Protein 5TZJ (pdb70)

Solvent-accessible surface area: 30432 Å² total; per-residue (Å²): 88,37,0,0,0,0,0,14,2,110,55,0,41,170,36,0,48,99,0,0,51,14,0,13,139,8,62,29,70,67,97,68,1,2,0,0,0,0,0,4,16,15,86,38,91,0,40,91,30,0,74,158,20,100,155,120,7,59,14,59,40,37,88,26,116,26,43,10,18,6,21,1,86,1,6,3,38,0,0,123,68,6,124,3,89,2,0,0,0,0,38,12,15,6,63,5,23,113,42,0,0,79,26,0,10,59,15,5,85,110,46,122,0,14,0,1,0,0,56,20,109,18,38,108,80,76,65,20,48,116,51,15,9,157,133,46,22,59,90,17,59,14,70,106,35,102,0,2,39,4,4,32,5,8,4,0,0,54,13,49,15,0,72,118,65,105,1,46,5,32,80,139,15,77,8,9,9,26,21,7,0,0,0,43,0,6,22,59,19,141,69,9,0,4,4,8,101,68,28,0,0,44,1,17,81,63,164,62,113,19,58,85,91,8,170,9,24,4,88,77,7,3,72,6,0,74,60,0,0,56,53,0,32,110,18,148,72,133,98,72,95,21,14,60,8,0,0,49,0,0,12,35,1,3,34,140,24,82,0,70,3,1,4,56,147,24,127,115,56,67,2,15,48,33,4,60,8,0,0,73,0,0,95,30,2,40,129,127,0,16,72,71,2,69,12,80,8,74,0,10,0,70,4,0,42,65,76,40,25,93,21,0,39,41,0,14,72,9,61,157,126,44,119,47,82,130,94,74,123,82,124,73,78,42,18,0,22,3,50,139,71,46,61,99,24,116,22,10,114,81,40,0,0,0,0,0,14,2,99,56,0,44,180,44,0,55,100,0,0,50,10,0,22,131,7,85,33,65,67,102,69,0,2,0,0,0,0,0,4,13,15,90,38,107,0,36,111,29,0,56,149,14,118,158,120,7,43,8,80,32,38,92,25,120,27,46,16,16,9,22,1,78,1,6,6,36,0,0,136,81,6,134,3,79,3,0,0,0,0,39,10,17,8,46,0,15,91,47,0,0,81,24,0,10,66,24,5,83,128,43,119,1,19,0,1,0,1,75,17,114,23,40,102,67,78,68,22,45,118,51,16,6,152,132,46,22,60,95,19,60,12,69,107,33,102,0,2,40,3,3,31,5,7,3,1,0,55,13,46,15,0,70,119,66,103,1,47,6,31,78,150,15,75,10,8,9,25,23,7,0,0,0,42,0,5,22,57,20,138,76,9,0,3,3,14,98,78,21,0,0,33,6,14,99,56,148,62,104,27,60,82,86,9,172,11,32,8,122,69,6,4,70,6,0,73,60,0,0,55,52,0,34,114,16,150,72,129,99,62,89,18,16,71,6,0,2,60,0,0,12,35,1,3,32,142,24,79,0,74,5,2,4,57,147,26,132,115,58,66,2,16,65,36,4,57,12,0,0,72,0,0,97,28,0,33,115,127,0,18,70,84,3,69,12,79,8,73,0,10,0,71,2,0,34,65,73,42,25,96,22,0,40,36,0,15,75,10,59,162,127,49,119,45,80,131,97,75,123,83,124,72,79,43,16,0,23,4,51,139,73,45,60,99,24,116,23,10,114

InterPro domains:
  IPR001173 Glycosyltransferase 2-like [PF00535] (5-132)
  IPR029044 Nucleotide-diphospho-sugar transferases [G3DSA:3.90.550.10] (1-197)
  IPR029044 Nucleotide-diphospho-sugar transferases [SSF53448] (3-214)
  IPR041038 TarS, C-terminal domain 1 [PF18674] (355-488)
  IPR054028 TarS/TarP, linker domain [PF22181] (219-316)
  IPR054531 TarS, C-terminal domain 2 [PF22377] (493-570)

Structure (mmCIF, N/CA/C/O backbone):
data_5TZJ
#
_entry.id   5TZJ
#
_cell.length_a   57.002
_cell.length_b   57.370
_cell.length_c   86.786
_cell.angle_alpha   83.030
_cell.angle_beta   84.550
_cell.angle_gamma   62.260
#
_symmetry.space_group_name_H-M   'P 1'
#
loop_
_entity.id
_entity.type
_entity.pdbx_description
1 polymer 'Glycosyl transferase'
2 non-polymer URIDINE-DIPHOSPHATE-N-ACETYLGLUCOSAMINE
3 water water
#
loop_
_atom_site.group_PDB
_atom_site.id
_atom_site.type_symbol
_atom_site.label_atom_id
_atom_site.label_alt_id
_atom_site.label_comp_id
_atom_site.label_asym_id
_atom_site.label_entity_id
_atom_site.label_seq_id
_atom_site.pdbx_PDB_ins_code
_atom_site.Cartn_x
_atom_site.Cartn_y
_atom_site.Cartn_z
_atom_site.occupancy
_atom_site.B_iso_or_equiv
_atom_site.auth_seq_id
_atom_site.auth_comp_id
_atom_site.auth_asym_id
_atom_site.auth_atom_id
_atom_site.pdbx_PDB_model_num
ATOM 1 N N . MET A 1 1 ? 72.619 -101.155 -74.628 1.00 58.29 1 MET C N 1
ATOM 2 C CA . MET A 1 1 ? 71.624 -100.178 -75.060 1.00 57.10 1 MET C CA 1
ATOM 3 C C . MET A 1 1 ? 70.422 -100.869 -75.700 1.00 49.97 1 MET C C 1
ATOM 4 O O . MET A 1 1 ? 70.589 -101.741 -76.551 1.00 46.60 1 MET C O 1
ATOM 9 N N . LYS A 1 2 ? 69.219 -100.465 -75.284 1.00 45.58 2 LYS C N 1
ATOM 10 C CA . LYS A 1 2 ? 68.016 -101.170 -75.713 1.00 45.13 2 LYS C CA 1
ATOM 11 C C . LYS A 1 2 ? 67.687 -100.865 -77.167 1.00 42.51 2 LYS C C 1
ATOM 12 O O . LYS A 1 2 ? 67.501 -101.782 -77.976 1.00 42.60 2 LYS C O 1
ATOM 18 N N . PHE A 1 3 ? 67.626 -99.585 -77.529 1.00 41.01 3 PHE C N 1
ATOM 19 C CA . PHE A 1 3 ? 67.118 -99.207 -78.846 1.00 38.88 3 PHE C CA 1
ATOM 20 C C . PHE A 1 3 ? 68.118 -98.353 -79.608 1.00 37.82 3 PHE C C 1
ATOM 21 O O . PHE A 1 3 ? 68.897 -97.578 -79.029 1.00 42.50 3 PHE C O 1
ATOM 29 N N . SER A 1 4 ? 68.073 -98.457 -80.929 1.00 36.11 4 SER C N 1
ATOM 30 C CA . SER A 1 4 ? 68.680 -97.449 -81.766 1.00 39.28 4 SER C CA 1
ATOM 31 C C . SER A 1 4 ? 67.558 -96.907 -82.627 1.00 38.02 4 SER C C 1
ATOM 32 O O . SER A 1 4 ? 66.931 -97.670 -83.376 1.00 35.85 4 SER C O 1
ATOM 35 N N . VAL A 1 5 ? 67.264 -95.618 -82.479 1.00 37.14 5 VAL C N 1
ATOM 36 C CA . VAL A 1 5 ? 66.256 -94.967 -83.313 1.00 38.36 5 VAL C CA 1
ATOM 37 C C . VAL A 1 5 ? 66.945 -94.436 -84.566 1.00 38.20 5 VAL C C 1
ATOM 38 O O . VAL A 1 5 ? 67.815 -93.555 -84.477 1.00 31.63 5 VAL C O 1
ATOM 42 N N . ILE A 1 6 ? 66.572 -94.953 -85.732 1.00 30.08 6 ILE C N 1
ATOM 43 C CA . ILE A 1 6 ? 67.296 -94.623 -86.963 1.00 29.00 6 ILE C CA 1
ATOM 44 C C . ILE A 1 6 ? 66.455 -93.651 -87.789 1.00 33.98 6 ILE C C 1
ATOM 45 O O . ILE A 1 6 ? 65.313 -93.959 -88.154 1.00 32.81 6 ILE C O 1
ATOM 50 N N . VAL A 1 7 ? 67.042 -92.505 -88.128 1.00 32.69 7 VAL C N 1
ATOM 51 C CA . VAL A 1 7 ? 66.370 -91.383 -88.780 1.00 32.51 7 VAL C CA 1
ATOM 52 C C . VAL A 1 7 ? 67.166 -90.984 -90.008 1.00 30.74 7 VAL C C 1
ATOM 53 O O . VAL A 1 7 ? 68.231 -90.368 -89.874 1.00 27.82 7 VAL C O 1
ATOM 57 N N . PRO A 1 8 ? 66.717 -91.314 -91.213 1.00 28.32 8 PRO C N 1
ATOM 58 C CA . PRO A 1 8 ? 67.351 -90.723 -92.404 1.00 26.63 8 PRO C CA 1
ATOM 59 C C . PRO A 1 8 ? 66.793 -89.322 -92.602 1.00 27.02 8 PRO C C 1
ATOM 60 O O . PRO A 1 8 ? 65.585 -89.117 -92.497 1.00 29.68 8 PRO C O 1
ATOM 64 N N . THR A 1 9 ? 67.654 -88.339 -92.892 1.00 26.90 9 THR C N 1
ATOM 65 C CA . THR A 1 9 ? 67.149 -86.984 -93.130 1.00 28.92 9 THR C CA 1
ATOM 66 C C . THR A 1 9 ? 67.543 -86.472 -94.518 1.00 29.34 9 THR C C 1
ATOM 67 O O . THR A 1 9 ? 68.598 -86.842 -95.058 1.00 27.81 9 THR C O 1
ATOM 71 N N . TYR A 1 10 ? 66.703 -85.582 -95.076 1.00 27.97 10 TYR C N 1
ATOM 72 C CA . TYR A 1 10 ? 66.988 -84.955 -96.380 1.00 28.02 10 TYR C CA 1
ATOM 73 C C . TYR A 1 10 ? 66.212 -83.644 -96.465 1.00 32.45 10 TYR C C 1
ATOM 74 O O . TYR A 1 10 ? 65.006 -83.667 -96.710 1.00 31.59 10 TYR C O 1
ATOM 83 N N . ASN A 1 11 ? 66.912 -82.510 -96.268 1.00 37.55 11 ASN C N 1
ATOM 84 C CA . ASN A 1 11 ? 66.274 -81.190 -96.307 1.00 32.35 11 ASN C CA 1
ATOM 85 C C . ASN A 1 11 ? 65.028 -81.169 -95.415 1.00 36.18 11 ASN C C 1
ATOM 86 O O . ASN A 1 11 ? 63.945 -80.708 -95.792 1.00 34.62 11 ASN C O 1
ATOM 91 N N . SER A 1 12 ? 65.221 -81.652 -94.191 1.00 32.82 12 SER C N 1
ATOM 92 C CA . SER A 1 12 ? 64.165 -81.874 -93.215 1.00 37.84 12 SER C CA 1
ATOM 93 C C . SER A 1 12 ? 64.070 -80.747 -92.201 1.00 37.38 12 SER C C 1
ATOM 94 O O . SER A 1 12 ? 63.583 -80.970 -91.089 1.00 37.55 12 SER C O 1
ATOM 97 N N . GLU A 1 13 ? 64.563 -79.548 -92.538 1.00 38.93 13 GLU C N 1
ATOM 98 C CA . GLU A 1 13 ? 64.711 -78.532 -91.498 1.00 44.31 13 GLU C CA 1
ATOM 99 C C . GLU A 1 13 ? 63.367 -78.024 -90.976 1.00 45.37 13 GLU C C 1
ATOM 100 O O . GLU A 1 13 ? 63.281 -77.633 -89.805 1.00 44.38 13 GLU C O 1
ATOM 106 N N . LYS A 1 14 ? 62.312 -78.023 -91.806 1.00 46.19 14 LYS C N 1
ATOM 107 C CA . LYS A 1 14 ? 61.034 -77.468 -91.374 1.00 50.51 14 LYS C CA 1
ATOM 108 C C . LYS A 1 14 ? 60.279 -78.373 -90.404 1.00 53.40 14 LYS C C 1
ATOM 109 O O . LYS A 1 14 ? 59.355 -77.902 -89.735 1.00 60.69 14 LYS C O 1
ATOM 115 N N . TYR A 1 15 ? 60.627 -79.652 -90.299 1.00 48.62 15 TYR C N 1
ATOM 116 C CA . TYR A 1 15 ? 59.871 -80.532 -89.408 1.00 49.39 15 TYR C CA 1
ATOM 117 C C . TYR A 1 15 ? 60.719 -81.362 -88.456 1.00 46.22 15 TYR C C 1
ATOM 118 O O . TYR A 1 15 ? 60.153 -81.955 -87.533 1.00 44.55 15 TYR C O 1
ATOM 127 N N . ILE A 1 16 ? 62.044 -81.435 -88.641 1.00 41.42 16 ILE C N 1
ATOM 128 C CA . ILE A 1 16 ? 62.822 -82.417 -87.891 1.00 41.50 16 ILE C CA 1
ATOM 129 C C . ILE A 1 16 ? 62.724 -82.186 -86.390 1.00 43.66 16 ILE C C 1
ATOM 130 O O . ILE A 1 16 ? 62.880 -83.132 -85.609 1.00 43.27 16 ILE C O 1
ATOM 135 N N . THR A 1 17 ? 62.417 -80.953 -85.972 1.00 43.92 17 THR C N 1
ATOM 136 C CA . THR A 1 17 ? 62.281 -80.657 -84.549 1.00 48.87 17 THR C CA 1
ATOM 137 C C . THR A 1 17 ? 61.161 -81.471 -83.899 1.00 49.21 17 THR C C 1
ATOM 138 O O . THR A 1 17 ? 61.306 -81.930 -82.757 1.00 46.71 17 THR C O 1
ATOM 142 N N . GLU A 1 18 ? 60.026 -81.644 -84.583 1.00 48.42 18 GLU C N 1
ATOM 143 C CA . GLU A 1 18 ? 58.944 -82.400 -83.949 1.00 53.50 18 GLU C CA 1
ATOM 144 C C . GLU A 1 18 ? 59.406 -83.813 -83.589 1.00 50.31 18 GLU C C 1
ATOM 145 O O . GLU A 1 18 ? 59.184 -84.275 -82.461 1.00 51.81 18 GLU C O 1
ATOM 151 N N . LEU A 1 19 ? 60.128 -84.476 -84.494 1.00 43.53 19 LEU C N 1
ATOM 152 C CA . LEU A 1 19 ? 60.661 -85.805 -84.183 1.00 40.84 19 LEU C CA 1
ATOM 153 C C . LEU A 1 19 ? 61.611 -85.767 -82.989 1.00 39.53 19 LEU C C 1
ATOM 154 O O . LEU A 1 19 ? 61.469 -86.550 -82.039 1.00 38.77 19 LEU C O 1
ATOM 159 N N . LEU A 1 20 ? 62.620 -84.888 -83.041 1.00 40.18 20 LEU C N 1
ATOM 160 C CA . LEU A 1 20 ? 63.626 -84.864 -81.985 1.00 42.67 20 LEU C CA 1
ATOM 161 C C . LEU A 1 20 ? 63.015 -84.516 -80.629 1.00 41.57 20 LEU C C 1
ATOM 162 O O . LEU A 1 20 ? 63.462 -85.045 -79.610 1.00 42.23 20 LEU C O 1
ATOM 167 N N . ASN A 1 21 ? 61.985 -83.657 -80.599 1.00 44.84 21 ASN C N 1
ATOM 168 C CA . ASN A 1 21 ? 61.297 -83.374 -79.335 1.00 48.15 21 ASN C CA 1
ATOM 169 C C . ASN A 1 21 ? 60.615 -84.629 -78.805 1.00 47.64 21 ASN C C 1
ATOM 170 O O . ASN A 1 21 ? 60.618 -84.881 -77.592 1.00 46.10 21 ASN C O 1
ATOM 175 N N . SER A 1 22 ? 60.040 -85.437 -79.710 1.00 46.75 22 SER C N 1
ATOM 176 C CA . SER A 1 22 ? 59.335 -86.639 -79.264 1.00 45.91 22 SER C CA 1
ATOM 177 C C . SER A 1 22 ? 60.318 -87.679 -78.741 1.00 45.58 22 SER C C 1
ATOM 178 O O . SER A 1 22 ? 59.993 -88.425 -77.807 1.00 45.04 22 SER C O 1
ATOM 181 N N . LEU A 1 23 ? 61.531 -87.724 -79.320 1.00 42.48 23 LEU C N 1
ATOM 182 C CA . LEU A 1 23 ? 62.607 -88.557 -78.779 1.00 42.33 23 LEU C CA 1
ATOM 183 C C . LEU A 1 23 ? 63.108 -88.033 -77.426 1.00 45.31 23 LEU C C 1
ATOM 184 O O . LEU A 1 23 ? 63.361 -88.818 -76.498 1.00 45.19 23 LEU C O 1
ATOM 189 N N . ALA A 1 24 ? 63.252 -86.713 -77.279 1.00 43.98 24 ALA C N 1
ATOM 190 C CA . ALA A 1 24 ? 63.730 -86.200 -75.995 1.00 50.19 24 ALA C CA 1
ATOM 191 C C . ALA A 1 24 ? 62.665 -86.284 -74.901 1.00 51.94 24 ALA C C 1
ATOM 192 O O . ALA A 1 24 ? 63.016 -86.309 -73.714 1.00 53.53 24 ALA C O 1
ATOM 194 N N . LYS A 1 25 ? 61.381 -86.318 -75.264 1.00 50.93 25 LYS C N 1
ATOM 195 C CA . LYS A 1 25 ? 60.285 -86.480 -74.311 1.00 52.58 25 LYS C CA 1
ATOM 196 C C . LYS A 1 25 ? 59.957 -87.940 -73.995 1.00 53.48 25 LYS C C 1
ATOM 197 O O . LYS A 1 25 ? 58.986 -88.184 -73.275 1.00 50.68 25 LYS C O 1
ATOM 203 N N . GLN A 1 26 ? 60.706 -88.915 -74.529 1.00 51.91 26 GLN C N 1
ATOM 204 C CA . GLN A 1 26 ? 60.486 -90.307 -74.143 1.00 51.25 26 GLN C CA 1
ATOM 205 C C . GLN A 1 26 ? 60.580 -90.456 -72.629 1.00 54.31 26 GLN C C 1
ATOM 206 O O . GLN A 1 26 ? 61.552 -90.001 -72.000 1.00 50.57 26 GLN C O 1
ATOM 212 N N . ASP A 1 27 ? 59.553 -91.079 -72.043 1.00 54.42 27 ASP C N 1
ATOM 213 C CA . ASP A 1 27 ? 59.606 -91.444 -70.626 1.00 60.32 27 ASP C CA 1
ATOM 214 C C . ASP A 1 27 ? 60.228 -92.836 -70.527 1.00 56.08 27 ASP C C 1
ATOM 215 O O . ASP A 1 27 ? 59.619 -93.838 -70.153 1.00 59.46 27 ASP C O 1
ATOM 220 N N . PHE A 1 28 ? 61.503 -92.852 -70.883 1.00 52.49 28 PHE C N 1
ATOM 221 C CA . PHE A 1 28 ? 62.389 -93.983 -71.040 1.00 53.10 28 PHE C CA 1
ATOM 222 C C . PHE A 1 28 ? 63.777 -93.400 -70.851 1.00 56.97 28 PHE C C 1
ATOM 223 O O . PHE A 1 28 ? 64.007 -92.260 -71.288 1.00 58.75 28 PHE C O 1
ATOM 231 N N . PRO A 1 29 ? 64.714 -94.115 -70.220 1.00 58.59 29 PRO C N 1
ATOM 232 C CA . PRO A 1 29 ? 66.041 -93.525 -69.963 1.00 58.23 29 PRO C CA 1
ATOM 233 C C . PRO A 1 29 ? 66.806 -93.226 -71.249 1.00 55.38 29 PRO C C 1
ATOM 234 O O . PRO A 1 29 ? 66.884 -94.064 -72.157 1.00 52.65 29 PRO C O 1
ATOM 238 N N . LYS A 1 30 ? 67.366 -92.006 -71.322 1.00 53.37 30 LYS C N 1
ATOM 239 C CA . LYS A 1 30 ? 68.151 -91.565 -72.474 1.00 54.60 30 LYS C CA 1
ATOM 240 C C . LYS A 1 30 ? 69.463 -92.328 -72.594 1.00 58.28 30 LYS C C 1
ATOM 241 O O . LYS A 1 30 ? 70.015 -92.436 -73.697 1.00 57.00 30 LYS C O 1
ATOM 247 N N . THR A 1 31 ? 69.965 -92.841 -71.476 1.00 51.37 31 THR C N 1
ATOM 248 C CA . THR A 1 31 ? 71.090 -93.759 -71.440 1.00 51.94 31 THR C CA 1
ATOM 249 C C . THR A 1 31 ? 70.804 -95.093 -72.111 1.00 50.94 31 THR C C 1
ATOM 250 O O . THR A 1 31 ? 71.744 -95.839 -72.396 1.00 51.75 31 THR C O 1
ATOM 254 N N . GLU A 1 32 ? 69.536 -95.444 -72.313 1.00 50.79 32 GLU C N 1
ATOM 255 C CA . GLU A 1 32 ? 69.191 -96.759 -72.834 1.00 51.34 32 GLU C CA 1
ATOM 256 C C . GLU A 1 32 ? 68.816 -96.737 -74.309 1.00 51.55 32 GLU C C 1
ATOM 257 O O . GLU A 1 32 ? 68.435 -97.783 -74.857 1.00 44.85 32 GLU C O 1
ATOM 263 N N . PHE A 1 33 ? 68.879 -95.584 -74.961 1.00 44.57 33 PHE C N 1
ATOM 264 C CA . PHE A 1 33 ? 68.683 -95.585 -76.404 1.00 47.15 33 PHE C CA 1
ATOM 265 C C . PHE A 1 33 ? 69.611 -94.548 -77.013 1.00 41.67 33 PHE C C 1
ATOM 266 O O . PHE A 1 33 ? 70.238 -93.738 -76.312 1.00 43.12 33 PHE C O 1
ATOM 274 N N . GLU A 1 34 ? 69.760 -94.651 -78.325 1.00 39.79 34 GLU C N 1
ATOM 275 C CA . GLU A 1 34 ? 70.570 -93.742 -79.101 1.00 39.15 34 GLU C CA 1
ATOM 276 C C . GLU A 1 34 ? 69.752 -93.353 -80.319 1.00 45.71 34 GLU C C 1
ATOM 277 O O . GLU A 1 34 ? 68.841 -94.091 -80.716 1.00 40.00 34 GLU C O 1
ATOM 283 N N . VAL A 1 35 ? 70.050 -92.179 -80.877 1.00 36.83 35 VAL C N 1
ATOM 284 C CA . VAL A 1 35 ? 69.366 -91.685 -82.058 1.00 35.23 35 VAL C CA 1
ATOM 285 C C . VAL A 1 35 ? 70.422 -91.574 -83.132 1.00 37.67 35 VAL C C 1
ATOM 286 O O . VAL A 1 35 ? 71.389 -90.822 -82.965 1.00 40.46 35 VAL C O 1
ATOM 290 N N . VAL A 1 36 ? 70.264 -92.334 -84.210 1.00 35.09 36 VAL C N 1
ATOM 291 C CA . VAL A 1 36 ? 71.261 -92.408 -85.267 1.00 33.24 36 VAL C CA 1
ATOM 292 C C . VAL A 1 36 ? 70.690 -91.679 -86.463 1.00 31.83 36 VAL C C 1
ATOM 293 O O . VAL A 1 36 ? 69.773 -92.173 -87.138 1.00 29.79 36 VAL C O 1
ATOM 297 N N . VAL A 1 37 ? 71.228 -90.499 -86.707 1.00 31.68 37 VAL C N 1
ATOM 298 C CA . VAL A 1 37 ? 70.775 -89.615 -87.761 1.00 32.45 37 VAL C CA 1
ATOM 299 C C . VAL A 1 37 ? 71.802 -89.694 -88.871 1.00 31.02 37 VAL C C 1
ATOM 300 O O . VAL A 1 37 ? 72.986 -89.363 -88.649 1.00 31.35 37 VAL C O 1
ATOM 304 N N . VAL A 1 38 ? 71.359 -90.114 -90.060 1.00 31.41 38 VAL C N 1
ATOM 305 C CA . VAL A 1 38 ? 72.190 -90.051 -91.247 1.00 29.61 38 VAL C CA 1
ATOM 306 C C . VAL A 1 38 ? 71.542 -89.098 -92.244 1.00 28.43 38 VAL C C 1
ATOM 307 O O . VAL A 1 38 ? 70.424 -89.330 -92.722 1.00 26.91 38 VAL C O 1
ATOM 311 N N . ASP A 1 39 ? 72.259 -88.029 -92.577 1.00 29.79 39 ASP C N 1
ATOM 312 C CA . ASP A 1 39 ? 71.711 -86.979 -93.415 1.00 28.47 39 ASP C CA 1
ATOM 313 C C . ASP A 1 39 ? 72.122 -87.235 -94.861 1.00 30.32 39 ASP C C 1
ATOM 314 O O . ASP A 1 39 ? 73.321 -87.358 -95.169 1.00 30.40 39 ASP C O 1
ATOM 319 N N . ASP A 1 40 ? 71.138 -87.305 -95.739 1.00 26.85 40 ASP C N 1
ATOM 320 C CA . ASP A 1 40 ? 71.384 -87.625 -97.148 1.00 28.03 40 ASP C CA 1
ATOM 321 C C . ASP A 1 40 ? 71.762 -86.374 -97.938 1.00 30.53 40 ASP C C 1
ATOM 322 O O . ASP A 1 40 ? 71.129 -86.023 -98.947 1.00 31.92 40 ASP C O 1
ATOM 327 N N . CYS A 1 41 ? 72.809 -85.702 -97.455 1.00 29.77 41 CYS C N 1
ATOM 328 C CA . CYS A 1 41 ? 73.401 -84.529 -98.110 1.00 30.32 41 CYS C CA 1
ATOM 329 C C . CYS A 1 41 ? 72.390 -83.385 -98.237 1.00 33.07 41 CYS C C 1
ATOM 330 O O . CYS A 1 41 ? 72.144 -82.858 -99.325 1.00 32.39 41 CYS C O 1
ATOM 333 N N . SER A 1 42 ? 71.805 -82.997 -97.103 1.00 31.34 42 SER C N 1
ATOM 334 C CA . SER A 1 42 ? 70.919 -81.840 -97.067 1.00 33.10 42 SER C CA 1
ATOM 335 C C . SER A 1 42 ? 71.678 -80.566 -97.403 1.00 36.51 42 SER C C 1
ATOM 336 O O . SER A 1 42 ? 72.876 -80.430 -97.106 1.00 36.09 42 SER C O 1
ATOM 339 N N . THR A 1 43 ? 70.965 -79.622 -98.029 1.00 35.71 43 THR C N 1
ATOM 340 C CA . THR A 1 43 ? 71.513 -78.287 -98.227 1.00 38.81 43 THR C CA 1
ATOM 341 C C . THR A 1 43 ? 70.924 -77.257 -97.278 1.00 40.33 43 THR C C 1
ATOM 342 O O . THR A 1 43 ? 71.342 -76.098 -97.320 1.00 44.13 43 THR C O 1
ATOM 346 N N . ASP A 1 44 ? 69.972 -77.633 -96.429 1.00 37.45 44 ASP C N 1
ATOM 347 C CA . ASP A 1 44 ? 69.376 -76.670 -95.527 1.00 39.30 44 ASP C CA 1
ATOM 348 C C . ASP A 1 44 ? 70.040 -76.801 -94.155 1.00 39.82 44 ASP C C 1
ATOM 349 O O . ASP A 1 44 ? 71.107 -77.414 -94.026 1.00 39.15 44 ASP C O 1
ATOM 354 N N . GLN A 1 45 ? 69.407 -76.253 -93.125 1.00 41.19 45 GLN C N 1
ATOM 355 C CA . GLN A 1 45 ? 69.960 -76.257 -91.775 1.00 50.34 45 GLN C CA 1
ATOM 356 C C . GLN A 1 45 ? 69.558 -77.493 -90.976 1.00 40.50 45 GLN C C 1
ATOM 357 O O . GLN A 1 45 ? 69.583 -77.448 -89.732 1.00 41.48 45 GLN C O 1
ATOM 363 N N . THR A 1 46 ? 69.195 -78.592 -91.663 1.00 38.26 46 THR C N 1
ATOM 364 C CA . THR A 1 46 ? 68.791 -79.809 -90.961 1.00 38.15 46 THR C CA 1
ATOM 365 C C . THR A 1 46 ? 69.818 -80.178 -89.887 1.00 37.47 46 THR C C 1
ATOM 366 O O . THR A 1 46 ? 69.451 -80.423 -88.731 1.00 39.55 46 THR C O 1
ATOM 370 N N . LEU A 1 47 ? 71.118 -80.161 -90.239 1.00 38.39 47 LEU C N 1
ATOM 371 C CA . LEU A 1 47 ? 72.129 -80.688 -89.323 1.00 41.78 47 LEU C CA 1
ATOM 372 C C . LEU A 1 47 ? 72.363 -79.764 -88.137 1.00 41.90 47 LEU C C 1
ATOM 373 O O . LEU A 1 47 ? 72.649 -80.241 -87.026 1.00 41.05 47 LEU C O 1
ATOM 378 N N . GLN A 1 48 ? 72.262 -78.450 -88.350 1.00 41.97 48 GLN C N 1
ATOM 379 C CA . GLN A 1 48 ? 72.413 -77.532 -87.231 1.00 46.53 48 GLN C CA 1
ATOM 380 C C . GLN A 1 48 ? 71.249 -77.665 -86.261 1.00 44.68 48 GLN C C 1
ATOM 381 O O . GLN A 1 48 ? 71.446 -77.531 -85.050 1.00 46.21 48 GLN C O 1
ATOM 387 N N . ILE A 1 49 ? 70.042 -77.969 -86.758 1.00 43.30 49 ILE C N 1
ATOM 388 C CA . ILE A 1 49 ? 68.942 -78.251 -85.827 1.00 47.90 49 ILE C CA 1
ATOM 389 C C . ILE A 1 49 ? 69.193 -79.554 -85.074 1.00 47.56 49 ILE C C 1
ATOM 390 O O . ILE A 1 49 ? 69.022 -79.617 -83.850 1.00 48.00 49 ILE C O 1
ATOM 395 N N . VAL A 1 50 ? 69.655 -80.593 -85.770 1.00 40.36 50 VAL C N 1
ATOM 396 C CA . VAL A 1 50 ? 69.959 -81.852 -85.094 1.00 41.92 50 VAL C CA 1
ATOM 397 C C . VAL A 1 50 ? 70.995 -81.648 -83.984 1.00 41.59 50 VAL C C 1
ATOM 398 O O . VAL A 1 50 ? 70.882 -82.231 -82.900 1.00 44.87 50 VAL C O 1
ATOM 402 N N . GLU A 1 51 ? 72.005 -80.798 -84.215 1.00 42.67 51 GLU C N 1
ATOM 403 C CA . GLU A 1 51 ? 73.068 -80.649 -83.223 1.00 45.71 51 GLU C CA 1
ATOM 404 C C . GLU A 1 51 ? 72.617 -79.946 -81.947 1.00 49.24 51 GLU C C 1
ATOM 405 O O . GLU A 1 51 ? 73.314 -80.039 -80.925 1.00 50.83 51 GLU C O 1
ATOM 411 N N . LYS A 1 52 ? 71.480 -79.248 -81.966 1.00 48.51 52 LYS C N 1
ATOM 412 C CA . LYS A 1 52 ? 70.980 -78.688 -80.717 1.00 52.22 52 LYS C CA 1
ATOM 413 C C . LYS A 1 52 ? 70.544 -79.765 -79.715 1.00 52.41 52 LYS C C 1
ATOM 414 O O . LYS A 1 52 ? 70.335 -79.433 -78.546 1.00 52.50 52 LYS C O 1
ATOM 420 N N . TYR A 1 53 ? 70.421 -81.035 -80.133 1.00 52.63 53 TYR C N 1
ATOM 421 C CA . TYR A 1 53 ? 70.005 -82.129 -79.254 1.00 52.68 53 TYR C CA 1
ATOM 422 C C . TYR A 1 53 ? 71.162 -83.015 -78.787 1.00 50.72 53 TYR C C 1
ATOM 423 O O . TYR A 1 53 ? 70.913 -84.008 -78.087 1.00 48.98 53 TYR C O 1
ATOM 432 N N . ARG A 1 54 ? 72.403 -82.657 -79.150 1.00 50.35 54 ARG C N 1
ATOM 433 C CA . ARG A 1 54 ? 73.626 -83.398 -78.805 1.00 52.98 54 ARG C CA 1
ATOM 434 C C . ARG A 1 54 ? 73.729 -83.764 -77.312 1.00 53.73 54 ARG C C 1
ATOM 435 O O . ARG A 1 54 ? 74.122 -84.887 -76.962 1.00 50.81 54 ARG C O 1
ATOM 443 N N . ASN A 1 55 ? 73.417 -82.832 -76.423 1.00 51.66 55 ASN C N 1
ATOM 444 C CA . ASN A 1 55 ? 73.521 -83.123 -75.000 1.00 59.77 55 ASN C CA 1
ATOM 445 C C . ASN A 1 55 ? 72.186 -83.525 -74.409 1.00 59.09 55 ASN C C 1
ATOM 446 O O . ASN A 1 55 ? 72.115 -83.836 -73.221 1.00 60.83 55 ASN C O 1
ATOM 451 N N . LYS A 1 56 ? 71.129 -83.522 -75.211 1.00 54.05 56 LYS C N 1
ATOM 452 C CA . LYS A 1 56 ? 69.815 -83.939 -74.753 1.00 55.73 56 LYS C CA 1
ATOM 453 C C . LYS A 1 56 ? 69.551 -85.405 -75.068 1.00 52.99 56 LYS C C 1
ATOM 454 O O . LYS A 1 56 ? 68.926 -86.118 -74.270 1.00 49.51 56 LYS C O 1
ATOM 460 N N . LEU A 1 57 ? 70.034 -85.868 -76.222 1.00 48.68 57 LEU C N 1
ATOM 461 C CA . LEU A 1 57 ? 69.892 -87.244 -76.662 1.00 48.09 57 LEU C CA 1
ATOM 462 C C . LEU A 1 57 ? 71.265 -87.894 -76.752 1.00 45.28 57 LEU C C 1
ATOM 463 O O . LEU A 1 57 ? 72.279 -87.223 -76.904 1.00 46.12 57 LEU C O 1
ATOM 468 N N . ASN A 1 58 ? 71.288 -89.210 -76.653 1.00 46.47 58 ASN C N 1
ATOM 469 C CA . ASN A 1 58 ? 72.448 -89.991 -77.068 1.00 47.90 58 ASN C CA 1
ATOM 470 C C . ASN A 1 58 ? 72.488 -89.964 -78.593 1.00 46.74 58 ASN C C 1
ATOM 471 O O . ASN A 1 58 ? 71.760 -90.696 -79.256 1.00 43.88 58 ASN C O 1
ATOM 476 N N . LEU A 1 59 ? 73.328 -89.129 -79.170 1.00 47.83 59 LEU C N 1
ATOM 477 C CA . LEU A 1 59 ? 73.143 -88.747 -80.561 1.00 45.24 59 LEU C CA 1
ATOM 478 C C . LEU A 1 59 ? 74.326 -89.218 -81.401 1.00 43.83 59 LEU C C 1
ATOM 479 O O . LEU A 1 59 ? 75.480 -89.067 -80.998 1.00 46.11 59 LEU C O 1
ATOM 484 N N . LYS A 1 60 ? 74.040 -89.806 -82.562 1.00 42.38 60 LYS C N 1
ATOM 485 C CA . LYS A 1 60 ? 75.055 -90.082 -83.570 1.00 42.68 60 LYS C CA 1
ATOM 486 C C . LYS A 1 60 ? 74.618 -89.413 -84.869 1.00 39.20 60 LYS C C 1
ATOM 487 O O . LYS A 1 60 ? 73.533 -89.711 -85.381 1.00 35.72 60 LYS C O 1
ATOM 493 N N . VAL A 1 61 ? 75.454 -88.524 -85.403 1.00 42.07 61 VAL C N 1
ATOM 494 C CA . VAL A 1 61 ? 75.166 -87.795 -86.642 1.00 40.95 61 VAL C CA 1
ATOM 495 C C . VAL A 1 61 ? 76.268 -88.077 -87.654 1.00 41.50 61 VAL C C 1
ATOM 496 O O . VAL A 1 61 ? 77.463 -87.964 -87.343 1.00 36.77 61 VAL C O 1
ATOM 500 N N . SER A 1 62 ? 75.869 -88.364 -88.887 1.00 35.93 62 SER C N 1
ATOM 501 C CA . SER A 1 62 ? 76.826 -88.292 -89.969 1.00 39.12 62 SER C CA 1
ATOM 502 C C . SER A 1 62 ? 76.063 -87.854 -91.207 1.00 36.05 62 SER C C 1
ATOM 503 O O . SER A 1 62 ? 74.826 -87.770 -91.202 1.00 32.44 62 SER C O 1
ATOM 506 N N . GLN A 1 63 ? 76.812 -87.543 -92.265 1.00 32.23 63 GLN C N 1
ATOM 507 C CA . GLN A 1 63 ? 76.199 -87.019 -93.472 1.00 32.80 63 GLN C CA 1
ATOM 508 C C . GLN A 1 63 ? 76.892 -87.605 -94.686 1.00 34.96 63 GLN C C 1
ATOM 509 O O . GLN A 1 63 ? 78.127 -87.611 -94.751 1.00 36.02 63 GLN C O 1
ATOM 515 N N . LEU A 1 64 ? 76.095 -88.085 -95.643 1.00 32.37 64 LEU C N 1
ATOM 516 C CA . LEU A 1 64 ? 76.643 -88.593 -96.889 1.00 30.75 64 LEU C CA 1
ATOM 517 C C . LEU A 1 64 ? 77.084 -87.434 -97.773 1.00 35.59 64 LEU C C 1
ATOM 518 O O . LEU A 1 64 ? 76.457 -86.370 -97.806 1.00 32.94 64 LEU C O 1
ATOM 523 N N . GLU A 1 65 ? 78.153 -87.664 -98.519 1.00 36.98 65 GLU C N 1
ATOM 524 C CA . GLU A 1 65 ? 78.734 -86.615 -99.341 1.00 39.95 65 GLU C CA 1
ATOM 525 C C . GLU A 1 65 ? 77.906 -86.280 -100.574 1.00 39.25 65 GLU C C 1
ATOM 526 O O . GLU A 1 65 ? 78.184 -85.269 -101.221 1.00 40.33 65 GLU C O 1
ATOM 532 N N . THR A 1 66 ? 76.913 -87.097 -100.930 1.00 37.40 66 THR C N 1
ATOM 533 C CA . THR A 1 66 ? 76.042 -86.727 -102.033 1.00 35.52 66 THR C CA 1
ATOM 534 C C . THR A 1 66 ? 74.695 -87.413 -101.812 1.00 33.39 66 THR C C 1
ATOM 535 O O . THR A 1 66 ? 74.624 -88.448 -101.143 1.00 34.63 66 THR C O 1
ATOM 539 N N . ASN A 1 67 ? 73.618 -86.830 -102.354 1.00 28.60 67 ASN C N 1
ATOM 540 C CA . ASN A 1 67 ? 72.295 -87.374 -102.061 1.00 29.03 67 ASN C CA 1
ATOM 541 C C . ASN A 1 67 ? 72.132 -88.766 -102.681 1.00 30.29 67 ASN C C 1
ATOM 542 O O . ASN A 1 67 ? 72.351 -88.960 -103.875 1.00 29.89 67 ASN C O 1
ATOM 547 N N . SER A 1 68 ? 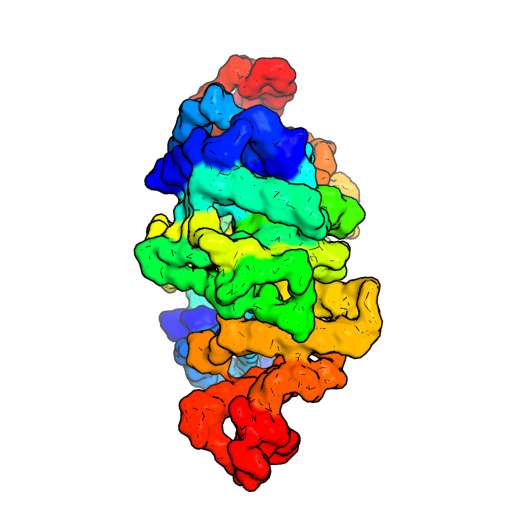71.734 -89.743 -101.874 1.00 30.84 68 SER C N 1
ATOM 548 C CA . SER A 1 68 ? 71.767 -91.114 -102.364 1.00 31.58 68 SER C CA 1
ATOM 549 C C . SER A 1 68 ? 70.581 -91.514 -103.239 1.00 34.16 68 SER C C 1
ATOM 550 O O . SER A 1 68 ? 70.570 -92.651 -103.714 1.00 37.44 68 SER C O 1
ATOM 553 N N . GLY A 1 69 ? 69.571 -90.674 -103.421 1.00 32.99 69 GLY C N 1
ATOM 554 C CA . GLY A 1 69 ? 68.455 -91.096 -104.231 1.00 37.66 69 GLY C CA 1
ATOM 555 C C . GLY A 1 69 ? 67.332 -91.807 -103.495 1.00 40.70 69 GLY C C 1
ATOM 556 O O . GLY A 1 69 ? 66.454 -92.384 -104.157 1.00 38.85 69 GLY C O 1
ATOM 557 N N . GLY A 1 70 ? 67.339 -91.801 -102.157 1.00 35.12 70 GLY C N 1
ATOM 558 C CA . GLY A 1 70 ? 66.293 -92.411 -101.367 1.00 29.72 70 GLY C CA 1
ATOM 559 C C . GLY A 1 70 ? 66.711 -92.690 -99.937 1.00 27.76 70 GLY C C 1
ATOM 560 O O . GLY A 1 70 ? 67.882 -92.526 -99.580 1.00 27.21 70 GLY C O 1
ATOM 561 N N . PRO A 1 71 ? 65.755 -93.180 -99.122 1.00 29.38 71 PRO C N 1
ATOM 562 C CA . PRO A 1 71 ? 66.017 -93.486 -97.698 1.00 33.12 71 PRO C CA 1
ATOM 563 C C . PRO A 1 71 ? 66.916 -94.690 -97.457 1.00 30.09 71 PRO C C 1
ATOM 564 O O . PRO A 1 71 ? 67.412 -94.869 -96.323 1.00 24.59 71 PRO C O 1
ATOM 568 N N . GLY A 1 72 ? 67.075 -95.552 -98.456 1.00 22.45 72 GLY C N 1
ATOM 569 C CA . GLY A 1 72 ? 67.713 -96.840 -98.216 1.00 31.63 72 GLY C CA 1
ATOM 570 C C . GLY A 1 72 ? 69.149 -96.706 -97.736 1.00 30.18 72 GLY C C 1
ATOM 571 O O . GLY A 1 72 ? 69.525 -97.247 -96.696 1.00 26.80 72 GLY C O 1
ATOM 572 N N . LYS A 1 73 ? 69.971 -95.968 -98.491 1.00 29.56 73 LYS C N 1
ATOM 573 C CA . LYS A 1 73 ? 71.383 -95.873 -98.123 1.00 27.01 73 LYS C CA 1
ATOM 574 C C . LYS A 1 73 ? 71.595 -95.206 -96.761 1.00 27.98 73 LYS C C 1
ATOM 575 O O . LYS A 1 73 ? 72.318 -95.781 -95.927 1.00 27.90 73 LYS C O 1
ATOM 581 N N . PRO A 1 74 ? 70.964 -94.064 -96.433 1.00 27.08 74 PRO C N 1
ATOM 582 C CA . PRO A 1 74 ? 71.157 -93.532 -95.075 1.00 26.20 74 PRO C CA 1
ATOM 583 C C . PRO A 1 74 ? 70.688 -94.480 -93.995 1.00 24.73 74 PRO C C 1
ATOM 584 O O . PRO A 1 74 ? 71.295 -94.489 -92.910 1.00 25.57 74 PRO C O 1
ATOM 588 N N . ARG A 1 75 ? 69.629 -95.293 -94.229 1.00 24.26 75 ARG C N 1
ATOM 589 C CA . ARG A 1 75 ? 69.237 -96.196 -93.149 1.00 24.78 75 ARG C CA 1
ATOM 590 C C . ARG A 1 75 ? 70.247 -97.332 -93.005 1.00 27.67 75 ARG C C 1
ATOM 591 O O . ARG A 1 75 ? 70.562 -97.750 -91.873 1.00 26.20 75 ARG C O 1
ATOM 599 N N . ASN A 1 76 ? 70.789 -97.808 -94.131 1.00 24.97 76 ASN C N 1
ATOM 600 C CA . ASN A 1 76 ? 71.854 -98.827 -94.111 1.00 25.73 76 ASN C CA 1
ATOM 601 C C . ASN A 1 76 ? 73.098 -98.336 -93.376 1.00 30.24 76 ASN C C 1
ATOM 602 O O . ASN A 1 76 ? 73.686 -99.072 -92.573 1.00 31.32 76 ASN C O 1
ATOM 607 N N . VAL A 1 77 ? 73.533 -97.103 -93.653 1.00 30.03 77 VAL C N 1
ATOM 608 C CA . VAL A 1 77 ? 74.680 -96.541 -92.933 1.00 27.83 77 VAL C CA 1
ATOM 609 C C . VAL A 1 77 ? 74.386 -96.486 -91.449 1.00 31.05 77 VAL C C 1
ATOM 610 O O . VAL A 1 77 ? 75.225 -96.869 -90.612 1.00 29.76 77 VAL C O 1
ATOM 614 N N . ALA A 1 78 ? 73.161 -96.061 -91.097 1.00 29.67 78 ALA C N 1
ATOM 615 C CA . ALA A 1 78 ? 72.780 -95.983 -89.691 1.00 31.95 78 ALA C CA 1
ATOM 616 C C . ALA A 1 78 ? 72.713 -97.366 -89.064 1.00 36.00 78 ALA C C 1
ATOM 617 O O . ALA A 1 78 ? 73.088 -97.542 -87.894 1.00 35.02 78 ALA C O 1
ATOM 619 N N . LEU A 1 79 ? 72.164 -98.345 -89.797 1.00 32.58 79 LEU C N 1
ATOM 620 C CA . LEU A 1 79 ? 72.015 -99.680 -89.220 1.00 33.68 79 LEU C CA 1
ATOM 621 C C . LEU A 1 79 ? 73.376 -100.267 -88.842 1.00 36.39 79 LEU C C 1
ATOM 622 O O . LEU A 1 79 ? 73.530 -100.866 -87.761 1.00 34.26 79 LEU C O 1
ATOM 627 N N . LYS A 1 80 ? 74.394 -100.029 -89.679 1.00 37.72 80 LYS C N 1
ATOM 628 C CA . LYS A 1 80 ? 75.743 -100.492 -89.356 1.00 41.06 80 LYS C CA 1
ATOM 629 C C . LYS A 1 80 ? 76.291 -99.824 -88.093 1.00 40.07 80 LYS C C 1
ATOM 630 O O . LYS A 1 80 ? 76.939 -100.488 -87.279 1.00 45.05 80 LYS C O 1
ATOM 636 N N . GLN A 1 81 ? 76.039 -98.516 -87.907 1.00 38.89 81 GLN C N 1
ATOM 637 C CA . GLN A 1 81 ? 76.513 -97.796 -86.718 1.00 41.33 81 GLN C CA 1
ATOM 638 C C . GLN A 1 81 ? 75.748 -98.177 -85.467 1.00 42.70 81 GLN C C 1
ATOM 639 O O . GLN A 1 81 ? 76.254 -97.995 -84.358 1.00 43.44 81 GLN C O 1
ATOM 645 N N . ALA A 1 82 ? 74.539 -98.700 -85.628 1.00 43.47 82 ALA C N 1
ATOM 646 C CA . ALA A 1 82 ? 73.625 -98.919 -84.517 1.00 39.56 82 ALA C CA 1
ATOM 647 C C . ALA A 1 82 ? 74.154 -99.958 -83.537 1.00 43.86 82 ALA C C 1
ATOM 648 O O . ALA A 1 82 ? 74.572 -101.053 -83.931 1.00 44.09 82 ALA C O 1
ATOM 650 N N . GLU A 1 83 ? 74.073 -99.624 -82.248 1.00 43.88 83 GLU C N 1
ATOM 651 C CA . GLU A 1 83 ? 74.486 -100.504 -81.172 1.00 44.13 83 GLU C CA 1
ATOM 652 C C . GLU A 1 83 ? 73.333 -100.998 -80.303 1.00 44.91 83 GLU C C 1
ATOM 653 O O . GLU A 1 83 ? 73.572 -101.810 -79.406 1.00 43.54 83 GLU C O 1
ATOM 659 N N . GLY A 1 84 ? 72.096 -100.538 -80.529 1.00 42.91 84 GLY C N 1
ATOM 660 C CA . GLY A 1 84 ? 70.992 -100.981 -79.693 1.00 41.57 84 GLY C CA 1
ATOM 661 C C . GLY A 1 84 ? 70.623 -102.434 -79.940 1.00 43.62 84 GLY C C 1
ATOM 662 O O . GLY A 1 84 ? 70.883 -102.989 -81.007 1.00 39.40 84 GLY C O 1
ATOM 663 N N . GLU A 1 85 ? 70.025 -103.079 -78.918 1.00 41.84 85 GLU C N 1
ATOM 664 C CA . GLU A 1 85 ? 69.596 -104.471 -79.097 1.00 44.72 85 GLU C CA 1
ATOM 665 C C . GLU A 1 85 ? 68.494 -104.582 -80.161 1.00 42.80 85 GLU C C 1
ATOM 666 O O . GLU A 1 85 ? 68.398 -105.603 -80.855 1.00 40.63 85 GLU C O 1
ATOM 672 N N . PHE A 1 86 ? 67.693 -103.526 -80.308 1.00 41.92 86 PHE C N 1
ATOM 673 C CA . PHE A 1 86 ? 66.610 -103.403 -81.268 1.00 42.22 86 PHE C CA 1
ATOM 674 C C . PHE A 1 86 ? 66.764 -102.101 -82.036 1.00 40.48 86 PHE C C 1
ATOM 675 O O . PHE A 1 86 ? 67.294 -101.128 -81.492 1.00 41.33 86 PHE C O 1
ATOM 683 N N . VAL A 1 87 ? 66.266 -102.059 -83.283 1.00 34.58 87 VAL C N 1
ATOM 684 C CA . VAL A 1 87 ? 66.186 -100.791 -83.989 1.00 33.12 87 VAL C CA 1
ATOM 685 C C . VAL A 1 87 ? 64.736 -100.390 -84.221 1.00 40.57 87 VAL C C 1
ATOM 686 O O . VAL A 1 87 ? 63.830 -101.224 -84.396 1.00 33.04 87 VAL C O 1
ATOM 690 N N . LEU A 1 88 ? 64.528 -99.072 -84.241 1.00 37.24 88 LEU C N 1
ATOM 691 C CA . LEU A 1 88 ? 63.266 -98.468 -84.654 1.00 35.98 88 LEU C CA 1
ATOM 692 C C . LEU A 1 88 ? 63.579 -97.436 -85.719 1.00 34.28 88 LEU C C 1
ATOM 693 O O . LEU A 1 88 ? 64.378 -96.528 -85.476 1.00 32.47 88 LEU C O 1
ATOM 698 N N . PHE A 1 89 ? 62.956 -97.574 -86.883 1.00 33.37 89 PHE C N 1
ATOM 699 C CA . PHE A 1 89 ? 63.103 -96.606 -87.959 1.00 33.51 89 PHE C CA 1
ATOM 700 C C . PHE A 1 89 ? 61.988 -95.567 -87.876 1.00 36.41 89 PHE C C 1
ATOM 701 O O . PHE A 1 89 ? 60.804 -95.909 -87.881 1.00 33.51 89 PHE C O 1
ATOM 709 N N . VAL A 1 90 ? 62.363 -94.298 -87.808 1.00 34.65 90 VAL C N 1
ATOM 710 C CA . VAL A 1 90 ? 61.393 -93.211 -87.835 1.00 34.40 90 VAL C CA 1
ATOM 711 C C . VAL A 1 90 ? 61.805 -92.232 -88.912 1.00 34.97 90 VAL C C 1
ATOM 712 O O . VAL A 1 90 ? 62.951 -91.761 -88.916 1.00 38.41 90 VAL C O 1
ATOM 716 N N . ASP A 1 91 ? 60.860 -91.863 -89.755 1.00 30.32 91 ASP C N 1
ATOM 717 C CA . ASP A 1 91 ? 61.142 -90.890 -90.796 1.00 30.49 91 ASP C CA 1
ATOM 718 C C . ASP A 1 91 ? 61.108 -89.470 -90.260 1.00 31.77 91 ASP C C 1
ATOM 719 O O . ASP A 1 91 ? 60.454 -89.165 -89.248 1.00 34.12 91 ASP C O 1
ATOM 724 N N . SER A 1 92 ? 61.869 -88.602 -90.943 1.00 30.31 92 SER C N 1
ATOM 725 C CA . SER A 1 92 ? 62.216 -87.301 -90.389 1.00 30.68 92 SER C CA 1
ATOM 726 C C . SER A 1 92 ? 61.000 -86.405 -90.176 1.00 32.46 92 SER C C 1
ATOM 727 O O . SER A 1 92 ? 61.058 -85.483 -89.353 1.00 33.11 92 SER C O 1
ATOM 730 N N . ASP A 1 93 ? 59.910 -86.639 -90.902 1.00 31.83 93 ASP C N 1
ATOM 731 C CA . ASP A 1 93 ? 58.693 -85.851 -90.787 1.00 36.60 93 ASP C CA 1
ATOM 732 C C . ASP A 1 93 ? 57.645 -86.516 -89.899 1.00 38.39 93 ASP C C 1
ATOM 733 O O . ASP A 1 93 ? 56.498 -86.051 -89.860 1.00 40.09 93 ASP C O 1
ATOM 738 N N . ASP A 1 94 ? 57.999 -87.586 -89.186 1.00 39.95 94 ASP C N 1
ATOM 739 C CA . ASP A 1 94 ? 57.061 -88.258 -88.274 1.00 41.07 94 ASP C CA 1
ATOM 740 C C . ASP A 1 94 ? 57.495 -88.026 -86.822 1.00 40.93 94 ASP C C 1
ATOM 741 O O . ASP A 1 94 ? 58.498 -87.369 -86.550 1.00 36.61 94 ASP C O 1
ATOM 746 N N . TYR A 1 95 ? 56.719 -88.550 -85.878 1.00 39.37 95 TYR C N 1
ATOM 747 C CA . TYR A 1 95 ? 57.128 -88.547 -84.479 1.00 43.05 95 TYR C CA 1
ATOM 748 C C . TYR A 1 95 ? 56.461 -89.728 -83.792 1.00 42.70 95 TYR C C 1
ATOM 749 O O . TYR A 1 95 ? 55.672 -90.455 -84.401 1.00 41.41 95 TYR C O 1
ATOM 758 N N . ILE A 1 96 ? 56.800 -89.934 -82.513 1.00 42.54 96 ILE C N 1
ATOM 759 C CA . ILE A 1 96 ? 56.369 -91.131 -81.799 1.00 40.91 96 ILE C CA 1
ATOM 760 C C . ILE A 1 96 ? 55.830 -90.749 -80.417 1.00 43.37 96 ILE C C 1
ATOM 761 O O . ILE A 1 96 ? 56.168 -89.702 -79.852 1.00 44.35 96 ILE C O 1
ATOM 766 N N . ASN A 1 97 ? 54.960 -91.614 -79.891 1.00 42.78 97 ASN C N 1
ATOM 767 C CA . ASN A 1 97 ? 54.365 -91.409 -78.572 1.00 45.09 97 ASN C CA 1
ATOM 768 C C . ASN A 1 97 ? 55.437 -91.421 -77.488 1.00 45.40 97 ASN C C 1
ATOM 769 O O . ASN A 1 97 ? 56.445 -92.119 -77.593 1.00 50.11 97 ASN C O 1
ATOM 774 N N . LYS A 1 98 ? 55.200 -90.669 -76.405 1.00 49.43 98 LYS C N 1
ATOM 775 C CA . LYS A 1 98 ? 56.242 -90.545 -75.390 1.00 51.52 98 LYS C CA 1
ATOM 776 C C . LYS A 1 98 ? 56.468 -91.849 -74.626 1.00 50.67 98 LYS C C 1
ATOM 777 O O . LYS A 1 98 ? 57.562 -92.059 -74.091 1.00 49.99 98 LYS C O 1
ATOM 783 N N . GLU A 1 99 ? 55.484 -92.745 -74.593 1.00 50.66 99 GLU C N 1
ATOM 784 C CA . GLU A 1 99 ? 55.633 -94.038 -73.943 1.00 52.80 99 GLU C CA 1
ATOM 785 C C . GLU A 1 99 ? 56.057 -95.148 -74.904 1.00 53.43 99 GLU C C 1
ATOM 786 O O . GLU A 1 99 ? 56.121 -96.316 -74.498 1.00 55.78 99 GLU C O 1
ATOM 792 N N . THR A 1 100 ? 56.382 -94.810 -76.152 1.00 45.43 100 THR C N 1
ATOM 793 C CA . THR A 1 100 ? 56.675 -95.842 -77.144 1.00 43.63 100 THR C CA 1
ATOM 794 C C . THR A 1 100 ? 57.801 -96.759 -76.691 1.00 42.72 100 THR C C 1
ATOM 795 O O . THR A 1 100 ? 57.635 -97.981 -76.649 1.00 42.53 100 THR C O 1
ATOM 799 N N . LEU A 1 101 ? 58.957 -96.195 -76.342 1.00 43.28 101 LEU C N 1
ATOM 800 C CA . LEU A 1 101 ? 60.095 -97.054 -76.015 1.00 44.72 101 LEU C CA 1
ATOM 801 C C . LEU A 1 101 ? 59.866 -97.807 -74.703 1.00 48.00 101 LEU C C 1
ATOM 802 O O . LEU A 1 101 ? 60.292 -98.958 -74.557 1.00 46.56 101 LEU C O 1
ATOM 807 N N . LYS A 1 102 ? 59.217 -97.168 -73.734 1.00 48.93 102 LYS C N 1
ATOM 808 C CA . LYS A 1 102 ? 58.879 -97.868 -72.498 1.00 58.05 102 LYS C CA 1
ATOM 809 C C . LYS A 1 102 ? 57.922 -99.029 -72.775 1.00 51.54 102 LYS C C 1
ATOM 810 O O . LYS A 1 102 ? 58.199 -100.179 -72.414 1.00 52.50 102 LYS C O 1
ATOM 816 N N . ASP A 1 103 ? 56.808 -98.750 -73.450 1.00 50.24 103 ASP C N 1
ATOM 817 C CA . ASP A 1 103 ? 55.856 -99.823 -73.748 1.00 55.53 103 ASP C CA 1
ATOM 818 C C . ASP A 1 103 ? 56.508 -100.935 -74.561 1.00 53.49 103 ASP C C 1
ATOM 819 O O . ASP A 1 103 ? 56.307 -102.120 -74.273 1.00 48.80 103 ASP C O 1
ATOM 824 N N . ALA A 1 104 ? 57.322 -100.580 -75.560 1.00 44.95 104 ALA C N 1
ATOM 825 C CA . ALA A 1 104 ? 57.909 -101.628 -76.393 1.00 42.99 104 ALA C CA 1
ATOM 826 C C . ALA A 1 104 ? 58.946 -102.427 -75.624 1.00 44.84 104 ALA C C 1
ATOM 827 O O . ALA A 1 104 ? 59.073 -103.637 -75.820 1.00 44.73 104 ALA C O 1
ATOM 829 N N . ALA A 1 105 ? 59.722 -101.766 -74.761 1.00 46.52 105 ALA C N 1
ATOM 830 C CA . ALA A 1 105 ? 60.722 -102.494 -73.991 1.00 54.50 105 ALA C CA 1
ATOM 831 C C . ALA A 1 105 ? 60.049 -103.458 -73.026 1.00 57.72 105 ALA C C 1
ATOM 832 O O . ALA A 1 105 ? 60.513 -104.589 -72.835 1.00 52.88 105 ALA C O 1
ATOM 834 N N . ALA A 1 106 ? 58.958 -103.019 -72.402 1.00 53.28 106 ALA C N 1
ATOM 835 C CA . ALA A 1 106 ? 58.246 -103.893 -71.479 1.00 60.59 106 ALA C CA 1
ATOM 836 C C . ALA A 1 106 ? 57.656 -105.088 -72.221 1.00 59.85 106 ALA C C 1
ATOM 837 O O . ALA A 1 106 ? 57.761 -106.223 -71.752 1.00 57.46 106 ALA C O 1
ATOM 839 N N . PHE A 1 107 ? 57.118 -104.855 -73.425 1.00 56.23 107 PHE C N 1
ATOM 840 C CA . PHE A 1 107 ? 56.474 -105.923 -74.191 1.00 56.02 107 PHE C CA 1
ATOM 841 C C . PHE A 1 107 ? 57.500 -106.927 -74.711 1.00 57.17 107 PHE C C 1
ATOM 842 O O . PHE A 1 107 ? 57.284 -108.149 -74.643 1.00 53.74 107 PHE C O 1
ATOM 850 N N . ILE A 1 108 ? 58.622 -106.428 -75.236 1.00 52.51 108 ILE C N 1
ATOM 851 C CA . ILE A 1 108 ? 59.692 -107.300 -75.712 1.00 49.34 108 ILE C CA 1
ATOM 852 C C . ILE A 1 108 ? 60.264 -108.131 -74.567 1.00 55.21 108 ILE C C 1
ATOM 853 O O . ILE A 1 108 ? 60.602 -109.309 -74.741 1.00 60.03 108 ILE C O 1
ATOM 858 N N . ASP A 1 109 ? 60.390 -107.538 -73.382 1.00 53.80 109 ASP C N 1
ATOM 859 C CA . ASP A 1 109 ? 60.996 -108.274 -72.279 1.00 58.65 109 ASP C CA 1
ATOM 860 C C . ASP A 1 109 ? 60.186 -109.511 -71.924 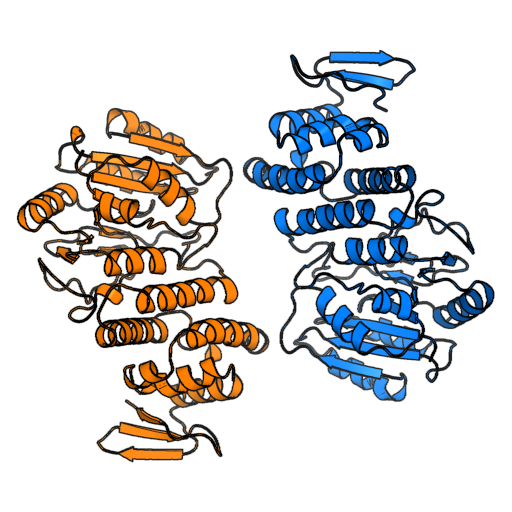1.00 62.57 109 ASP C C 1
ATOM 861 O O . ASP A 1 109 ? 60.760 -110.540 -71.546 1.00 65.42 109 ASP C O 1
ATOM 866 N N . GLU A 1 110 ? 58.862 -109.447 -72.071 1.00 59.67 110 GLU C N 1
ATOM 867 C CA . GLU A 1 110 ? 58.017 -110.584 -71.727 1.00 68.86 110 GLU C CA 1
ATOM 868 C C . GLU A 1 110 ? 57.901 -111.584 -72.872 1.00 65.10 110 GLU C C 1
ATOM 869 O O . GLU A 1 110 ? 57.882 -112.794 -72.628 1.00 62.73 110 GLU C O 1
ATOM 875 N N . HIS A 1 111 ? 57.876 -111.105 -74.120 1.00 56.01 111 HIS C N 1
ATOM 876 C CA . HIS A 1 111 ? 57.539 -111.950 -75.259 1.00 56.90 111 HIS C CA 1
ATOM 877 C C . HIS A 1 111 ? 58.699 -112.267 -76.189 1.00 53.96 111 HIS C C 1
ATOM 878 O O . HIS A 1 111 ? 58.566 -113.187 -77.005 1.00 55.07 111 HIS C O 1
ATOM 885 N N . HIS A 1 112 ? 59.817 -111.537 -76.092 1.00 51.20 112 HIS C N 1
ATOM 886 C CA . HIS A 1 112 ? 61.022 -111.794 -76.893 1.00 50.69 112 HIS C CA 1
ATOM 887 C C . HIS A 1 112 ? 60.728 -111.721 -78.393 1.00 49.15 112 HIS C C 1
ATOM 888 O O . HIS A 1 112 ? 61.237 -112.515 -79.188 1.00 52.38 112 HIS C O 1
ATOM 895 N N . SER A 1 113 ? 59.904 -110.753 -78.781 1.00 46.53 113 SER C N 1
ATOM 896 C CA . SER A 1 113 ? 59.644 -110.497 -80.195 1.00 44.11 113 SER C CA 1
ATOM 897 C C . SER A 1 113 ? 60.946 -110.307 -80.970 1.00 44.05 113 SER C C 1
ATOM 898 O O . SER A 1 113 ? 61.922 -109.753 -80.464 1.00 40.50 113 SER C O 1
ATOM 901 N N . ASP A 1 114 ? 60.951 -110.756 -82.227 1.00 45.70 114 ASP C N 1
ATOM 902 C CA . ASP A 1 114 ? 62.013 -110.395 -83.162 1.00 44.16 114 ASP C CA 1
ATOM 903 C C . ASP A 1 114 ? 61.653 -109.212 -84.019 1.00 37.96 114 ASP C C 1
ATOM 904 O O . ASP A 1 114 ? 62.553 -108.474 -84.448 1.00 32.13 114 ASP C O 1
ATOM 909 N N . VAL A 1 115 ? 60.360 -109.041 -84.275 1.00 35.45 115 VAL C N 1
ATOM 910 C CA . VAL A 1 115 ? 59.809 -107.911 -85.006 1.00 32.93 115 VAL C CA 1
ATOM 911 C C . VAL A 1 115 ? 58.586 -107.464 -84.229 1.00 35.86 115 VAL C C 1
ATOM 912 O O . VAL A 1 115 ? 57.708 -108.283 -83.930 1.00 36.74 115 VAL C O 1
ATOM 916 N N . LEU A 1 116 ? 58.523 -106.184 -83.873 1.00 35.40 116 LEU C N 1
ATOM 917 C CA . LEU A 1 116 ? 57.376 -105.669 -83.125 1.00 37.27 116 LEU C CA 1
ATOM 918 C C . LEU A 1 116 ? 56.712 -104.589 -83.967 1.00 33.48 116 LEU C C 1
ATOM 919 O O . LEU A 1 116 ? 57.298 -103.529 -84.201 1.00 32.10 116 LEU C O 1
ATOM 924 N N . LEU A 1 117 ? 55.497 -104.861 -84.412 1.00 34.19 117 LEU C N 1
ATOM 925 C CA . LEU A 1 117 ? 54.687 -103.850 -85.071 1.00 32.94 117 LEU C CA 1
ATOM 926 C C . LEU A 1 117 ? 54.109 -102.955 -83.995 1.00 33.95 117 LEU C C 1
ATOM 927 O O . LEU A 1 117 ? 53.677 -103.448 -82.952 1.00 36.91 117 LEU C O 1
ATOM 932 N N . ILE A 1 118 ? 54.080 -101.644 -84.249 1.00 33.18 118 ILE C N 1
ATOM 933 C CA . ILE A 1 118 ? 53.512 -100.700 -83.295 1.00 36.17 118 ILE C CA 1
ATOM 934 C C . ILE A 1 118 ? 52.455 -99.864 -83.997 1.00 36.85 118 ILE C C 1
ATOM 935 O O . ILE A 1 118 ? 52.632 -99.459 -85.152 1.00 36.80 118 ILE C O 1
ATOM 940 N N . LYS A 1 119 ? 51.330 -99.664 -83.321 1.00 36.11 119 LYS C N 1
ATOM 941 C CA . LYS A 1 119 ? 50.162 -99.090 -83.973 1.00 37.45 119 LYS C CA 1
ATOM 942 C C . LYS A 1 119 ? 50.472 -97.685 -84.474 1.00 39.45 119 LYS C C 1
ATOM 943 O O . LYS A 1 119 ? 51.076 -96.875 -83.766 1.00 37.67 119 LYS C O 1
ATOM 949 N N . MET A 1 120 ? 50.041 -97.389 -85.697 1.00 41.62 120 MET C N 1
ATOM 950 C CA . MET A 1 120 ? 50.291 -96.081 -86.276 1.00 43.27 120 MET C CA 1
ATOM 951 C C . MET A 1 120 ? 49.023 -95.231 -86.285 1.00 44.12 120 MET C C 1
ATOM 952 O O . MET A 1 120 ? 47.900 -95.736 -86.205 1.00 42.84 120 MET C O 1
ATOM 957 N N . LYS A 1 121 ? 49.222 -93.915 -86.354 1.00 42.07 121 LYS C N 1
ATOM 958 C CA . LYS A 1 121 ? 48.132 -92.961 -86.481 1.00 44.37 121 LYS C CA 1
ATOM 959 C C . LYS A 1 121 ? 48.463 -91.969 -87.585 1.00 44.85 121 LYS C C 1
ATOM 960 O O . LYS A 1 121 ? 49.582 -91.435 -87.626 1.00 43.16 121 LYS C O 1
ATOM 966 N N . GLY A 1 122 ? 47.502 -91.740 -88.484 1.00 45.10 122 GLY C N 1
ATOM 967 C CA . GLY A 1 122 ? 47.662 -90.696 -89.485 1.00 46.95 122 GLY C CA 1
ATOM 968 C C . GLY A 1 122 ? 47.494 -89.313 -88.873 1.00 53.05 122 GLY C C 1
ATOM 969 O O . GLY A 1 122 ? 46.695 -89.104 -87.956 1.00 55.18 122 GLY C O 1
ATOM 970 N N . VAL A 1 123 ? 48.270 -88.356 -89.376 1.00 55.01 123 VAL C N 1
ATOM 971 C CA . VAL A 1 123 ? 48.162 -86.964 -88.941 1.00 59.86 123 VAL C CA 1
ATOM 972 C C . VAL A 1 123 ? 47.922 -86.096 -90.167 1.00 64.55 123 VAL C C 1
ATOM 973 O O . VAL A 1 123 ? 48.499 -86.344 -91.234 1.00 64.15 123 VAL C O 1
ATOM 977 N N . ASN A 1 124 ? 47.094 -85.059 -89.985 1.00 68.59 124 ASN C N 1
ATOM 978 C CA . ASN A 1 124 ? 46.450 -84.248 -91.019 1.00 72.07 124 ASN C CA 1
ATOM 979 C C . ASN A 1 124 ? 46.341 -84.941 -92.382 1.00 66.55 124 ASN C C 1
ATOM 980 O O . ASN A 1 124 ? 46.976 -84.537 -93.361 1.00 63.36 124 ASN C O 1
ATOM 985 N N . GLY A 1 125 ? 45.505 -85.972 -92.462 1.00 65.98 125 GLY C N 1
ATOM 986 C CA . GLY A 1 125 ? 45.094 -86.539 -93.724 1.00 66.96 125 GLY C CA 1
ATOM 987 C C . GLY A 1 125 ? 45.857 -87.772 -94.159 1.00 64.07 125 GLY C C 1
ATOM 988 O O . GLY A 1 125 ? 45.345 -88.533 -94.986 1.00 63.45 125 GLY C O 1
ATOM 989 N N . ARG A 1 126 ? 47.064 -87.986 -93.639 1.00 62.69 126 ARG C N 1
ATOM 990 C CA . ARG A 1 126 ? 47.847 -89.149 -94.033 1.00 59.83 126 ARG C CA 1
ATOM 991 C C . ARG A 1 126 ? 47.083 -90.443 -93.758 1.00 58.18 126 ARG C C 1
ATOM 992 O O . ARG A 1 126 ? 46.524 -90.638 -92.673 1.00 60.10 126 ARG C O 1
ATOM 1000 N N . GLY A 1 127 ? 47.044 -91.324 -94.752 1.00 54.74 127 GLY C N 1
ATOM 1001 C CA . GLY A 1 127 ? 46.452 -92.636 -94.570 1.00 51.76 127 GLY C CA 1
ATOM 1002 C C . GLY A 1 127 ? 47.475 -93.604 -94.000 1.00 45.54 127 GLY C C 1
ATOM 1003 O O . GLY A 1 127 ? 48.641 -93.582 -94.371 1.00 43.55 127 GLY C O 1
ATOM 1004 N N . VAL A 1 128 ? 47.025 -94.448 -93.084 1.00 44.63 128 VAL C N 1
ATOM 1005 C CA . VAL A 1 128 ? 47.921 -95.403 -92.447 1.00 45.27 128 VAL C CA 1
ATOM 1006 C C . VAL A 1 128 ? 47.232 -96.763 -92.350 1.00 44.09 128 VAL C C 1
ATOM 1007 O O . VAL A 1 128 ? 46.018 -96.818 -92.107 1.00 44.19 128 VAL C O 1
ATOM 1011 N N . PRO A 1 129 ? 47.954 -97.878 -92.542 1.00 44.97 129 PRO C N 1
ATOM 1012 C CA . PRO A 1 129 ? 47.332 -99.197 -92.381 1.00 46.05 129 PRO C CA 1
ATOM 1013 C C . PRO A 1 129 ? 46.743 -99.371 -90.988 1.00 48.49 129 PRO C C 1
ATOM 1014 O O . PRO A 1 129 ? 47.332 -98.959 -89.989 1.00 45.95 129 PRO C O 1
ATOM 1018 N N . GLN A 1 130 ? 45.573 -100.004 -90.921 1.00 49.93 130 GLN C N 1
ATOM 1019 C CA . GLN A 1 130 ? 44.934 -100.248 -89.632 1.00 51.75 130 GLN C CA 1
ATOM 1020 C C . GLN A 1 130 ? 44.445 -101.668 -89.431 1.00 50.24 130 GLN C C 1
ATOM 1021 O O . GLN A 1 130 ? 44.191 -102.040 -88.278 1.00 52.56 130 GLN C O 1
ATOM 1027 N N . SER A 1 131 ? 44.306 -102.477 -90.494 1.00 49.28 131 SER C N 1
ATOM 1028 C CA . SER A 1 131 ? 43.654 -103.777 -90.371 1.00 50.52 131 SER C CA 1
ATOM 1029 C C . SER A 1 131 ? 44.434 -104.755 -89.499 1.00 51.05 131 SER C C 1
ATOM 1030 O O . SER A 1 131 ? 43.826 -105.672 -88.934 1.00 54.67 131 SER C O 1
ATOM 1033 N N . MET A 1 132 ? 45.750 -104.584 -89.360 1.00 46.61 132 MET C N 1
ATOM 1034 C CA . MET A 1 132 ? 46.538 -105.451 -88.492 1.00 46.21 132 MET C CA 1
ATOM 1035 C C . MET A 1 132 ? 46.716 -104.892 -87.076 1.00 44.17 132 MET C C 1
ATOM 1036 O O . MET A 1 132 ? 47.412 -105.501 -86.263 1.00 41.46 132 MET C O 1
ATOM 1041 N N . PHE A 1 133 ? 46.108 -103.759 -86.751 1.00 45.98 133 PHE C N 1
ATOM 1042 C CA . PHE A 1 133 ? 46.346 -103.115 -85.468 1.00 46.51 133 PHE C CA 1
ATOM 1043 C C . PHE A 1 133 ? 45.102 -103.076 -84.589 1.00 51.64 133 PHE C C 1
ATOM 1044 O O . PHE A 1 133 ? 45.044 -102.283 -83.646 1.00 51.98 133 PHE C O 1
ATOM 1052 N N . LYS A 1 134 ? 44.102 -103.914 -84.874 1.00 53.75 134 LYS C N 1
ATOM 1053 C CA . LYS A 1 134 ? 42.880 -103.881 -84.068 1.00 60.48 134 LYS C CA 1
ATOM 1054 C C . LYS A 1 134 ? 43.069 -104.496 -82.691 1.00 62.74 134 LYS C C 1
ATOM 1055 O O . LYS A 1 134 ? 42.200 -104.328 -81.834 1.00 67.06 134 LYS C O 1
ATOM 1061 N N . GLU A 1 135 ? 44.178 -105.186 -82.456 1.00 61.75 135 GLU C N 1
ATOM 1062 C CA . GLU A 1 135 ? 44.391 -105.921 -81.222 1.00 63.11 135 GLU C 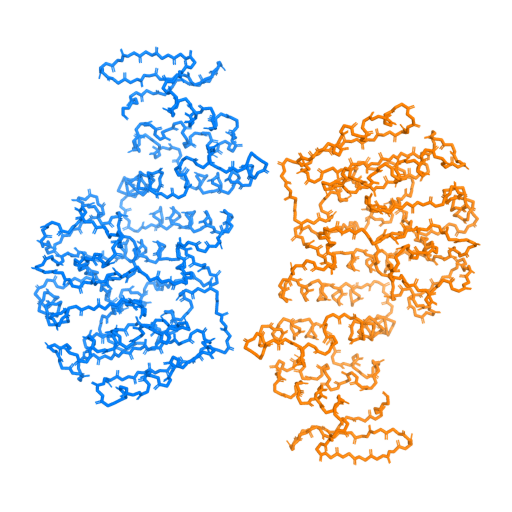CA 1
ATOM 1063 C C . GLU A 1 135 ? 45.888 -106.013 -80.964 1.00 57.61 135 GLU C C 1
ATOM 1064 O O . GLU A 1 135 ? 46.692 -106.059 -81.902 1.00 53.28 135 GLU C O 1
ATOM 1070 N N . THR A 1 136 ? 46.264 -106.017 -79.695 1.00 56.37 136 THR C N 1
ATOM 1071 C CA . THR A 1 136 ? 47.632 -106.353 -79.346 1.00 52.45 136 THR C CA 1
ATOM 1072 C C . THR A 1 136 ? 47.788 -107.865 -79.384 1.00 51.35 136 THR C C 1
ATOM 1073 O O . THR A 1 136 ? 46.910 -108.602 -78.926 1.00 53.47 136 THR C O 1
ATOM 1077 N N . ALA A 1 137 ? 48.885 -108.334 -79.961 1.00 47.48 137 ALA C N 1
ATOM 1078 C CA . ALA A 1 137 ? 49.070 -109.769 -80.100 1.00 48.69 137 ALA C CA 1
ATOM 1079 C C . ALA A 1 137 ? 50.525 -110.158 -79.889 1.00 49.22 137 ALA C C 1
ATOM 1080 O O . ALA A 1 137 ? 51.413 -109.663 -80.593 1.00 50.86 137 ALA C O 1
ATOM 1082 N N . PRO A 1 138 ? 50.812 -111.048 -78.941 1.00 52.34 138 PRO C N 1
ATOM 1083 C CA . PRO A 1 138 ? 52.215 -111.436 -78.704 1.00 52.80 138 PRO C CA 1
ATOM 1084 C C . PRO A 1 138 ? 52.824 -112.227 -79.847 1.00 50.26 138 PRO C C 1
ATOM 1085 O O . PRO A 1 138 ? 54.043 -112.191 -80.037 1.00 49.80 138 PRO C O 1
ATOM 1089 N N . GLU A 1 139 ? 52.022 -112.943 -80.617 1.00 52.32 139 GLU C N 1
ATOM 1090 C CA . GLU A 1 139 ? 52.557 -113.802 -81.663 1.00 52.82 139 GLU C CA 1
ATOM 1091 C C . GLU A 1 139 ? 51.588 -113.765 -82.826 1.00 49.67 139 GLU C C 1
ATOM 1092 O O . GLU A 1 139 ? 50.410 -114.062 -82.638 1.00 44.35 139 GLU C O 1
ATOM 1098 N N . VAL A 1 140 ? 52.083 -113.380 -84.004 1.00 44.05 140 VAL C N 1
ATOM 1099 C CA . VAL A 1 140 ? 51.310 -113.414 -85.243 1.00 42.95 140 VAL C CA 1
ATOM 1100 C C . VAL A 1 140 ? 52.191 -113.990 -86.343 1.00 40.36 140 VAL C C 1
ATOM 1101 O O . VAL A 1 140 ? 53.426 -113.989 -86.256 1.00 38.46 140 VAL C O 1
ATOM 1105 N N . THR A 1 141 ? 51.539 -114.443 -87.415 1.00 41.45 141 THR C N 1
ATOM 1106 C CA . THR A 1 141 ? 52.234 -115.027 -88.553 1.00 38.69 141 THR C CA 1
ATOM 1107 C C . THR A 1 141 ? 51.811 -114.343 -89.848 1.00 38.13 141 THR C C 1
ATOM 1108 O O . THR A 1 141 ? 50.806 -113.623 -89.915 1.00 38.23 141 THR C O 1
ATOM 1112 N N . LEU A 1 142 ? 52.623 -114.579 -90.879 1.00 35.42 142 LEU C N 1
ATOM 1113 C CA . LEU A 1 142 ? 52.325 -114.081 -92.209 1.00 36.82 142 LEU C CA 1
ATOM 1114 C C . LEU A 1 142 ? 51.009 -114.611 -92.726 1.00 38.54 142 LEU C C 1
ATOM 1115 O O . LEU A 1 142 ? 50.368 -113.946 -93.540 1.00 40.02 142 LEU C O 1
ATOM 1120 N N . LEU A 1 143 ? 50.572 -115.781 -92.251 1.00 40.67 143 LEU C N 1
ATOM 1121 C CA . LEU A 1 143 ? 49.366 -116.405 -92.771 1.00 39.41 143 LEU C CA 1
ATOM 1122 C C . LEU A 1 143 ? 48.174 -116.300 -91.834 1.00 42.90 143 LEU C C 1
ATOM 1123 O O . LEU A 1 143 ? 47.072 -116.685 -92.230 1.00 45.49 143 LEU C O 1
ATOM 1128 N N . ASN A 1 144 ? 48.329 -115.827 -90.599 1.00 39.10 144 ASN C N 1
ATOM 1129 C CA . ASN A 1 144 ? 47.129 -115.762 -89.767 1.00 44.48 144 ASN C CA 1
ATOM 1130 C C . ASN A 1 144 ? 46.807 -114.334 -89.364 1.00 42.96 144 ASN C C 1
ATOM 1131 O O . ASN A 1 144 ? 46.004 -114.107 -88.459 1.00 43.60 144 ASN C O 1
ATOM 1136 N N . SER A 1 145 ? 47.426 -113.364 -90.029 1.00 36.42 145 SER C N 1
ATOM 1137 C CA . SER A 1 145 ? 47.228 -111.969 -89.691 1.00 38.95 145 SER C CA 1
ATOM 1138 C C . SER A 1 145 ? 47.395 -111.174 -90.974 1.00 38.91 145 SER C C 1
ATOM 1139 O O . SER A 1 145 ? 47.772 -111.720 -92.013 1.00 39.56 145 SER C O 1
ATOM 1142 N N . ARG A 1 146 ? 47.147 -109.870 -90.893 1.00 38.47 146 ARG C N 1
ATOM 1143 C CA . ARG A 1 146 ? 47.316 -108.996 -92.045 1.00 34.50 146 ARG C CA 1
ATOM 1144 C C . ARG A 1 146 ? 48.659 -108.256 -92.016 1.00 31.91 146 ARG C C 1
ATOM 1145 O O . ARG A 1 146 ? 48.756 -107.168 -92.581 1.00 33.02 146 ARG C O 1
ATOM 1153 N N . ILE A 1 147 ? 49.692 -108.801 -91.370 1.00 30.59 147 ILE C N 1
ATOM 1154 C CA . ILE A 1 147 ? 50.949 -108.035 -91.314 1.00 28.24 147 ILE C CA 1
ATOM 1155 C C . ILE A 1 147 ? 51.515 -107.798 -92.707 1.00 29.46 147 ILE C C 1
ATOM 1156 O O . ILE A 1 147 ? 52.238 -106.825 -92.929 1.00 26.43 147 ILE C O 1
ATOM 1161 N N . ILE A 1 148 ? 51.193 -108.663 -93.670 1.00 34.72 148 ILE C N 1
ATOM 1162 C CA . ILE A 1 148 ? 51.744 -108.462 -94.995 1.00 30.18 148 ILE C CA 1
ATOM 1163 C C . ILE A 1 148 ? 51.202 -107.193 -95.654 1.00 27.88 148 ILE C C 1
ATOM 1164 O O . ILE A 1 148 ? 51.803 -106.694 -96.616 1.00 27.49 148 ILE C O 1
ATOM 1169 N N . TYR A 1 149 ? 50.078 -106.659 -95.184 1.00 26.02 149 TYR C N 1
ATOM 1170 C CA . TYR A 1 149 ? 49.551 -105.395 -95.672 1.00 28.72 149 TYR C CA 1
ATOM 1171 C C . TYR A 1 149 ? 50.280 -104.174 -95.114 1.00 32.88 149 TYR C C 1
ATOM 1172 O O . TYR A 1 149 ? 49.919 -103.056 -95.504 1.00 34.08 149 TYR C O 1
ATOM 1181 N N . THR A 1 150 ? 51.323 -104.355 -94.276 1.00 30.64 150 THR C N 1
ATOM 1182 C CA . THR A 1 150 ? 52.158 -103.236 -93.832 1.00 28.68 150 THR C CA 1
ATOM 1183 C C . THR A 1 150 ? 53.639 -103.628 -93.908 1.00 27.24 150 THR C C 1
ATOM 1184 O O . THR A 1 150 ? 54.127 -104.426 -93.106 1.00 25.88 150 THR C O 1
ATOM 1188 N N . LEU A 1 151 ? 54.343 -103.071 -94.907 1.00 25.18 151 LEU C N 1
ATOM 1189 C CA . LEU A 1 151 ? 55.745 -103.375 -95.168 1.00 23.68 151 LEU C CA 1
ATOM 1190 C C . LEU A 1 151 ? 56.658 -102.174 -94.932 1.00 26.21 151 LEU C C 1
ATOM 1191 O O . LEU A 1 151 ? 57.858 -102.258 -95.205 1.00 26.18 151 LEU C O 1
ATOM 1196 N N . SER A 1 152 ? 56.125 -101.072 -94.411 1.00 26.16 152 SER C N 1
ATOM 1197 C CA . SER A 1 152 ? 56.947 -99.923 -94.124 1.00 25.70 152 SER C CA 1
ATOM 1198 C C . SER A 1 152 ? 57.957 -100.290 -93.036 1.00 27.85 152 SER C C 1
ATOM 1199 O O . SER A 1 152 ? 57.770 -101.268 -92.297 1.00 30.14 152 SER C O 1
ATOM 1202 N N . PRO A 1 153 ? 59.050 -99.547 -92.918 1.00 22.02 153 PRO C N 1
ATOM 1203 C CA . PRO A 1 153 ? 60.063 -99.923 -91.927 1.00 23.39 153 PRO C CA 1
ATOM 1204 C C . PRO A 1 153 ? 59.819 -99.329 -90.541 1.00 25.81 153 PRO C C 1
ATOM 1205 O O . PRO A 1 153 ? 60.689 -99.454 -89.658 1.00 28.95 153 PRO C O 1
ATOM 1209 N N . THR A 1 154 ? 58.659 -98.698 -90.329 1.00 26.66 154 THR C N 1
ATOM 1210 C CA . THR A 1 154 ? 58.353 -97.939 -89.098 1.00 29.11 154 THR C CA 1
ATOM 1211 C C . THR A 1 154 ? 57.867 -98.883 -87.994 1.00 27.85 154 THR C C 1
ATOM 1212 O O . THR A 1 154 ? 56.754 -98.771 -87.473 1.00 27.13 154 THR C O 1
ATOM 1216 N N . LYS A 1 155 ? 58.734 -99.851 -87.698 1.00 30.16 155 LYS C N 1
ATOM 1217 C CA . LYS A 1 155 ? 58.519 -100.948 -86.770 1.00 28.93 155 LYS C CA 1
ATOM 1218 C C . LYS A 1 155 ? 59.809 -101.131 -85.979 1.00 32.43 155 LYS C C 1
ATOM 1219 O O . LYS A 1 155 ? 60.846 -100.522 -86.277 1.00 30.54 155 LYS C O 1
ATOM 1225 N N . ILE A 1 156 ? 59.743 -101.999 -84.978 1.00 31.15 156 ILE C N 1
ATOM 1226 C CA . ILE A 1 156 ? 60.894 -102.346 -84.169 1.00 30.91 156 ILE C CA 1
ATOM 1227 C C . ILE A 1 156 ? 61.403 -103.710 -84.607 1.00 32.32 156 ILE C C 1
ATOM 1228 O O . ILE A 1 156 ? 60.626 -104.694 -84.683 1.00 29.19 156 ILE C O 1
ATOM 1233 N N . TYR A 1 157 ? 62.720 -103.783 -84.870 1.00 29.30 157 TYR C N 1
ATOM 1234 C CA . TYR A 1 157 ? 63.357 -105.009 -85.342 1.00 27.82 157 TYR C CA 1
ATOM 1235 C C . TYR A 1 157 ? 64.530 -105.359 -84.444 1.00 33.35 157 TYR C C 1
ATOM 1236 O O . TYR A 1 157 ? 65.308 -104.478 -84.069 1.00 31.48 157 TYR C O 1
ATOM 1245 N N . ARG A 1 158 ? 64.685 -106.653 -84.130 1.00 35.31 158 ARG C N 1
ATOM 1246 C CA . ARG A 1 158 ? 65.856 -107.060 -83.365 1.00 36.45 158 ARG C CA 1
ATOM 1247 C C . ARG A 1 158 ? 67.089 -106.850 -84.230 1.00 38.10 158 ARG C C 1
ATOM 1248 O O . ARG A 1 158 ? 67.119 -107.296 -85.382 1.00 36.02 158 ARG C O 1
ATOM 1256 N N . THR A 1 159 ? 68.102 -106.165 -83.679 1.00 36.82 159 THR C N 1
ATOM 1257 C CA . THR A 1 159 ? 69.250 -105.786 -84.501 1.00 37.11 159 THR C CA 1
ATOM 1258 C C . THR A 1 159 ? 69.978 -107.019 -85.048 1.00 36.15 159 THR C C 1
ATOM 1259 O O . THR A 1 159 ? 70.353 -107.057 -86.229 1.00 33.87 159 THR C O 1
ATOM 1263 N N . ALA A 1 160 ? 70.150 -108.055 -84.221 1.00 39.48 160 ALA C N 1
ATOM 1264 C CA . ALA A 1 160 ? 70.786 -109.285 -84.699 1.00 39.11 160 ALA C CA 1
ATOM 1265 C C . ALA A 1 160 ? 69.957 -109.996 -85.767 1.00 38.21 160 ALA C C 1
ATOM 1266 O O . ALA A 1 160 ? 70.520 -110.726 -86.600 1.00 35.65 160 ALA C O 1
ATOM 1268 N N . LEU A 1 161 ? 68.627 -109.838 -85.757 1.00 34.54 161 LEU C N 1
ATOM 1269 C CA . LEU A 1 161 ? 67.852 -110.467 -86.828 1.00 35.41 161 LEU C CA 1
ATOM 1270 C C . LEU A 1 161 ? 68.244 -109.886 -88.166 1.00 35.44 161 LEU C C 1
ATOM 1271 O O . LEU A 1 161 ? 68.427 -110.617 -89.147 1.00 38.96 161 LEU C O 1
ATOM 1276 N N . LEU A 1 162 ? 68.397 -108.569 -88.215 1.00 34.63 162 LEU C N 1
ATOM 1277 C CA . LEU A 1 162 ? 68.788 -107.896 -89.445 1.00 33.38 162 LEU C CA 1
ATOM 1278 C C . LEU A 1 162 ? 70.222 -108.237 -89.819 1.00 30.56 162 LEU C C 1
ATOM 1279 O O . LEU A 1 162 ? 70.510 -108.612 -90.963 1.00 30.20 162 LEU C O 1
ATOM 1284 N N . LYS A 1 163 ? 71.129 -108.148 -88.863 1.00 34.37 163 LYS C N 1
ATOM 1285 C CA . LYS A 1 163 ? 72.537 -108.247 -89.229 1.00 39.83 163 LYS C CA 1
ATOM 1286 C C . LYS A 1 163 ? 72.958 -109.694 -89.465 1.00 44.43 163 LYS C C 1
ATOM 1287 O O . LYS A 1 163 ? 73.703 -109.963 -90.413 1.00 42.59 163 LYS C O 1
ATOM 1293 N N . ASP A 1 164 ? 72.451 -110.647 -88.657 1.00 48.01 164 ASP C N 1
ATOM 1294 C CA . ASP A 1 164 ? 72.846 -112.047 -88.829 1.00 45.29 164 ASP C CA 1
ATOM 1295 C C . ASP A 1 164 ? 72.384 -112.592 -90.164 1.00 42.16 164 ASP C C 1
ATOM 1296 O O . ASP A 1 164 ? 73.021 -113.494 -90.706 1.00 41.67 164 ASP C O 1
ATOM 1301 N N . ASN A 1 165 ? 71.285 -112.064 -90.703 1.00 39.92 165 ASN C N 1
ATOM 1302 C CA . ASN A 1 165 ? 70.733 -112.521 -91.978 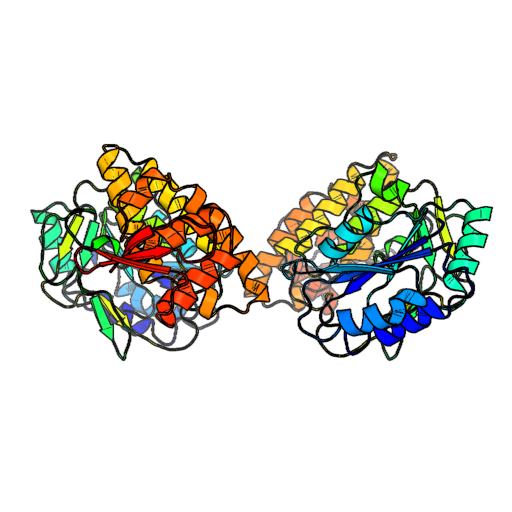1.00 36.74 165 ASN C CA 1
ATOM 1303 C C . ASN A 1 165 ? 71.007 -111.566 -93.117 1.00 36.22 165 ASN C C 1
ATOM 1304 O O . ASN A 1 165 ? 70.411 -111.717 -94.190 1.00 32.91 165 ASN C O 1
ATOM 1309 N N . ASP A 1 166 ? 71.869 -110.570 -92.902 1.00 40.59 166 ASP C N 1
ATOM 1310 C CA . ASP A 1 166 ? 72.279 -109.642 -93.959 1.00 44.19 166 ASP C CA 1
ATOM 1311 C C . ASP A 1 166 ? 71.073 -108.945 -94.600 1.00 35.15 166 ASP C C 1
ATOM 1312 O O . ASP A 1 166 ? 70.901 -108.955 -95.821 1.00 31.91 166 ASP C O 1
ATOM 1317 N N . ILE A 1 167 ? 70.227 -108.337 -93.768 1.00 32.25 167 ILE C N 1
ATOM 1318 C CA . ILE A 1 167 ? 68.996 -107.698 -94.241 1.00 31.31 167 ILE C CA 1
ATOM 1319 C C . ILE A 1 167 ? 69.259 -106.201 -94.295 1.00 30.54 167 ILE C C 1
ATOM 1320 O O . ILE A 1 167 ? 69.495 -105.566 -93.264 1.00 26.52 167 ILE C O 1
ATOM 1325 N N . TYR A 1 168 ? 69.254 -105.647 -95.505 1.00 30.86 168 TYR C N 1
ATOM 1326 C CA . TYR A 1 168 ? 69.498 -104.228 -95.728 1.00 31.62 168 TYR C CA 1
ATOM 1327 C C . TYR A 1 168 ? 68.433 -103.705 -96.669 1.00 29.31 168 TYR C C 1
ATOM 1328 O O . TYR A 1 168 ? 67.676 -104.468 -97.260 1.00 31.22 168 TYR C O 1
ATOM 1337 N N . PHE A 1 169 ? 68.367 -102.397 -96.785 1.00 28.48 169 PHE C N 1
ATOM 1338 C CA . PHE A 1 169 ? 67.526 -101.713 -97.760 1.00 27.90 169 PHE C CA 1
ATOM 1339 C C . PHE A 1 169 ? 68.219 -101.673 -99.118 1.00 28.53 169 PHE C C 1
ATOM 1340 O O . PHE A 1 169 ? 69.424 -101.398 -99.192 1.00 36.29 169 PHE C O 1
ATOM 1348 N N . PRO A 1 170 ? 67.491 -101.895 -100.208 1.00 29.73 170 PRO C N 1
ATOM 1349 C CA . PRO A 1 170 ? 68.043 -101.537 -101.527 1.00 32.92 170 PRO C CA 1
ATOM 1350 C C . PRO A 1 170 ? 68.378 -100.051 -101.551 1.00 30.98 170 PRO C C 1
ATOM 1351 O O . PRO A 1 170 ? 67.638 -99.231 -101.007 1.00 34.83 170 PRO C O 1
ATOM 1355 N N . GLU A 1 171 ? 69.482 -99.704 -102.192 1.00 30.18 171 GLU C N 1
ATOM 1356 C CA . GLU A 1 171 ? 69.923 -98.321 -102.255 1.00 32.90 171 GLU C CA 1
ATOM 1357 C C . GLU A 1 171 ? 69.673 -97.723 -103.646 1.00 38.66 171 GLU C C 1
ATOM 1358 O O . GLU A 1 171 ? 69.484 -98.448 -104.618 1.00 40.08 171 GLU C O 1
ATOM 1364 N N . GLU A 1 172 ? 69.688 -96.376 -103.726 1.00 44.14 172 GLU C N 1
ATOM 1365 C CA . GLU A 1 172 ? 69.389 -95.617 -104.967 1.00 47.99 172 GLU C CA 1
ATOM 1366 C C . GLU A 1 172 ? 67.994 -95.927 -105.533 1.00 47.69 172 GLU C C 1
ATOM 1367 O O . GLU A 1 172 ? 67.813 -96.111 -106.735 1.00 48.90 172 GLU C O 1
ATOM 1373 N N . LEU A 1 173 ? 66.990 -95.970 -104.667 1.00 45.51 173 LEU C N 1
ATOM 1374 C CA . LEU A 1 173 ? 65.641 -96.344 -105.075 1.00 42.64 173 LEU C CA 1
ATOM 1375 C C . LEU A 1 173 ? 64.677 -95.472 -104.286 1.00 44.06 173 LEU C C 1
ATOM 1376 O O . LEU A 1 173 ? 64.694 -95.472 -103.037 1.00 37.67 173 LEU C O 1
ATOM 1381 N N . LYS A 1 174 ? 63.865 -94.698 -105.014 1.00 48.39 174 LYS C N 1
ATOM 1382 C CA . LYS A 1 174 ? 63.050 -93.680 -104.356 1.00 52.61 174 LYS C CA 1
ATOM 1383 C C . LYS A 1 174 ? 62.023 -94.299 -103.406 1.00 49.29 174 LYS C C 1
ATOM 1384 O O . LYS A 1 174 ? 61.743 -93.728 -102.341 1.00 46.70 174 LYS C O 1
ATOM 1390 N N . SER A 1 175 ? 61.463 -95.463 -103.757 1.00 45.31 175 SER C N 1
ATOM 1391 C CA . SER A 1 175 ? 60.387 -96.074 -102.967 1.00 45.54 175 SER C CA 1
ATOM 1392 C C . SER A 1 175 ? 60.248 -97.564 -103.315 1.00 45.00 175 SER C C 1
ATOM 1393 O O . SER A 1 175 ? 60.835 -98.064 -104.283 1.00 46.77 175 SER C O 1
ATOM 1396 N N . ALA A 1 176 ? 59.414 -98.256 -102.529 1.00 37.91 176 ALA C N 1
ATOM 1397 C CA . ALA A 1 176 ? 59.258 -99.709 -102.486 1.00 40.27 176 ALA C CA 1
ATOM 1398 C C . ALA A 1 176 ? 60.486 -100.428 -101.922 1.00 37.27 176 ALA C C 1
ATOM 1399 O O . ALA A 1 176 ? 60.440 -101.654 -101.746 1.00 36.26 176 ALA C O 1
ATOM 1401 N N . GLU A 1 177 ? 61.550 -99.699 -101.573 1.00 35.09 177 GLU C N 1
ATOM 1402 C CA . GLU A 1 177 ? 62.738 -100.283 -100.944 1.00 36.37 177 GLU C CA 1
ATOM 1403 C C . GLU A 1 177 ? 62.392 -100.947 -99.606 1.00 33.20 177 GLU C C 1
ATOM 1404 O O . GLU A 1 177 ? 63.016 -101.942 -99.212 1.00 36.39 177 GLU C O 1
ATOM 1410 N N . ASP A 1 178 ? 61.354 -100.480 -98.937 1.00 25.05 178 ASP C N 1
ATOM 1411 C CA . ASP A 1 178 ? 61.044 -101.062 -97.633 1.00 22.97 178 ASP C CA 1
ATOM 1412 C C . ASP A 1 178 ? 60.388 -102.423 -97.788 1.00 25.10 178 ASP C C 1
ATOM 1413 O O . ASP A 1 178 ? 60.498 -103.272 -96.904 1.00 25.99 178 ASP C O 1
ATOM 1418 N N . GLN A 1 179 ? 59.719 -102.665 -98.913 1.00 22.51 179 GLN C N 1
ATOM 1419 C CA . GLN A 1 179 ? 58.905 -103.874 -98.985 1.00 22.87 179 GLN C CA 1
ATOM 1420 C C . GLN A 1 179 ? 59.780 -105.112 -98.878 1.00 24.97 179 GLN C C 1
ATOM 1421 O O . GLN A 1 179 ? 59.433 -106.061 -98.163 1.00 26.21 179 GLN C O 1
ATOM 1427 N N . LEU A 1 180 ? 60.937 -105.098 -99.555 1.00 22.18 180 LEU C N 1
ATOM 1428 C CA . LEU A 1 180 ? 61.831 -106.258 -99.524 1.00 21.62 180 LEU C CA 1
ATOM 1429 C C . LEU A 1 180 ? 62.457 -106.394 -98.135 1.00 21.18 180 LEU C C 1
ATOM 1430 O O . LEU A 1 180 ? 62.517 -107.492 -97.573 1.00 26.47 180 LEU C O 1
ATOM 1435 N N . PHE A 1 181 ? 62.895 -105.269 -97.563 1.00 19.99 181 PHE C N 1
ATOM 1436 C CA . PHE A 1 181 ? 63.506 -105.257 -96.238 1.00 20.00 181 PHE C CA 1
ATOM 1437 C C . PHE A 1 181 ? 62.586 -105.886 -95.201 1.00 22.13 181 PHE C C 1
ATOM 1438 O O . PHE A 1 181 ? 62.986 -106.782 -94.451 1.00 26.66 181 PHE C O 1
ATOM 1446 N N . THR A 1 182 ? 61.343 -105.433 -95.147 1.00 21.39 182 THR C N 1
ATOM 1447 C CA . THR A 1 182 ? 60.452 -105.930 -94.111 1.00 21.52 182 THR C CA 1
ATOM 1448 C C . THR A 1 182 ? 59.980 -107.350 -94.421 1.00 21.36 182 THR C C 1
ATOM 1449 O O . THR A 1 182 ? 59.805 -108.143 -93.501 1.00 21.15 182 THR C O 1
ATOM 1453 N N . MET A 1 183 ? 59.831 -107.709 -95.703 1.00 21.20 183 MET C N 1
ATOM 1454 C CA . MET A 1 183 ? 59.460 -109.092 -96.014 1.00 22.54 183 MET C CA 1
ATOM 1455 C C . MET A 1 183 ? 60.563 -110.049 -95.592 1.00 26.05 183 MET C C 1
ATOM 1456 O O . MET A 1 183 ? 60.284 -111.121 -95.026 1.00 26.87 183 MET C O 1
ATOM 1461 N N . LYS A 1 184 ? 61.822 -109.676 -95.856 1.00 23.88 184 LYS C N 1
ATOM 1462 C CA . LYS A 1 184 ? 62.963 -110.440 -95.351 1.00 24.09 184 LYS C CA 1
ATOM 1463 C C . LYS A 1 184 ? 62.920 -110.550 -93.828 1.00 24.98 184 LYS C C 1
ATOM 1464 O O . LYS A 1 184 ? 63.161 -111.627 -93.264 1.00 27.59 184 LYS C O 1
ATOM 1470 N N . ALA A 1 185 ? 62.651 -109.440 -93.143 1.00 23.63 185 ALA C N 1
ATOM 1471 C CA . ALA A 1 185 ? 62.630 -109.501 -91.678 1.00 25.49 185 ALA C CA 1
ATOM 1472 C C . ALA A 1 185 ? 61.485 -110.393 -91.209 1.00 27.41 185 ALA C C 1
ATOM 1473 O O . ALA A 1 185 ? 61.644 -111.177 -90.268 1.00 31.29 185 ALA C O 1
ATOM 1475 N N . TYR A 1 186 ? 60.326 -110.302 -91.872 1.00 23.38 186 TYR C N 1
ATOM 1476 C CA . TYR A 1 186 ? 59.221 -111.199 -91.515 1.00 25.81 186 TYR C CA 1
ATOM 1477 C C . TYR A 1 186 ? 59.612 -112.655 -91.731 1.00 31.60 186 TYR C C 1
ATOM 1478 O O . TYR A 1 186 ? 59.368 -113.521 -90.870 1.00 35.14 186 TYR C O 1
ATOM 1487 N N . LEU A 1 187 ? 60.191 -112.956 -92.897 1.00 27.45 187 LEU C N 1
ATOM 1488 C CA . LEU A 1 187 ? 60.504 -114.341 -93.246 1.00 30.49 187 LEU C CA 1
ATOM 1489 C C . LEU A 1 187 ? 61.537 -114.979 -92.293 1.00 33.79 187 LEU C C 1
ATOM 1490 O O . LEU A 1 187 ? 61.534 -116.199 -92.101 1.00 34.68 187 LEU C O 1
ATOM 1495 N N . ASN A 1 188 ? 62.433 -114.191 -91.704 1.00 29.96 188 ASN C N 1
ATOM 1496 C CA . ASN A 1 188 ? 63.493 -114.725 -90.860 1.00 30.60 188 ASN C CA 1
ATOM 1497 C C . ASN A 1 188 ? 63.181 -114.705 -89.369 1.00 36.66 188 ASN C C 1
ATOM 1498 O O . ASN A 1 188 ? 63.922 -115.319 -88.594 1.00 38.93 188 ASN C O 1
ATOM 1503 N N . ALA A 1 189 ? 62.128 -114.024 -88.940 1.00 37.19 189 ALA C N 1
ATOM 1504 C CA . ALA A 1 189 ? 61.944 -113.811 -87.517 1.00 39.65 189 ALA C CA 1
ATOM 1505 C C . ALA A 1 189 ? 61.344 -115.061 -86.897 1.00 42.61 189 ALA C C 1
ATOM 1506 O O . ALA A 1 189 ? 60.554 -115.762 -87.522 1.00 42.13 189 ALA C O 1
ATOM 1508 N N . ASN A 1 190 ? 61.741 -115.350 -85.670 1.00 41.85 190 ASN C N 1
ATOM 1509 C CA . ASN A 1 190 ? 61.096 -116.442 -84.962 1.00 45.91 190 ASN C CA 1
ATOM 1510 C C . ASN A 1 190 ? 59.759 -116.018 -84.387 1.00 44.13 190 ASN C C 1
ATOM 1511 O O . ASN A 1 190 ? 58.858 -116.848 -84.255 1.00 42.00 190 ASN C O 1
ATOM 1516 N N . ARG A 1 191 ? 59.598 -114.741 -84.067 1.00 38.48 191 ARG C N 1
ATOM 1517 C CA . ARG A 1 191 ? 58.347 -114.271 -83.492 1.00 38.88 191 ARG C CA 1
ATOM 1518 C C . ARG A 1 191 ? 58.104 -112.837 -83.933 1.00 42.99 191 ARG C C 1
ATOM 1519 O O . ARG A 1 191 ? 59.007 -111.986 -83.849 1.00 41.40 191 ARG C O 1
ATOM 1527 N N . ILE A 1 192 ? 56.882 -112.585 -84.385 1.00 39.81 192 ILE C N 1
ATOM 1528 C CA . ILE A 1 192 ? 56.414 -111.283 -84.837 1.00 37.47 192 ILE C CA 1
ATOM 1529 C C . ILE A 1 192 ? 55.242 -110.921 -83.947 1.00 39.76 192 ILE C C 1
ATOM 1530 O O . ILE A 1 192 ? 54.340 -111.743 -83.744 1.00 43.63 192 ILE C O 1
ATOM 1535 N N . SER A 1 193 ? 55.228 -109.711 -83.429 1.00 36.95 193 SER C N 1
ATOM 1536 C CA . SER A 1 193 ? 54.206 -109.334 -82.463 1.00 36.56 193 SER C CA 1
ATOM 1537 C C . SER A 1 193 ? 53.602 -108.012 -82.891 1.00 35.19 193 SER C C 1
ATOM 1538 O O . SER A 1 193 ? 54.135 -107.313 -83.748 1.00 34.96 193 SER C O 1
ATOM 1541 N N . VAL A 1 194 ? 52.485 -107.664 -82.272 1.00 36.85 194 VAL C N 1
ATOM 1542 C CA . VAL A 1 194 ? 51.758 -106.445 -82.588 1.00 37.93 194 VAL C CA 1
ATOM 1543 C C . VAL A 1 194 ? 51.390 -105.793 -81.276 1.00 39.38 194 VAL C C 1
ATOM 1544 O O . VAL A 1 194 ? 50.716 -106.415 -80.434 1.00 41.45 194 VAL C O 1
ATOM 1548 N N . LEU A 1 195 ? 51.823 -104.551 -81.097 1.00 38.71 195 LEU C N 1
ATOM 1549 C CA . LEU A 1 195 ? 51.496 -103.783 -79.904 1.00 42.96 195 LEU C CA 1
ATOM 1550 C C . LEU A 1 195 ? 50.555 -102.655 -80.321 1.00 43.60 195 LEU C C 1
ATOM 1551 O O . LEU A 1 195 ? 50.938 -101.781 -81.107 1.00 44.24 195 LEU C O 1
ATOM 1556 N N . SER A 1 196 ? 49.304 -102.717 -79.848 1.00 43.85 196 SER C N 1
ATOM 1557 C CA . SER A 1 196 ? 48.275 -101.764 -80.247 1.00 45.86 196 SER C CA 1
ATOM 1558 C C . SER A 1 196 ? 47.667 -100.992 -79.076 1.00 51.35 196 SER C C 1
ATOM 1559 O O . SER A 1 196 ? 46.565 -100.458 -79.212 1.00 56.36 196 SER C O 1
ATOM 1562 N N . ASP A 1 197 ? 48.368 -100.884 -77.941 1.00 51.34 197 ASP C N 1
ATOM 1563 C CA . ASP A 1 197 ? 47.747 -100.307 -76.748 1.00 57.99 197 ASP C CA 1
ATOM 1564 C C . ASP A 1 197 ? 47.450 -98.812 -76.894 1.00 57.64 197 ASP C C 1
ATOM 1565 O O . ASP A 1 197 ? 46.472 -98.319 -76.306 1.00 55.39 197 ASP C O 1
ATOM 1570 N N . LYS A 1 198 ? 48.273 -98.071 -77.648 1.00 53.49 198 LYS C N 1
ATOM 1571 C CA . LYS A 1 198 ? 47.922 -96.701 -78.013 1.00 55.16 198 LYS C CA 1
ATOM 1572 C C . LYS A 1 198 ? 48.468 -96.382 -79.404 1.00 52.05 198 LYS C C 1
ATOM 1573 O O . LYS A 1 198 ? 49.005 -97.250 -80.106 1.00 46.58 198 LYS C O 1
ATOM 1579 N N . ALA A 1 199 ? 48.247 -95.141 -79.834 1.00 51.58 199 ALA C N 1
ATOM 1580 C CA . ALA A 1 199 ? 48.863 -94.655 -81.063 1.00 51.34 199 ALA C CA 1
ATOM 1581 C C . ALA A 1 199 ? 50.343 -94.413 -80.787 1.00 47.81 199 ALA C C 1
ATOM 1582 O O . ALA A 1 199 ? 50.693 -93.491 -80.047 1.00 51.98 199 ALA C O 1
ATOM 1584 N N . TYR A 1 200 ? 51.218 -95.249 -81.344 1.00 43.55 200 TYR C N 1
ATOM 1585 C CA . TYR A 1 200 ? 52.660 -95.097 -81.111 1.00 44.26 200 TYR C CA 1
ATOM 1586 C C . TYR A 1 200 ? 53.376 -94.330 -82.214 1.00 43.72 200 TYR C C 1
ATOM 1587 O O . TYR A 1 200 ? 54.136 -93.398 -81.926 1.00 45.31 200 TYR C O 1
ATOM 1596 N N . TYR A 1 201 ? 53.162 -94.706 -83.471 1.00 39.57 201 TYR C N 1
ATOM 1597 C CA . TYR A 1 201 ? 53.862 -94.096 -84.591 1.00 40.67 201 TYR C CA 1
ATOM 1598 C C . TYR A 1 201 ? 52.918 -93.104 -85.288 1.00 41.01 201 TYR C C 1
ATOM 1599 O O . TYR A 1 201 ? 51.936 -93.503 -85.935 1.00 39.59 201 TYR C O 1
ATOM 1608 N N . TYR A 1 202 ? 53.232 -91.816 -85.192 1.00 38.59 202 TYR C N 1
ATOM 1609 C CA . TYR A 1 202 ? 52.473 -90.784 -85.896 1.00 39.82 202 TYR C CA 1
ATOM 1610 C C . TYR A 1 202 ? 53.112 -90.475 -87.246 1.00 41.42 202 TYR C C 1
ATOM 1611 O O . TYR A 1 202 ? 54.265 -90.013 -87.320 1.00 42.42 202 TYR C O 1
ATOM 1620 N N . ALA A 1 203 ? 52.358 -90.702 -88.310 1.00 41.74 203 ALA C N 1
ATOM 1621 C CA . ALA A 1 203 ? 52.816 -90.465 -89.670 1.00 39.34 203 ALA C CA 1
ATOM 1622 C C . ALA A 1 203 ? 52.091 -89.231 -90.208 1.00 44.42 203 ALA C C 1
ATOM 1623 O O . ALA A 1 203 ? 50.855 -89.184 -90.227 1.00 45.48 203 ALA C O 1
ATOM 1625 N N . THR A 1 204 ? 52.863 -88.218 -90.595 1.00 45.87 204 THR C N 1
ATOM 1626 C CA . THR A 1 204 ? 52.331 -86.947 -91.051 1.00 47.77 204 THR C CA 1
ATOM 1627 C C . THR A 1 204 ? 52.196 -86.913 -92.573 1.00 50.35 204 THR C C 1
ATOM 1628 O O . THR A 1 204 ? 52.697 -87.777 -93.294 1.00 47.52 204 THR C O 1
ATOM 1632 N N . LYS A 1 205 ? 51.510 -85.879 -93.058 1.00 56.59 205 LYS C N 1
ATOM 1633 C CA . LYS A 1 205 ? 51.577 -85.483 -94.464 1.00 63.70 205 LYS C CA 1
ATOM 1634 C C . LYS A 1 205 ? 51.914 -83.994 -94.522 1.00 69.24 205 LYS C C 1
ATOM 1635 O O . LYS A 1 205 ? 51.022 -83.138 -94.505 1.00 71.62 205 LYS C O 1
ATOM 1641 N N . ARG A 1 206 ? 53.214 -83.700 -94.572 1.00 69.96 206 ARG C N 1
ATOM 1642 C CA . ARG A 1 206 ? 53.708 -82.371 -94.908 1.00 73.03 206 ARG C CA 1
ATOM 1643 C C . ARG A 1 206 ? 53.766 -82.266 -96.436 1.00 77.38 206 ARG C C 1
ATOM 1644 O O . ARG A 1 206 ? 53.287 -83.149 -97.154 1.00 75.15 206 ARG C O 1
ATOM 1652 N N . GLU A 1 207 ? 54.331 -81.182 -96.972 1.00 81.62 207 GLU C N 1
ATOM 1653 C CA . GLU A 1 207 ? 54.434 -81.067 -98.424 1.00 86.73 207 GLU C CA 1
ATOM 1654 C C . GLU A 1 207 ? 55.871 -80.767 -98.842 1.00 88.49 207 GLU C C 1
ATOM 1655 O O . GLU A 1 207 ? 56.778 -80.629 -98.013 1.00 88.78 207 GLU C O 1
ATOM 1661 N N . GLY A 1 208 ? 56.062 -80.663 -100.157 1.00 89.18 208 GLY C N 1
ATOM 1662 C CA . GLY A 1 208 ? 57.290 -81.110 -100.777 1.00 84.62 208 GLY C CA 1
ATOM 1663 C C . GLY A 1 208 ? 57.133 -82.572 -101.138 1.00 80.14 208 GLY C C 1
ATOM 1664 O O . GLY A 1 208 ? 56.129 -83.219 -100.822 1.00 78.89 208 GLY C O 1
ATOM 1665 N N . GLU A 1 209 ? 58.138 -83.119 -101.814 1.00 77.80 209 GLU C N 1
ATOM 1666 C CA . GLU A 1 209 ? 58.005 -84.487 -102.298 1.00 74.15 209 GLU C CA 1
ATOM 1667 C C . GLU A 1 209 ? 58.060 -85.476 -101.137 1.00 66.62 209 GLU C C 1
ATOM 1668 O O . GLU A 1 209 ? 58.959 -85.418 -100.294 1.00 63.95 209 GLU C O 1
ATOM 1674 N N . HIS A 1 210 ? 57.074 -86.364 -101.075 1.00 63.39 210 HIS C N 1
ATOM 1675 C CA . HIS A 1 210 ? 57.200 -87.587 -100.293 1.00 58.80 210 HIS C CA 1
ATOM 1676 C C . HIS A 1 210 ? 57.730 -88.679 -101.217 1.00 56.42 210 HIS C C 1
ATOM 1677 O O . HIS A 1 210 ? 57.247 -88.824 -102.345 1.00 60.05 210 HIS C O 1
ATOM 1684 N N . MET A 1 211 ? 58.732 -89.428 -100.744 1.00 51.08 211 MET C N 1
ATOM 1685 C CA . MET A 1 211 ? 59.355 -90.473 -101.559 1.00 50.58 211 MET C CA 1
ATOM 1686 C C . MET A 1 211 ? 58.322 -91.392 -102.197 1.00 50.63 211 MET C C 1
ATOM 1687 O O . MET A 1 211 ? 58.379 -91.665 -103.403 1.00 53.76 211 MET C O 1
ATOM 1692 N N . SER A 1 212 ? 57.353 -91.861 -101.413 1.00 49.22 212 SER C N 1
ATOM 1693 C CA . SER A 1 212 ? 56.456 -92.854 -101.992 1.00 52.97 212 SER C CA 1
ATOM 1694 C C . SER A 1 212 ? 55.568 -92.292 -103.112 1.00 55.57 212 SER C C 1
ATOM 1695 O O . SER A 1 212 ? 54.792 -93.061 -103.684 1.00 58.47 212 SER C O 1
ATOM 1698 N N . SER A 1 213 ? 55.703 -91.015 -103.487 1.00 55.69 213 SER C N 1
ATOM 1699 C CA . SER A 1 213 ? 55.071 -90.479 -104.688 1.00 58.86 213 SER C CA 1
ATOM 1700 C C . SER A 1 213 ? 56.077 -90.022 -105.754 1.00 60.95 213 SER C C 1
ATOM 1701 O O . SER A 1 213 ? 55.667 -89.458 -106.778 1.00 63.00 213 SER C O 1
ATOM 1704 N N . ALA A 1 214 ? 57.378 -90.255 -105.554 1.00 58.31 214 ALA C N 1
ATOM 1705 C CA . ALA A 1 214 ? 58.403 -89.877 -106.526 1.00 58.50 214 ALA C CA 1
ATOM 1706 C C . ALA A 1 214 ? 58.469 -90.902 -107.668 1.00 55.82 214 ALA C C 1
ATOM 1707 O O . ALA A 1 214 ? 58.013 -92.037 -107.535 1.00 53.85 214 ALA C O 1
ATOM 1709 N N . TYR A 1 215 ? 59.044 -90.501 -108.805 1.00 56.16 215 TYR C N 1
ATOM 1710 C CA . TYR A 1 215 ? 59.061 -91.415 -109.945 1.00 57.62 215 TYR C CA 1
ATOM 1711 C C . TYR A 1 215 ? 60.079 -92.531 -109.729 1.00 58.27 215 TYR C C 1
ATOM 1712 O O . TYR A 1 215 ? 61.219 -92.281 -109.326 1.00 61.25 215 TYR C O 1
ATOM 1721 N N . VAL A 1 216 ? 59.651 -93.768 -109.966 1.00 54.82 216 VAL C N 1
ATOM 1722 C CA . VAL A 1 216 ? 60.532 -94.922 -110.117 1.00 50.39 216 VAL C CA 1
ATOM 1723 C C . VAL A 1 216 ? 60.061 -95.675 -111.356 1.00 47.38 216 VAL C C 1
ATOM 1724 O O . VAL A 1 216 ? 58.861 -95.929 -111.511 1.00 47.90 216 VAL C O 1
ATOM 1728 N N . SER A 1 217 ? 60.993 -96.003 -112.246 1.00 39.84 217 SER C N 1
ATOM 1729 C CA . SER A 1 217 ? 60.612 -96.656 -113.483 1.00 42.59 217 SER C CA 1
ATOM 1730 C C . SER A 1 217 ? 59.920 -97.987 -113.194 1.00 39.48 217 SER C C 1
ATOM 1731 O O . SER A 1 217 ? 60.124 -98.598 -112.135 1.00 34.80 217 SER C O 1
ATOM 1734 N N . PRO A 1 218 ? 59.071 -98.450 -114.106 1.00 25.27 218 PRO C N 1
ATOM 1735 C CA . PRO A 1 218 ? 58.463 -99.779 -113.894 1.00 26.20 218 PRO C CA 1
ATOM 1736 C C . PRO A 1 218 ? 59.534 -100.831 -113.733 1.00 25.27 218 PRO C C 1
ATOM 1737 O O . PRO A 1 218 ? 59.393 -101.766 -112.940 1.00 28.87 218 PRO C O 1
ATOM 1741 N N . GLU A 1 219 ? 60.645 -100.664 -114.453 1.00 25.10 219 GLU C N 1
ATOM 1742 C CA . GLU A 1 219 ? 61.741 -101.613 -114.353 1.00 29.52 219 GLU C CA 1
ATOM 1743 C C . GLU A 1 219 ? 62.264 -101.702 -112.912 1.00 26.82 219 GLU C C 1
ATOM 1744 O O . GLU A 1 219 ? 62.431 -102.798 -112.367 1.00 21.29 219 GLU C O 1
ATOM 1750 N N . ASP A 1 220 ? 62.556 -100.559 -112.291 1.00 22.14 220 ASP C N 1
ATOM 1751 C CA . ASP A 1 220 ? 63.091 -100.608 -110.923 1.00 24.54 220 ASP C CA 1
ATOM 1752 C C . ASP A 1 220 ? 62.032 -101.094 -109.938 1.00 25.64 220 ASP C C 1
ATOM 1753 O O . ASP A 1 220 ? 62.326 -101.891 -109.042 1.00 22.56 220 ASP C O 1
ATOM 1758 N N . PHE A 1 221 ? 60.789 -100.614 -110.079 1.00 26.24 221 PHE C N 1
ATOM 1759 C CA . PHE A 1 221 ? 59.741 -101.012 -109.151 1.00 24.83 221 PHE C CA 1
ATOM 1760 C C . PHE A 1 221 ? 59.537 -102.515 -109.166 1.00 24.31 221 PHE C C 1
ATOM 1761 O O . PHE A 1 221 ? 59.486 -103.158 -108.108 1.00 17.18 221 PHE C O 1
ATOM 1769 N N . TYR A 1 222 ? 59.386 -103.098 -110.369 1.00 14.78 222 TYR C N 1
ATOM 1770 C CA . TYR A 1 222 ? 59.017 -104.505 -110.457 1.00 14.19 222 TYR C CA 1
ATOM 1771 C C . TYR A 1 222 ? 60.206 -105.426 -110.258 1.00 18.49 222 TYR C C 1
ATOM 1772 O O . TYR A 1 222 ? 60.008 -106.603 -109.969 1.00 18.97 222 TYR C O 1
ATOM 1781 N N . GLU A 1 223 ? 61.445 -104.907 -110.339 1.00 19.99 223 GLU C N 1
ATOM 1782 C CA . GLU A 1 223 ? 62.580 -105.701 -109.884 1.00 19.57 223 GLU C CA 1
ATOM 1783 C C . GLU A 1 223 ? 62.501 -105.940 -108.377 1.00 20.33 223 GLU C C 1
ATOM 1784 O O . GLU A 1 223 ? 62.865 -107.013 -107.890 1.00 18.80 223 GLU C O 1
ATOM 1790 N N . VAL A 1 224 ? 62.081 -104.939 -107.602 1.00 19.21 224 VAL C N 1
ATOM 1791 C CA . VAL A 1 224 ? 61.917 -105.209 -106.156 1.00 18.95 224 VAL C CA 1
ATOM 1792 C C . VAL A 1 224 ? 60.807 -106.245 -105.934 1.00 19.75 224 VAL C C 1
ATOM 1793 O O . VAL A 1 224 ? 60.883 -107.079 -105.016 1.00 21.80 224 VAL C O 1
ATOM 1797 N N . MET A 1 225 ? 59.769 -106.216 -106.770 1.00 17.31 225 MET C N 1
ATOM 1798 C CA . MET A 1 225 ? 58.696 -107.220 -106.598 1.00 16.91 225 MET C CA 1
ATOM 1799 C C . MET A 1 225 ? 59.215 -108.636 -106.897 1.00 17.29 225 MET C C 1
ATOM 1800 O O . MET A 1 225 ? 58.953 -109.581 -106.131 1.00 20.49 225 MET C O 1
ATOM 1805 N N . ARG A 1 226 ? 59.963 -108.791 -108.001 1.00 18.49 226 ARG C N 1
ATOM 1806 C CA . ARG A 1 226 ? 60.616 -110.061 -108.320 1.00 17.32 226 ARG C CA 1
ATOM 1807 C C . ARG A 1 226 ? 61.515 -110.541 -107.177 1.00 18.41 226 ARG C C 1
ATOM 1808 O O . ARG A 1 226 ? 61.502 -111.725 -106.817 1.00 20.20 226 ARG C O 1
ATOM 1816 N N . LEU A 1 227 ? 62.375 -109.658 -106.643 1.00 18.99 227 LEU C N 1
ATOM 1817 C CA . LEU A 1 227 ? 63.224 -110.074 -105.526 1.00 17.49 227 LEU C CA 1
ATOM 1818 C C . LEU A 1 227 ? 62.393 -110.594 -104.361 1.00 18.44 227 LEU C C 1
ATOM 1819 O O . LEU A 1 227 ? 62.807 -111.525 -103.664 1.00 22.46 227 LEU C O 1
ATOM 1824 N N . ILE A 1 228 ? 61.234 -109.982 -104.105 1.00 18.41 228 ILE C N 1
ATOM 1825 C CA . ILE A 1 228 ? 60.362 -110.457 -103.030 1.00 17.79 228 ILE C CA 1
ATOM 1826 C C . ILE A 1 228 ? 59.850 -111.851 -103.327 1.00 16.23 228 ILE C C 1
ATOM 1827 O O . ILE A 1 228 ? 59.833 -112.712 -102.450 1.00 19.58 228 ILE C O 1
ATOM 1832 N N . ALA A 1 229 ? 59.434 -112.098 -104.571 1.00 22.03 229 ALA C N 1
ATOM 1833 C CA . ALA A 1 229 ? 58.960 -113.426 -104.925 1.00 23.18 229 ALA C CA 1
ATOM 1834 C C . ALA A 1 229 ? 60.094 -114.439 -104.794 1.00 24.62 229 ALA C C 1
ATOM 1835 O O . ALA A 1 229 ? 59.886 -115.539 -104.287 1.00 23.56 229 ALA C O 1
ATOM 1837 N N . VAL A 1 230 ? 61.313 -114.073 -105.227 1.00 20.59 230 VAL C N 1
ATOM 1838 C CA . VAL A 1 230 ? 62.452 -114.977 -105.051 1.00 22.51 230 VAL C CA 1
ATOM 1839 C C . VAL A 1 230 ? 62.713 -115.228 -103.567 1.00 22.18 230 VAL C C 1
ATOM 1840 O O . VAL A 1 230 ? 62.898 -116.373 -103.131 1.00 21.40 230 VAL C O 1
ATOM 1844 N N . GLU A 1 231 ? 62.689 -114.162 -102.769 1.00 20.67 231 GLU C N 1
ATOM 1845 C CA . GLU A 1 231 ? 62.947 -114.288 -101.339 1.00 25.08 231 GLU C CA 1
ATOM 1846 C C . GLU A 1 231 ? 61.979 -115.270 -100.686 1.00 25.83 231 GLU C C 1
ATOM 1847 O O . GLU A 1 231 ? 62.405 -116.167 -99.943 1.00 24.30 231 GLU C O 1
ATOM 1853 N N . ILE A 1 232 ? 60.677 -115.112 -100.946 1.00 24.93 232 ILE C N 1
ATOM 1854 C CA . ILE A 1 232 ? 59.682 -115.996 -100.321 1.00 25.21 232 ILE C CA 1
ATOM 1855 C C . ILE A 1 232 ? 59.932 -117.444 -100.721 1.00 21.57 232 ILE C C 1
ATOM 1856 O O . ILE A 1 232 ? 59.974 -118.345 -99.880 1.00 23.51 232 ILE C O 1
ATOM 1861 N N . LEU A 1 233 ? 60.098 -117.682 -102.013 1.00 20.51 233 LEU C N 1
ATOM 1862 C CA . LEU A 1 233 ? 60.220 -119.049 -102.505 1.00 27.31 233 LEU C CA 1
ATOM 1863 C C . LEU A 1 233 ? 61.523 -119.692 -102.057 1.00 28.53 233 LEU C C 1
ATOM 1864 O O . LEU A 1 233 ? 61.629 -120.928 -102.031 1.00 28.50 233 LEU C O 1
ATOM 1869 N N . ASN A 1 234 ? 62.489 -118.895 -101.617 1.00 22.37 234 ASN C N 1
ATOM 1870 C CA . ASN A 1 234 ? 63.710 -119.453 -101.074 1.00 27.75 234 ASN C CA 1
ATOM 1871 C C . ASN A 1 234 ? 63.731 -119.476 -99.564 1.00 33.50 234 ASN C C 1
ATOM 1872 O O . ASN A 1 234 ? 64.720 -119.921 -98.998 1.00 35.01 234 ASN C O 1
ATOM 1877 N N . ALA A 1 235 ? 62.680 -119.020 -98.890 1.00 32.96 235 ALA C N 1
ATOM 1878 C CA . ALA A 1 235 ? 62.732 -119.100 -97.433 1.00 34.57 235 ALA C CA 1
ATOM 1879 C C . ALA A 1 235 ? 62.817 -120.555 -96.948 1.00 37.07 235 ALA C C 1
ATOM 1880 O O . ALA A 1 235 ? 62.408 -121.509 -97.630 1.00 37.91 235 ALA C O 1
ATOM 1882 N N . ASP A 1 236 ? 63.275 -120.708 -95.708 1.00 34.83 236 ASP C N 1
ATOM 1883 C CA . ASP A 1 236 ? 63.397 -122.020 -95.073 1.00 41.45 236 ASP C CA 1
ATOM 1884 C C . ASP A 1 236 ? 62.079 -122.387 -94.392 1.00 40.24 236 ASP C C 1
ATOM 1885 O O . ASP A 1 236 ? 61.936 -122.383 -93.173 1.00 43.19 236 ASP C O 1
ATOM 1890 N N . LEU A 1 237 ? 61.104 -122.726 -95.224 1.00 39.56 237 LEU C N 1
ATOM 1891 C CA . LEU A 1 237 ? 59.745 -122.982 -94.774 1.00 37.19 237 LEU C CA 1
ATOM 1892 C C . LEU A 1 237 ? 59.158 -124.080 -95.642 1.00 35.07 237 LEU C C 1
ATOM 1893 O O . LEU A 1 237 ? 59.641 -124.335 -96.747 1.00 32.84 237 LEU C O 1
ATOM 1898 N N . GLU A 1 238 ? 58.083 -124.713 -95.164 1.00 34.23 238 GLU C N 1
ATOM 1899 C CA . GLU A 1 238 ? 57.495 -125.787 -95.952 1.00 35.12 238 GLU C CA 1
ATOM 1900 C C . GLU A 1 238 ? 56.968 -125.229 -97.275 1.00 29.42 238 GLU C C 1
ATOM 1901 O O . GLU A 1 238 ? 56.566 -124.065 -97.377 1.00 30.94 238 GLU C O 1
ATOM 1907 N N . GLU A 1 239 ? 57.029 -126.055 -98.308 1.00 27.54 239 GLU C N 1
ATOM 1908 C CA . GLU A 1 239 ? 56.697 -125.579 -99.648 1.00 26.89 239 GLU C CA 1
ATOM 1909 C C . GLU A 1 239 ? 55.296 -124.967 -99.704 1.00 27.35 239 GLU C C 1
ATOM 1910 O O . GLU A 1 239 ? 55.106 -123.893 -100.281 1.00 26.24 239 GLU C O 1
ATOM 1916 N N . ALA A 1 240 ? 54.290 -125.628 -99.109 1.00 25.89 240 ALA C N 1
ATOM 1917 C CA . ALA A 1 240 ? 52.928 -125.101 -99.223 1.00 26.45 240 ALA C CA 1
ATOM 1918 C C . ALA A 1 240 ? 52.789 -123.746 -98.538 1.00 24.61 240 ALA C C 1
ATOM 1919 O O . ALA A 1 240 ? 52.032 -122.877 -98.997 1.00 26.37 240 ALA C O 1
ATOM 1921 N N . HIS A 1 241 ? 53.459 -123.563 -97.405 1.00 26.21 241 HIS C N 1
ATOM 1922 C CA . HIS A 1 241 ? 53.400 -122.271 -96.724 1.00 28.03 241 HIS C CA 1
ATOM 1923 C C . HIS A 1 241 ? 54.044 -121.168 -97.568 1.00 21.84 241 HIS C C 1
ATOM 1924 O O . HIS A 1 241 ? 53.513 -120.049 -97.656 1.00 25.30 241 HIS C O 1
ATOM 1931 N N . LYS A 1 242 ? 55.164 -121.467 -98.215 1.00 21.50 242 LYS C N 1
ATOM 1932 C CA . LYS A 1 242 ? 55.804 -120.470 -99.080 1.00 25.14 242 LYS C CA 1
ATOM 1933 C C . LYS A 1 242 ? 54.869 -120.031 -100.191 1.00 26.56 242 LYS C C 1
ATOM 1934 O O . LYS A 1 242 ? 54.743 -118.828 -100.478 1.00 23.13 242 LYS C O 1
ATOM 1940 N N . ASP A 1 243 ? 54.211 -121.010 -100.852 1.00 25.32 243 ASP C N 1
ATOM 1941 C CA . ASP A 1 243 ? 53.255 -120.673 -101.910 1.00 23.46 243 ASP C CA 1
ATOM 1942 C C . ASP A 1 243 ? 52.152 -119.802 -101.355 1.00 22.60 243 ASP C C 1
ATOM 1943 O O . ASP A 1 243 ? 51.734 -118.823 -101.991 1.00 22.57 243 ASP C O 1
ATOM 1948 N N . GLN A 1 244 ? 51.680 -120.143 -100.155 1.00 22.62 244 GLN C N 1
ATOM 1949 C CA . GLN A 1 244 ? 50.578 -119.404 -99.549 1.00 23.83 244 GLN C CA 1
ATOM 1950 C C . GLN A 1 244 ? 50.999 -117.992 -99.192 1.00 19.60 244 GLN C C 1
ATOM 1951 O O . GLN A 1 244 ? 50.219 -117.053 -99.379 1.00 20.79 244 GLN C O 1
ATOM 1957 N N . ILE A 1 245 ? 52.232 -117.812 -98.689 1.00 20.93 245 ILE C N 1
ATOM 1958 C CA . ILE A 1 245 ? 52.728 -116.446 -98.436 1.00 20.64 245 ILE C CA 1
ATOM 1959 C C . ILE A 1 245 ? 52.866 -115.649 -99.743 1.00 21.03 245 ILE C C 1
ATOM 1960 O O . ILE A 1 245 ? 52.465 -114.477 -99.834 1.00 21.05 245 ILE C O 1
ATOM 1965 N N . LEU A 1 246 ? 53.460 -116.244 -100.763 1.00 22.53 246 LEU C N 1
ATOM 1966 C CA . LEU A 1 246 ? 53.525 -115.554 -102.059 1.00 19.82 246 LEU C CA 1
ATOM 1967 C C . LEU A 1 246 ? 52.138 -115.157 -102.561 1.00 22.48 246 LEU C C 1
ATOM 1968 O O . LEU A 1 246 ? 51.937 -114.015 -102.997 1.00 21.50 246 LEU C O 1
ATOM 1973 N N . ALA A 1 247 ? 51.145 -116.073 -102.470 1.00 19.05 247 ALA C N 1
ATOM 1974 C CA . ALA A 1 247 ? 49.795 -115.713 -102.882 1.00 22.01 247 ALA C CA 1
ATOM 1975 C C . ALA A 1 247 ? 49.272 -114.518 -102.101 1.00 17.87 247 ALA C C 1
ATOM 1976 O O . ALA A 1 247 ? 48.692 -113.602 -102.687 1.00 18.40 247 ALA C O 1
ATOM 1978 N N . GLU A 1 248 ? 49.473 -114.497 -100.774 1.00 19.22 248 GLU C N 1
ATOM 1979 C CA . GLU A 1 248 ? 49.001 -113.355 -99.987 1.00 19.63 248 GLU C CA 1
ATOM 1980 C C . GLU A 1 248 ? 49.706 -112.073 -100.411 1.00 23.08 248 GLU C C 1
ATOM 1981 O O . GLU A 1 248 ? 49.089 -110.988 -100.415 1.00 23.02 248 GLU C O 1
ATOM 1987 N N . PHE A 1 249 ? 51.014 -112.167 -100.663 1.00 18.50 249 PHE C N 1
ATOM 1988 C CA . PHE A 1 249 ? 51.734 -110.996 -101.147 1.00 20.92 249 PHE C CA 1
ATOM 1989 C C . PHE A 1 249 ? 51.150 -110.531 -102.476 1.00 20.78 249 PHE C C 1
ATOM 1990 O O . PHE A 1 249 ? 51.025 -109.325 -102.722 1.00 18.38 249 PHE C O 1
ATOM 1998 N N . LEU A 1 250 ? 50.780 -111.475 -103.338 1.00 17.38 250 LEU C N 1
ATOM 1999 C CA . LEU A 1 250 ? 50.201 -111.087 -104.630 1.00 18.26 250 LEU C CA 1
ATOM 2000 C C . LEU A 1 250 ? 48.814 -110.449 -104.450 1.00 20.60 250 LEU C C 1
ATOM 2001 O O . LEU A 1 250 ? 48.490 -109.481 -105.137 1.00 19.23 250 LEU C O 1
ATOM 2006 N N . ASN A 1 251 ? 47.993 -110.950 -103.498 1.00 21.43 251 ASN C N 1
ATOM 2007 C CA . ASN A 1 251 ? 46.704 -110.309 -103.226 1.00 18.14 251 ASN C CA 1
ATOM 2008 C C . ASN A 1 251 ? 46.886 -108.845 -102.833 1.00 23.43 251 ASN C C 1
ATOM 2009 O O . ASN A 1 251 ? 46.177 -107.953 -103.328 1.00 18.37 251 ASN C O 1
ATOM 2014 N N . ARG A 1 252 ? 47.778 -108.608 -101.856 1.00 23.18 252 ARG C N 1
ATOM 2015 C CA . ARG A 1 252 ? 48.114 -107.260 -101.432 1.00 26.78 252 ARG C CA 1
ATOM 2016 C C . ARG A 1 252 ? 48.565 -106.408 -102.619 1.00 23.16 252 ARG C C 1
ATOM 2017 O O . ARG A 1 252 ? 48.089 -105.278 -102.813 1.00 25.06 252 ARG C O 1
ATOM 2025 N N . HIS A 1 253 ? 49.516 -106.926 -103.380 1.00 21.21 253 HIS C N 1
ATOM 2026 C CA . HIS A 1 253 ? 50.197 -106.116 -104.408 1.00 19.39 253 HIS C CA 1
ATOM 2027 C C . HIS A 1 253 ? 49.215 -105.670 -105.477 1.00 21.55 253 HIS C C 1
ATOM 2028 O O . HIS A 1 253 ? 49.129 -104.481 -105.807 1.00 19.34 253 HIS C O 1
ATOM 2035 N N . PHE A 1 254 ? 48.408 -106.624 -105.989 1.00 19.63 254 PHE C N 1
ATOM 2036 C CA . PHE A 1 254 ? 47.473 -106.322 -107.069 1.00 23.69 254 PHE C CA 1
ATOM 2037 C C . PHE A 1 254 ? 46.304 -105.490 -106.588 1.00 22.92 254 PHE C C 1
ATOM 2038 O O . PHE A 1 254 ? 45.670 -104.815 -107.416 1.00 24.69 254 PHE C O 1
ATOM 2046 N N . SER A 1 255 ? 46.033 -105.484 -105.264 1.00 21.84 255 SER C N 1
ATOM 2047 C CA . SER A 1 255 ? 44.968 -104.660 -104.720 1.00 25.03 255 SER C CA 1
ATOM 2048 C C . SER A 1 255 ? 45.420 -103.250 -104.406 1.00 29.74 255 SER C C 1
ATOM 2049 O O . SER A 1 255 ? 44.617 -102.321 -104.532 1.00 29.14 255 SER C O 1
ATOM 2052 N N . PHE A 1 256 ? 46.676 -103.060 -103.941 1.00 29.61 256 PHE C N 1
ATOM 2053 C CA . PHE A 1 256 ? 47.020 -101.775 -103.365 1.00 28.21 256 PHE C CA 1
ATOM 2054 C C . PHE A 1 256 ? 48.163 -101.070 -104.058 1.00 28.10 256 PHE C C 1
ATOM 2055 O O . PHE A 1 256 ? 48.303 -99.863 -103.885 1.00 35.17 256 PHE C O 1
ATOM 2063 N N . SER A 1 257 ? 48.921 -101.734 -104.879 1.00 27.06 257 SER C N 1
ATOM 2064 C CA . SER A 1 257 ? 50.060 -101.063 -105.498 1.00 27.93 257 SER C CA 1
ATOM 2065 C C . SER A 1 257 ? 49.626 -100.387 -106.798 1.00 26.98 257 SER C C 1
ATOM 2066 O O . SER A 1 257 ? 48.475 -100.521 -107.247 1.00 26.69 257 SER C O 1
ATOM 2069 N N . ARG A 1 258 ? 50.585 -99.690 -107.424 1.00 20.71 258 ARG C N 1
ATOM 2070 C CA . ARG A 1 258 ? 50.414 -99.048 -108.728 1.00 19.62 258 ARG C CA 1
ATOM 2071 C C . ARG A 1 258 ? 50.070 -100.050 -109.821 1.00 22.03 258 ARG C C 1
ATOM 2072 O O . ARG A 1 258 ? 49.645 -99.657 -110.920 1.00 22.66 258 ARG C O 1
ATOM 2080 N N . THR A 1 259 ? 50.304 -101.340 -109.589 1.00 23.81 259 THR C N 1
ATOM 2081 C CA . THR A 1 259 ? 49.838 -102.334 -110.553 1.00 22.16 259 THR C CA 1
ATOM 2082 C C . THR A 1 259 ? 48.321 -102.256 -110.720 1.00 19.63 259 THR C C 1
ATOM 2083 O O . THR A 1 259 ? 47.771 -102.436 -111.836 1.00 18.36 259 THR C O 1
ATOM 2087 N N . ASN A 1 260 ? 47.620 -102.013 -109.623 1.00 17.10 260 ASN C N 1
ATOM 2088 C CA . ASN A 1 260 ? 46.138 -102.009 -109.707 1.00 19.99 260 ASN C CA 1
ATOM 2089 C C . ASN A 1 260 ? 45.594 -100.998 -110.723 1.00 22.23 260 ASN C C 1
ATOM 2090 O O . ASN A 1 260 ? 45.668 -99.794 -110.502 1.00 25.20 260 ASN C O 1
ATOM 2095 N N . GLY A 1 261 ? 45.022 -101.457 -111.834 1.00 22.21 261 GLY C N 1
ATOM 2096 C CA . GLY A 1 261 ? 44.472 -100.508 -112.782 1.00 23.35 261 GLY C CA 1
ATOM 2097 C C . GLY A 1 261 ? 45.482 -99.839 -113.708 1.00 21.54 261 GLY C C 1
ATOM 2098 O O . GLY A 1 261 ? 45.108 -98.903 -114.401 1.00 18.51 261 GLY C O 1
ATOM 2099 N N . PHE A 1 262 ? 46.746 -100.284 -113.763 1.00 19.24 262 PHE C N 1
ATOM 2100 C CA . PHE A 1 262 ? 47.743 -99.508 -114.526 1.00 19.93 262 PHE C CA 1
ATOM 2101 C C . PHE A 1 262 ? 47.376 -99.440 -116.017 1.00 18.26 262 PHE C C 1
ATOM 2102 O O . PHE A 1 262 ? 47.650 -98.427 -116.682 1.00 20.40 262 PHE C O 1
ATOM 2110 N N . SER A 1 263 ? 46.712 -100.473 -116.544 1.00 19.48 263 SER C N 1
ATOM 2111 C CA . SER A 1 263 ? 46.313 -100.453 -117.956 1.00 19.38 263 SER C CA 1
ATOM 2112 C C . SER A 1 263 ? 45.165 -99.495 -118.231 1.00 18.03 263 SER C C 1
ATOM 2113 O O . SER A 1 263 ? 44.949 -99.121 -119.403 1.00 18.97 263 SER C O 1
ATOM 2116 N N . LEU A 1 264 ? 44.474 -99.018 -117.195 1.00 18.25 264 LEU C N 1
ATOM 2117 C CA . LEU A 1 264 ? 43.465 -97.974 -117.380 1.00 19.56 264 LEU C CA 1
ATOM 2118 C C . LEU A 1 264 ? 44.075 -96.571 -117.252 1.00 22.72 264 LEU C C 1
ATOM 2119 O O . LEU A 1 264 ? 43.536 -95.616 -117.833 1.00 23.41 264 LEU C O 1
ATOM 2124 N N . LYS A 1 265 ? 45.146 -96.436 -116.480 1.00 20.72 265 LYS C N 1
ATOM 2125 C CA . LYS A 1 265 ? 45.671 -95.111 -116.118 1.00 25.07 265 LYS C CA 1
ATOM 2126 C C . LYS A 1 265 ? 46.925 -94.692 -116.897 1.00 27.76 265 LYS C C 1
ATOM 2127 O O . LYS A 1 265 ? 47.116 -93.500 -117.150 1.00 24.30 265 LYS C O 1
ATOM 2133 N N . VAL A 1 266 ? 47.810 -95.633 -117.220 1.00 26.49 266 VAL C N 1
ATOM 2134 C CA . VAL A 1 266 ? 49.074 -95.329 -117.883 1.00 25.32 266 VAL C CA 1
ATOM 2135 C C . VAL A 1 266 ? 48.823 -95.021 -119.356 1.00 24.32 266 VAL C C 1
ATOM 2136 O O . VAL A 1 266 ? 47.990 -95.671 -120.019 1.00 23.66 266 VAL C O 1
ATOM 2140 N N . LYS A 1 267 ? 49.503 -93.999 -119.870 1.00 26.41 267 LYS C N 1
ATOM 2141 C CA . LYS A 1 267 ? 49.435 -93.707 -121.304 1.00 24.93 267 LYS C CA 1
ATOM 2142 C C . LYS A 1 267 ? 49.616 -94.978 -122.099 1.00 22.38 267 LYS C C 1
ATOM 2143 O O . LYS A 1 267 ? 50.539 -95.754 -121.829 1.00 22.52 267 LYS C O 1
ATOM 2149 N N . LEU A 1 268 ? 48.743 -95.205 -123.085 1.00 24.67 268 LEU C N 1
ATOM 2150 C CA . LEU A 1 268 ? 48.852 -96.423 -123.896 1.00 28.33 268 LEU C CA 1
ATOM 2151 C C . LEU A 1 268 ? 50.289 -96.680 -124.340 1.00 27.29 268 LEU C C 1
ATOM 2152 O O . LEU A 1 268 ? 50.774 -97.810 -124.295 1.00 26.64 268 LEU C O 1
ATOM 2157 N N . GLU A 1 269 ? 50.975 -95.644 -124.813 1.00 26.03 269 GLU C N 1
ATOM 2158 C CA . GLU A 1 269 ? 52.287 -95.870 -125.429 1.00 27.24 269 GLU C CA 1
ATOM 2159 C C . GLU A 1 269 ? 53.369 -96.233 -124.421 1.00 30.38 269 GLU C C 1
ATOM 2160 O O . GLU A 1 269 ? 54.426 -96.716 -124.838 1.00 30.39 269 GLU C O 1
ATOM 2166 N N . GLU A 1 270 ? 53.110 -96.073 -123.112 1.00 28.38 270 GLU C N 1
ATOM 2167 C CA . GLU A 1 270 ? 53.987 -96.522 -122.048 1.00 28.51 270 GLU C CA 1
ATOM 2168 C C . GLU A 1 270 ? 53.676 -97.912 -121.539 1.00 24.77 270 GLU C C 1
ATOM 2169 O O . GLU A 1 270 ? 54.515 -98.473 -120.827 1.00 23.17 270 GLU C O 1
ATOM 2175 N N . GLN A 1 271 ? 52.511 -98.490 -121.880 1.00 20.99 271 GLN C N 1
ATOM 2176 C CA . GLN A 1 271 ? 52.108 -99.725 -121.231 1.00 20.13 271 GLN C CA 1
ATOM 2177 C C . GLN A 1 271 ? 52.980 -100.911 -121.592 1.00 19.64 271 GLN C C 1
ATOM 2178 O O . GLN A 1 271 ? 53.093 -101.821 -120.769 1.00 22.48 271 GLN C O 1
ATOM 2184 N N . PRO A 1 272 ? 53.572 -101.007 -122.790 1.00 24.69 272 PRO C N 1
ATOM 2185 C CA . PRO A 1 272 ? 54.484 -102.152 -123.011 1.00 26.83 272 PRO C CA 1
ATOM 2186 C C . PRO A 1 272 ? 55.677 -102.164 -122.066 1.00 26.03 272 PRO C C 1
ATOM 2187 O O . PRO A 1 272 ? 56.180 -103.244 -121.737 1.00 23.43 272 PRO C O 1
ATOM 2191 N N . GLN A 1 273 ? 56.164 -101.005 -121.632 1.00 24.25 273 GLN C N 1
ATOM 2192 C CA . GLN A 1 273 ? 57.207 -101.017 -120.607 1.00 27.90 273 GLN C CA 1
ATOM 2193 C C . GLN A 1 273 ? 56.674 -101.621 -119.313 1.00 24.12 273 GLN C C 1
ATOM 2194 O O . GLN A 1 273 ? 57.383 -102.356 -118.613 1.00 22.35 273 GLN C O 1
ATOM 2200 N N . TRP A 1 274 ? 55.440 -101.273 -118.961 1.00 20.93 274 TRP C N 1
ATOM 2201 C CA . TRP A 1 274 ? 54.828 -101.808 -117.740 1.00 24.39 274 TRP C CA 1
ATOM 2202 C C . TRP A 1 274 ? 54.637 -103.329 -117.828 1.00 25.34 274 TRP C C 1
ATOM 2203 O O . TRP A 1 274 ? 54.948 -104.052 -116.877 1.00 21.08 274 TRP C O 1
ATOM 2214 N N . ILE A 1 275 ? 54.082 -103.840 -118.948 1.00 14.14 275 ILE C N 1
ATOM 2215 C CA . ILE A 1 275 ? 53.795 -105.277 -118.961 1.00 16.96 275 ILE C CA 1
ATOM 2216 C C . ILE A 1 275 ? 55.084 -106.085 -119.071 1.00 20.39 275 ILE C C 1
ATOM 2217 O O . ILE A 1 275 ? 55.191 -107.197 -118.527 1.00 21.28 275 ILE C O 1
ATOM 2222 N N . ASN A 1 276 ? 56.115 -105.545 -119.732 1.00 21.14 276 ASN C N 1
ATOM 2223 C CA . ASN A 1 276 ? 57.374 -106.262 -119.742 1.00 18.64 276 ASN C CA 1
ATOM 2224 C C . ASN A 1 276 ? 57.968 -106.335 -118.320 1.00 18.90 276 ASN C C 1
ATOM 2225 O O . ASN A 1 276 ? 58.430 -107.395 -117.884 1.00 19.42 276 ASN C O 1
ATOM 2230 N N . ALA A 1 277 ? 57.939 -105.244 -117.573 1.00 17.98 277 ALA C N 1
ATOM 2231 C CA . ALA A 1 277 ? 58.501 -105.296 -116.213 1.00 17.25 277 ALA C CA 1
ATOM 2232 C C . ALA A 1 277 ? 57.624 -106.131 -115.272 1.00 17.23 277 ALA C C 1
ATOM 2233 O O . ALA A 1 277 ? 58.126 -106.984 -114.524 1.00 17.19 277 ALA C O 1
ATOM 2235 N N . LEU A 1 278 ? 56.304 -105.886 -115.285 1.00 13.02 278 LEU C N 1
ATOM 2236 C CA . LEU A 1 278 ? 55.422 -106.729 -114.480 1.00 19.02 278 LEU C CA 1
ATOM 2237 C C . LEU A 1 278 ? 55.562 -108.198 -114.858 1.00 19.26 278 LEU C C 1
ATOM 2238 O O . LEU A 1 278 ? 55.573 -109.077 -113.990 1.00 17.12 278 LEU C O 1
ATOM 2243 N N . GLY A 1 279 ? 55.639 -108.513 -116.151 1.00 18.21 279 GLY C N 1
ATOM 2244 C CA . GLY A 1 279 ? 55.759 -109.918 -116.500 1.00 16.81 279 GLY C CA 1
ATOM 2245 C C . GLY A 1 279 ? 57.054 -110.543 -115.967 1.00 21.03 279 GLY C C 1
ATOM 2246 O O . GLY A 1 279 ? 57.086 -111.730 -115.620 1.00 22.81 279 GLY C O 1
ATOM 2247 N N . ASP A 1 280 ? 58.152 -109.773 -115.924 1.00 19.74 280 ASP C N 1
ATOM 2248 C CA . ASP A 1 280 ? 59.400 -110.334 -115.371 1.00 20.98 280 ASP C CA 1
ATOM 2249 C C . ASP A 1 280 ? 59.231 -110.683 -113.896 1.00 24.19 280 ASP C C 1
ATOM 2250 O O . ASP A 1 280 ? 59.867 -111.621 -113.390 1.00 21.09 280 ASP C O 1
ATOM 2255 N N . PHE A 1 281 ? 58.369 -109.942 -113.196 1.00 20.32 281 PHE C N 1
ATOM 2256 C CA . PHE A 1 281 ? 58.060 -110.249 -111.803 1.00 19.33 281 PHE C CA 1
ATOM 2257 C C . PHE A 1 281 ? 57.126 -111.474 -111.727 1.00 20.33 281 PHE C C 1
ATOM 2258 O O . PHE A 1 281 ? 57.435 -112.460 -111.024 1.00 19.09 281 PHE C O 1
ATOM 2266 N N . ILE A 1 282 ? 56.054 -111.476 -112.524 1.00 14.74 282 ILE C N 1
ATOM 2267 C CA . ILE A 1 282 ? 55.113 -112.618 -112.455 1.00 16.20 282 ILE C CA 1
ATOM 2268 C C . ILE A 1 282 ? 55.768 -113.906 -112.951 1.00 19.49 282 ILE C C 1
ATOM 2269 O O . ILE A 1 282 ? 55.442 -114.989 -112.462 1.00 20.25 282 ILE C O 1
ATOM 2274 N N . GLN A 1 283 ? 56.797 -113.815 -113.819 1.00 19.30 283 GLN C N 1
ATOM 2275 C CA . GLN A 1 283 ? 57.451 -115.029 -114.289 1.00 21.06 283 GLN C CA 1
ATOM 2276 C C . GLN A 1 283 ? 58.274 -115.708 -113.206 1.00 19.31 283 GLN C C 1
ATOM 2277 O O . GLN A 1 283 ? 58.563 -116.910 -113.304 1.00 17.54 283 GLN C O 1
ATOM 2283 N N . ALA A 1 284 ? 58.608 -115.000 -112.157 1.00 17.93 284 ALA C N 1
ATOM 2284 C CA . ALA A 1 284 ? 59.216 -115.643 -111.010 1.00 23.06 284 ALA C CA 1
ATOM 2285 C C . ALA A 1 284 ? 58.203 -116.358 -110.119 1.00 22.12 284 ALA C C 1
ATOM 2286 O O . ALA A 1 284 ? 58.646 -117.057 -109.205 1.00 23.42 284 ALA C O 1
ATOM 2288 N N . VAL A 1 285 ? 56.903 -116.144 -110.333 1.00 17.59 285 VAL C N 1
ATOM 2289 C CA . VAL A 1 285 ? 55.841 -116.782 -109.554 1.00 20.62 285 VAL C CA 1
ATOM 2290 C C . VAL A 1 285 ? 55.442 -118.076 -110.260 1.00 21.63 285 VAL C C 1
ATOM 2291 O O . VAL A 1 285 ? 54.970 -118.020 -111.403 1.00 21.56 285 VAL C O 1
ATOM 2295 N N . PRO A 1 286 ? 55.676 -119.249 -109.680 1.00 22.92 286 PRO C N 1
ATOM 2296 C CA . PRO A 1 286 ? 55.228 -120.480 -110.354 1.00 22.21 286 PRO C CA 1
ATOM 2297 C C . PRO A 1 286 ? 53.718 -120.442 -110.555 1.00 21.26 286 PRO C C 1
ATOM 2298 O O . PRO A 1 286 ? 52.980 -120.031 -109.671 1.00 16.86 286 PRO C O 1
ATOM 2302 N N . GLU A 1 287 ? 53.277 -120.922 -111.726 1.00 18.86 287 GLU C N 1
ATOM 2303 C CA . GLU A 1 287 ? 51.868 -120.876 -112.110 1.00 25.66 287 GLU C CA 1
ATOM 2304 C C . GLU A 1 287 ? 50.950 -121.579 -111.113 1.00 21.99 287 GLU C C 1
ATOM 2305 O O . GLU A 1 287 ? 49.785 -121.200 -110.987 1.00 20.41 287 GLU C O 1
ATOM 2311 N N . ARG A 1 288 ? 51.436 -122.589 -110.394 1.00 23.35 288 ARG C N 1
ATOM 2312 C CA . ARG A 1 288 ? 50.561 -123.262 -109.418 1.00 21.34 288 ARG C CA 1
ATOM 2313 C C . ARG A 1 288 ? 50.085 -122.314 -108.327 1.00 22.94 288 ARG C C 1
ATOM 2314 O O . ARG A 1 288 ? 49.075 -122.594 -107.665 1.00 24.21 288 ARG C O 1
ATOM 2322 N N . VAL A 1 289 ? 50.784 -121.190 -108.131 1.00 21.19 289 VAL C N 1
ATOM 2323 C CA . VAL A 1 289 ? 50.409 -120.277 -107.071 1.00 19.13 289 VAL C CA 1
ATOM 2324 C C . VAL A 1 289 ? 49.137 -119.541 -107.441 1.00 19.14 289 VAL C C 1
ATOM 2325 O O . VAL A 1 289 ? 48.428 -119.053 -106.553 1.00 18.67 289 VAL C O 1
ATOM 2329 N N . ASP A 1 290 ? 48.837 -119.439 -108.745 1.00 19.70 290 ASP C N 1
ATOM 2330 C CA . ASP A 1 290 ? 47.705 -118.624 -109.180 1.00 18.77 290 ASP C CA 1
ATOM 2331 C C . ASP A 1 290 ? 46.406 -119.157 -108.603 1.00 22.22 290 ASP C C 1
ATOM 2332 O O . ASP A 1 290 ? 45.487 -118.383 -108.303 1.00 22.45 290 ASP C O 1
ATOM 2337 N N . ALA A 1 291 ? 46.338 -120.472 -108.407 1.00 19.31 291 ALA C N 1
ATOM 2338 C CA . ALA A 1 291 ? 45.164 -121.140 -107.847 1.00 23.00 291 ALA C CA 1
ATOM 2339 C C . ALA A 1 291 ? 44.923 -120.716 -106.414 1.00 23.10 291 ALA C C 1
ATOM 2340 O O . ALA A 1 291 ? 43.796 -120.876 -105.908 1.00 21.99 291 ALA C O 1
ATOM 2342 N N . LEU A 1 292 ? 45.929 -120.146 -105.758 1.00 19.77 292 LEU C N 1
ATOM 2343 C CA . LEU A 1 292 ? 45.743 -119.717 -104.376 1.00 21.49 292 LEU C CA 1
ATOM 2344 C C . LEU A 1 292 ? 45.425 -118.240 -104.212 1.00 20.66 292 LEU C C 1
ATOM 2345 O O . LEU A 1 292 ? 45.128 -117.841 -103.083 1.00 21.94 292 LEU C O 1
ATOM 2350 N N . VAL A 1 293 ? 45.581 -117.397 -105.252 1.00 18.33 293 VAL C N 1
ATOM 2351 C CA . VAL A 1 293 ? 45.288 -115.959 -105.122 1.00 18.10 293 VAL C CA 1
ATOM 2352 C C . VAL A 1 293 ? 43.781 -115.733 -105.284 1.00 22.74 293 VAL C C 1
ATOM 2353 O O . VAL A 1 293 ? 43.073 -116.636 -105.742 1.00 19.76 293 VAL C O 1
ATOM 2357 N N . MET A 1 294 ? 43.305 -114.516 -104.978 1.00 21.03 294 MET C N 1
ATOM 2358 C CA . MET A 1 294 ? 41.918 -114.144 -105.263 1.00 20.80 294 MET C CA 1
ATOM 2359 C C . MET A 1 294 ? 41.560 -114.438 -106.723 1.00 20.51 294 MET C C 1
ATOM 2360 O O . MET A 1 294 ? 42.297 -114.085 -107.634 1.00 16.93 294 MET C O 1
ATOM 2365 N N . SER A 1 295 ? 40.426 -115.131 -106.937 1.00 17.61 295 SER C N 1
ATOM 2366 C CA . SER A 1 295 ? 40.121 -115.544 -108.302 1.00 19.39 295 SER C CA 1
ATOM 2367 C C . SER A 1 295 ? 40.134 -114.392 -109.317 1.00 15.96 295 SER C C 1
ATOM 2368 O O . SER A 1 295 ? 40.485 -114.594 -110.475 1.00 19.14 295 SER C O 1
ATOM 2371 N N . LYS A 1 296 ? 39.718 -113.186 -108.939 1.00 20.30 296 LYS C N 1
ATOM 2372 C CA . LYS A 1 296 ? 39.741 -112.091 -109.918 1.00 22.80 296 LYS C CA 1
ATOM 2373 C C . LYS A 1 296 ? 41.152 -111.770 -110.411 1.00 23.26 296 LYS C C 1
ATOM 2374 O O . LYS A 1 296 ? 41.316 -111.236 -111.533 1.00 20.64 296 LYS C O 1
ATOM 2380 N N . LEU A 1 297 ? 42.185 -112.168 -109.663 1.00 19.64 297 LEU C N 1
ATOM 2381 C CA . LEU A 1 297 ? 43.546 -111.852 -110.110 1.00 21.71 297 LEU C CA 1
ATOM 2382 C C . LEU A 1 297 ? 44.106 -112.871 -111.076 1.00 20.02 297 LEU C C 1
ATOM 2383 O O . LEU A 1 297 ? 45.122 -112.581 -111.721 1.00 19.42 297 LEU C O 1
ATOM 2388 N N . ARG A 1 298 ? 43.484 -114.069 -111.152 1.00 18.54 298 ARG C N 1
ATOM 2389 C CA . ARG A 1 298 ? 44.047 -115.167 -111.934 1.00 20.67 298 ARG C CA 1
ATOM 2390 C C . ARG A 1 298 ? 44.200 -114.808 -113.408 1.00 20.56 298 ARG C C 1
ATOM 2391 O O . ARG A 1 298 ? 45.264 -115.129 -113.982 1.00 19.14 298 ARG C O 1
ATOM 2399 N N . PRO A 1 299 ? 43.253 -114.118 -114.054 1.00 18.58 299 PRO C N 1
ATOM 2400 C CA . PRO A 1 299 ? 43.517 -113.717 -115.463 1.00 19.73 299 PRO C CA 1
ATOM 2401 C C . PRO A 1 299 ? 44.595 -112.636 -115.567 1.00 19.97 299 PRO C C 1
ATOM 2402 O O . PRO A 1 299 ? 45.272 -112.546 -116.599 1.00 18.14 299 PRO C O 1
ATOM 2406 N N . LEU A 1 300 ? 44.750 -111.786 -114.549 1.00 16.69 300 LEU C N 1
ATOM 2407 C CA . LEU A 1 300 ? 45.815 -110.782 -114.660 1.00 19.43 300 LEU C CA 1
ATOM 2408 C C . LEU A 1 300 ? 47.178 -111.457 -114.573 1.00 18.91 300 LEU C C 1
ATOM 2409 O O . LEU A 1 300 ? 48.103 -111.116 -115.329 1.00 17.13 300 LEU C O 1
ATOM 2414 N N . LEU A 1 301 ? 47.320 -112.425 -113.649 1.00 20.87 301 LEU C N 1
ATOM 2415 C CA . LEU A 1 301 ? 48.562 -113.201 -113.575 1.00 18.33 301 LEU C CA 1
ATOM 2416 C C . LEU A 1 301 ? 48.819 -113.919 -114.887 1.00 20.94 301 LEU C C 1
ATOM 2417 O O . LEU A 1 301 ? 49.957 -113.953 -115.373 1.00 19.33 301 LEU C O 1
ATOM 2422 N N . HIS A 1 302 ? 47.775 -114.539 -115.454 1.00 20.07 302 HIS C N 1
ATOM 2423 C CA . HIS A 1 302 ? 47.895 -115.218 -116.751 1.00 18.96 302 HIS C CA 1
ATOM 2424 C C . HIS A 1 302 ? 48.476 -114.302 -117.823 1.00 18.67 302 HIS C C 1
ATOM 2425 O O . HIS A 1 302 ? 49.494 -114.623 -118.447 1.00 20.17 302 HIS C O 1
ATOM 2432 N N . TYR A 1 303 ? 47.843 -113.155 -118.059 1.00 18.99 303 TYR C N 1
ATOM 2433 C CA . TYR A 1 303 ? 48.276 -112.294 -119.165 1.00 19.11 303 TYR C CA 1
ATOM 2434 C C . TYR A 1 303 ? 49.560 -111.520 -118.842 1.00 17.90 303 TYR C C 1
ATOM 2435 O O . TYR A 1 303 ? 50.318 -111.195 -119.755 1.00 17.99 303 TYR C O 1
ATOM 2444 N N . ALA A 1 304 ? 49.835 -111.245 -117.561 1.00 17.88 304 ALA C N 1
ATOM 2445 C CA . ALA A 1 304 ? 51.130 -110.686 -117.199 1.00 16.08 304 ALA C CA 1
ATOM 2446 C C . ALA A 1 304 ? 52.251 -111.676 -117.512 1.00 21.31 304 ALA C C 1
ATOM 2447 O O . ALA A 1 304 ? 53.289 -111.312 -118.109 1.00 17.97 304 ALA C O 1
ATOM 2449 N N . ARG A 1 305 ? 52.055 -112.944 -117.124 1.00 18.30 305 ARG C N 1
ATOM 2450 C CA . ARG A 1 305 ? 53.079 -113.943 -117.373 1.00 22.75 305 ARG C CA 1
ATOM 2451 C C . ARG A 1 305 ? 53.339 -114.112 -118.875 1.00 29.17 305 ARG C C 1
ATOM 2452 O O . ARG A 1 305 ? 54.498 -114.303 -119.295 1.00 24.72 305 ARG C O 1
ATOM 2460 N N . ALA A 1 306 ? 52.282 -114.028 -119.706 1.00 23.40 306 ALA C N 1
ATOM 2461 C CA . ALA A 1 306 ? 52.475 -114.025 -121.173 1.00 28.49 306 ALA C CA 1
ATOM 2462 C C . ALA A 1 306 ? 52.907 -112.667 -121.754 1.00 23.50 306 ALA C C 1
ATOM 2463 O O . ALA A 1 306 ? 52.989 -112.536 -122.985 1.00 23.15 306 ALA C O 1
ATOM 2465 N N . LYS A 1 307 ? 53.113 -111.641 -120.925 1.00 16.77 307 LYS C N 1
ATOM 2466 C CA . LYS A 1 307 ? 53.420 -110.278 -121.415 1.00 23.78 307 LYS C CA 1
ATOM 2467 C C . LYS A 1 307 ? 52.469 -109.836 -122.531 1.00 24.54 307 LYS C C 1
ATOM 2468 O O . LYS A 1 307 ? 52.867 -109.405 -123.621 1.00 22.05 307 LYS C O 1
ATOM 2474 N N . ASP A 1 308 ? 51.177 -109.991 -122.264 1.00 25.45 308 ASP C N 1
ATOM 2475 C CA . ASP A 1 308 ? 50.134 -109.780 -123.263 1.00 24.50 308 ASP C CA 1
ATOM 2476 C C . ASP A 1 308 ? 49.293 -108.573 -122.813 1.00 25.06 308 ASP C C 1
ATOM 2477 O O . ASP A 1 308 ? 48.252 -108.741 -122.175 1.00 17.61 308 ASP C O 1
ATOM 2482 N N . ILE A 1 309 ? 49.724 -107.358 -123.192 1.00 24.47 309 ILE C N 1
ATOM 2483 C CA . ILE A 1 309 ? 49.058 -106.159 -122.667 1.00 23.88 309 ILE C CA 1
ATOM 2484 C C . ILE A 1 309 ? 47.629 -106.014 -123.218 1.00 23.04 309 ILE C C 1
ATOM 2485 O O . ILE A 1 309 ? 46.720 -105.530 -122.528 1.00 19.47 309 ILE C O 1
ATOM 2490 N N . ASP A 1 310 ? 47.408 -106.410 -124.465 1.00 23.51 310 ASP C N 1
ATOM 2491 C CA . ASP A 1 310 ? 46.096 -106.235 -125.047 1.00 27.00 310 ASP C CA 1
ATOM 2492 C C . ASP A 1 310 ? 45.046 -107.028 -124.269 1.00 24.20 310 ASP C C 1
ATOM 2493 O O . ASP A 1 310 ? 43.990 -106.489 -123.933 1.00 20.44 310 ASP C O 1
ATOM 2498 N N . ASN A 1 311 ? 45.348 -108.293 -123.940 1.00 20.45 311 ASN C N 1
ATOM 2499 C CA . ASN A 1 311 ? 44.439 -109.092 -123.097 1.00 25.27 311 ASN C CA 1
ATOM 2500 C C . ASN A 1 311 ? 44.472 -108.668 -121.628 1.00 27.12 311 ASN C C 1
ATOM 2501 O O . ASN A 1 311 ? 43.415 -108.657 -120.969 1.00 25.73 311 ASN C O 1
ATOM 2506 N N . TYR A 1 312 ? 45.635 -108.238 -121.113 1.00 21.43 312 TYR C N 1
ATOM 2507 C CA . TYR A 1 312 ? 45.638 -107.692 -119.751 1.00 19.23 312 TYR C CA 1
ATOM 2508 C C . TYR A 1 312 ? 44.696 -106.498 -119.659 1.00 20.23 312 TYR C C 1
ATOM 2509 O O . TYR A 1 312 ? 43.881 -106.383 -118.729 1.00 20.12 312 TYR C O 1
ATOM 2518 N N . ARG A 1 313 ? 44.791 -105.591 -120.634 1.00 21.75 313 ARG C N 1
ATOM 2519 C CA . ARG A 1 313 ? 43.970 -104.374 -120.629 1.00 21.12 313 ARG C CA 1
ATOM 2520 C C . ARG A 1 313 ? 42.496 -104.679 -120.816 1.00 25.03 313 ARG C C 1
ATOM 2521 O O . ARG A 1 313 ? 41.643 -104.027 -120.203 1.00 24.33 313 ARG C O 1
ATOM 2529 N N . THR A 1 314 ? 42.162 -105.622 -121.716 1.00 28.40 314 THR C N 1
ATOM 2530 C CA . THR A 1 314 ? 40.776 -106.066 -121.830 1.00 24.40 314 THR C CA 1
ATOM 2531 C C . THR A 1 314 ? 40.235 -106.558 -120.486 1.00 23.07 314 THR C C 1
ATOM 2532 O O . THR A 1 314 ? 39.107 -106.228 -120.099 1.00 26.68 314 THR C O 1
ATOM 2536 N N . VAL A 1 315 ? 41.013 -107.330 -119.751 1.00 24.68 315 VAL C N 1
ATOM 2537 C CA . VAL A 1 315 ? 40.546 -107.767 -118.430 1.00 24.20 315 VAL C CA 1
ATOM 2538 C C . VAL A 1 315 ? 40.226 -106.561 -117.538 1.00 23.99 315 VAL C C 1
ATOM 2539 O O . VAL A 1 315 ? 39.138 -106.474 -116.949 1.00 21.12 315 VAL C O 1
ATOM 2543 N N . GLU A 1 316 ? 41.165 -105.606 -117.429 1.00 24.36 316 GLU C N 1
ATOM 2544 C CA . GLU A 1 316 ? 40.968 -104.482 -116.521 1.00 22.76 316 GLU C CA 1
ATOM 2545 C C . GLU A 1 316 ? 39.785 -103.624 -116.950 1.00 23.56 316 GLU C C 1
ATOM 2546 O O . GLU A 1 316 ? 39.039 -103.132 -116.094 1.00 21.19 316 GLU C O 1
ATOM 2552 N N . GLU A 1 317 ? 39.623 -103.393 -118.277 1.00 21.09 317 GLU C N 1
ATOM 2553 C CA . GLU A 1 317 ? 38.519 -102.583 -118.731 1.00 23.76 317 GLU C CA 1
ATOM 2554 C C . GLU A 1 317 ? 37.205 -103.333 -118.525 1.00 28.83 317 GLU C C 1
ATOM 2555 O O . GLU A 1 317 ? 36.192 -102.724 -118.195 1.00 21.80 317 GLU C O 1
ATOM 2561 N N . SER A 1 318 ? 37.231 -104.653 -118.699 1.00 27.47 318 SER C N 1
ATOM 2562 C CA . SER A 1 318 ? 36.029 -105.468 -118.471 1.00 23.80 318 SER C CA 1
ATOM 2563 C C . SER A 1 318 ? 35.566 -105.354 -117.037 1.00 24.34 318 SER C C 1
ATOM 2564 O O . SER A 1 318 ? 34.386 -105.101 -116.773 1.00 27.12 318 SER C O 1
ATOM 2567 N N . TYR A 1 319 ? 36.491 -105.529 -116.088 1.00 26.33 319 TYR C N 1
ATOM 2568 C CA . TYR A 1 319 ? 36.157 -105.326 -114.683 1.00 27.71 319 TYR C CA 1
ATOM 2569 C C . TYR A 1 319 ? 35.582 -103.946 -114.462 1.00 29.40 319 TYR C C 1
ATOM 2570 O O . TYR A 1 319 ? 34.534 -103.792 -113.832 1.00 29.38 319 TYR C O 1
ATOM 2579 N N . ARG A 1 320 ? 36.259 -102.916 -114.991 1.00 27.62 320 ARG C N 1
ATOM 2580 C CA . ARG A 1 320 ? 35.852 -101.554 -114.688 1.00 27.98 320 ARG C CA 1
ATOM 2581 C C . ARG A 1 320 ? 34.472 -101.233 -115.268 1.00 27.60 320 ARG C C 1
ATOM 2582 O O . ARG A 1 320 ? 33.643 -100.585 -114.622 1.00 29.19 320 ARG C O 1
ATOM 2590 N N . GLN A 1 321 ? 34.213 -101.667 -116.496 1.00 27.04 321 GLN C N 1
ATOM 2591 C CA . GLN A 1 321 ? 32.941 -101.461 -117.154 1.00 29.10 321 GLN C CA 1
ATOM 2592 C C . GLN A 1 321 ? 31.892 -102.503 -116.757 1.00 33.11 321 GLN C C 1
ATOM 2593 O O . GLN A 1 321 ? 30.682 -102.250 -116.916 1.00 30.89 321 GLN C O 1
ATOM 2599 N N . GLY A 1 322 ? 32.323 -103.663 -116.266 1.00 26.74 322 GLY C N 1
ATOM 2600 C CA . GLY A 1 322 ? 31.357 -104.721 -115.978 1.00 26.40 322 GLY C CA 1
ATOM 2601 C C . GLY A 1 322 ? 30.745 -105.298 -117.237 1.00 33.13 322 GLY C C 1
ATOM 2602 O O . GLY A 1 322 ? 29.559 -105.677 -117.238 1.00 37.54 322 GLY C O 1
ATOM 2603 N N . GLN A 1 323 ? 31.526 -105.375 -118.302 1.00 32.68 323 GLN C N 1
ATOM 2604 C CA . GLN A 1 323 ? 31.133 -105.876 -119.612 1.00 34.34 323 GLN C CA 1
ATOM 2605 C C . GLN A 1 323 ? 32.116 -106.973 -119.999 1.00 34.88 323 GLN C C 1
ATOM 2606 O O . GLN A 1 323 ? 33.325 -106.725 -120.100 1.00 33.01 323 GLN C O 1
ATOM 2612 N N . TYR A 1 324 ? 31.628 -108.173 -120.250 1.00 32.56 324 TYR C N 1
ATOM 2613 C CA . TYR A 1 324 ? 32.541 -109.276 -120.539 1.00 31.72 324 TYR C CA 1
ATOM 2614 C C . TYR A 1 324 ? 32.202 -109.869 -121.901 1.00 32.08 324 TYR C C 1
ATOM 2615 O O . TYR A 1 324 ? 31.050 -109.827 -122.332 1.00 34.34 324 TYR C O 1
ATOM 2624 N N . TYR A 1 325 ? 33.198 -110.475 -122.544 1.00 28.67 325 TYR C N 1
ATOM 2625 C CA . TYR A 1 325 ? 32.963 -111.142 -123.817 1.00 31.48 325 TYR C CA 1
ATOM 2626 C C . TYR A 1 325 ? 31.941 -112.277 -123.672 1.00 33.63 325 TYR C C 1
ATOM 2627 O O . TYR A 1 325 ? 30.921 -112.302 -124.370 1.00 30.87 325 TYR C O 1
ATOM 2636 N N . ARG A 1 326 ? 32.194 -113.224 -122.766 1.00 34.18 326 ARG C N 1
ATOM 2637 C CA . ARG A 1 326 ? 31.162 -114.190 -122.359 1.00 35.94 326 ARG C CA 1
ATOM 2638 C C . ARG A 1 326 ? 31.317 -114.452 -120.877 1.00 34.18 326 ARG C C 1
ATOM 2639 O O . ARG A 1 326 ? 32.424 -114.367 -120.335 1.00 27.74 326 ARG C O 1
ATOM 2647 N N . PHE A 1 327 ? 30.212 -114.797 -120.224 1.00 30.01 327 PHE C N 1
ATOM 2648 C CA . PHE A 1 327 ? 30.384 -115.274 -118.862 1.00 29.22 327 PHE C CA 1
ATOM 2649 C C . PHE A 1 327 ? 29.154 -116.058 -118.442 1.00 28.16 327 PHE C C 1
ATOM 2650 O O . PHE A 1 327 ? 28.049 -115.866 -118.962 1.00 27.75 327 PHE C O 1
ATOM 2658 N N . ASP A 1 328 ? 29.406 -116.955 -117.509 1.00 28.65 328 ASP C N 1
ATOM 2659 C CA . ASP A 1 328 ? 28.429 -117.742 -116.784 1.00 27.20 328 ASP C CA 1
ATOM 2660 C C . ASP A 1 328 ? 28.360 -117.221 -115.356 1.00 28.36 328 ASP C C 1
ATOM 2661 O O . ASP A 1 328 ? 29.347 -116.691 -114.826 1.00 24.38 328 ASP C O 1
ATOM 2666 N N . ILE A 1 329 ? 27.214 -117.419 -114.714 1.00 30.25 329 ILE C N 1
ATOM 2667 C CA . ILE A 1 329 ? 27.092 -117.208 -113.278 1.00 33.74 329 ILE C CA 1
ATOM 2668 C C . ILE A 1 329 ? 26.922 -118.579 -112.636 1.00 33.12 329 ILE C C 1
ATOM 2669 O O . ILE A 1 329 ? 25.942 -119.285 -112.906 1.00 28.25 329 ILE C O 1
ATOM 2674 N N . VAL A 1 330 ? 27.891 -118.970 -111.818 1.00 30.54 330 VAL C N 1
ATOM 2675 C CA . VAL A 1 330 ? 27.870 -120.247 -111.120 1.00 28.29 330 VAL C CA 1
ATOM 2676 C C . VAL A 1 330 ? 28.129 -119.985 -109.646 1.00 29.14 330 VAL C C 1
ATOM 2677 O O . VAL A 1 330 ? 29.135 -119.347 -109.287 1.00 28.53 330 VAL C O 1
ATOM 2681 N N . ASP A 1 331 ? 27.261 -120.537 -108.796 1.00 30.99 331 ASP C N 1
ATOM 2682 C CA . ASP A 1 331 ? 27.375 -120.382 -107.364 1.00 34.07 331 ASP C CA 1
ATOM 2683 C C . ASP A 1 331 ? 27.576 -118.907 -106.985 1.00 36.44 331 ASP C C 1
ATOM 2684 O O . ASP A 1 331 ? 28.434 -118.568 -106.163 1.00 34.49 331 ASP C O 1
ATOM 2689 N N . GLY A 1 332 ? 26.793 -118.017 -107.609 1.00 35.18 332 GLY C N 1
ATOM 2690 C CA . GLY A 1 332 ? 26.840 -116.597 -107.313 1.00 32.42 332 GLY C CA 1
ATOM 2691 C C . GLY A 1 332 ? 28.129 -115.879 -107.709 1.00 34.52 332 GLY C C 1
ATOM 2692 O O . GLY A 1 332 ? 28.280 -114.702 -107.375 1.00 34.79 332 GLY C O 1
ATOM 2693 N N . LYS A 1 333 ? 29.042 -116.533 -108.432 1.00 32.92 333 LYS C N 1
ATOM 2694 C CA . LYS A 1 333 ? 30.286 -115.935 -108.909 1.00 31.21 333 LYS C CA 1
ATOM 2695 C C . LYS A 1 333 ? 30.348 -115.995 -110.439 1.00 31.05 333 LYS C C 1
ATOM 2696 O O . LYS A 1 333 ? 29.527 -116.656 -111.097 1.00 27.29 333 LYS C O 1
ATOM 2702 N N . LEU A 1 334 ? 31.309 -115.275 -111.028 1.00 25.72 334 LEU C N 1
ATOM 2703 C CA . LEU A 1 334 ? 31.394 -115.225 -112.490 1.00 26.70 334 LEU C CA 1
ATOM 2704 C C . LEU A 1 334 ? 32.495 -116.148 -113.018 1.00 24.60 334 LEU C C 1
ATOM 2705 O O . LEU A 1 334 ? 33.638 -116.114 -112.549 1.00 25.47 334 LEU C O 1
ATOM 2710 N N . ASN A 1 335 ? 32.168 -116.895 -114.070 1.00 22.98 335 ASN C N 1
ATOM 2711 C CA . ASN A 1 335 ? 33.134 -117.644 -114.862 1.00 24.86 335 ASN C CA 1
ATOM 2712 C C . ASN A 1 335 ? 33.246 -116.874 -116.181 1.00 23.80 335 ASN C C 1
ATOM 2713 O O . ASN A 1 335 ? 32.320 -116.878 -117.002 1.00 22.98 335 ASN C O 1
ATOM 2718 N N . ILE A 1 336 ? 34.377 -116.205 -116.389 1.00 23.33 336 ILE C N 1
ATOM 2719 C CA . ILE A 1 336 ? 34.486 -115.198 -117.432 1.00 23.91 336 ILE C CA 1
ATOM 2720 C C . ILE A 1 336 ? 35.500 -115.634 -118.468 1.00 22.46 336 ILE C C 1
ATOM 2721 O O . ILE A 1 336 ? 36.623 -116.042 -118.118 1.00 20.76 336 ILE C O 1
ATOM 2726 N N . GLN A 1 337 ? 35.113 -115.497 -119.731 1.00 24.30 337 GLN C N 1
ATOM 2727 C CA . GLN A 1 337 ? 36.020 -115.502 -120.880 1.00 22.31 337 GLN C CA 1
ATOM 2728 C C . GLN A 1 337 ? 36.149 -114.054 -121.359 1.00 25.81 337 GLN C C 1
ATOM 2729 O O . GLN A 1 337 ? 35.143 -113.447 -121.772 1.00 29.02 337 GLN C O 1
ATOM 2735 N N . PHE A 1 338 ? 37.363 -113.507 -121.338 1.00 22.39 338 PHE C N 1
ATOM 2736 C CA . PHE A 1 338 ? 37.462 -112.080 -121.633 1.00 24.26 338 PHE C CA 1
ATOM 2737 C C . PHE A 1 338 ? 37.590 -111.754 -123.118 1.00 28.58 338 PHE C C 1
ATOM 2738 O O . PHE A 1 338 ? 37.404 -110.589 -123.484 1.00 30.63 338 PHE C O 1
ATOM 2746 N N . ASN A 1 339 ? 37.831 -112.743 -123.977 1.00 26.17 339 ASN C N 1
ATOM 2747 C CA . ASN A 1 339 ? 38.086 -112.505 -125.387 1.00 26.21 339 ASN C CA 1
ATOM 2748 C C . ASN A 1 339 ? 37.853 -113.798 -126.135 1.00 24.81 339 ASN C C 1
ATOM 2749 O O . ASN A 1 339 ? 38.088 -114.886 -125.594 1.00 26.51 339 ASN C O 1
ATOM 2754 N N . GLU A 1 340 ? 37.488 -113.676 -127.406 1.00 29.66 340 GLU C N 1
ATOM 2755 C CA . GLU A 1 340 ? 37.263 -114.872 -128.209 1.00 33.04 340 GLU C CA 1
ATOM 2756 C C . GLU A 1 340 ? 38.497 -115.772 -128.210 1.00 34.65 340 GLU C C 1
ATOM 2757 O O . GLU A 1 340 ? 39.637 -115.299 -128.321 1.00 36.97 340 GLU C O 1
ATOM 2763 N N . GLY A 1 341 ? 38.263 -117.079 -128.064 1.00 33.91 341 GLY C N 1
ATOM 2764 C CA . GLY A 1 341 ? 39.304 -118.089 -128.078 1.00 35.74 341 GLY C CA 1
ATOM 2765 C C . GLY A 1 341 ? 40.150 -118.175 -126.830 1.00 36.89 341 GLY C C 1
ATOM 2766 O O . GLY A 1 341 ? 41.065 -119.010 -126.775 1.00 40.01 341 GLY C O 1
ATOM 2767 N N . GLU A 1 342 ? 39.895 -117.366 -125.845 1.00 31.08 342 GLU C N 1
ATOM 2768 C CA . GLU A 1 342 ? 40.740 -117.335 -124.665 1.00 28.65 342 GLU C CA 1
ATOM 2769 C C . GLU A 1 342 ? 40.161 -118.242 -123.589 1.00 31.56 342 GLU C C 1
ATOM 2770 O O . GLU A 1 342 ? 38.999 -118.629 -123.668 1.00 31.81 342 GLU C O 1
ATOM 2776 N N . PRO A 1 343 ? 40.944 -118.598 -122.560 1.00 32.17 343 PRO C N 1
ATOM 2777 C CA . PRO A 1 343 ? 40.422 -119.463 -121.493 1.00 31.08 343 PRO C CA 1
ATOM 2778 C C . PRO A 1 343 ? 39.293 -118.790 -120.717 1.00 28.73 343 PRO C C 1
ATOM 2779 O O . PRO A 1 343 ? 39.231 -117.559 -120.611 1.00 23.44 343 PRO C O 1
ATOM 2783 N N . TYR A 1 344 ? 38.406 -119.622 -120.128 1.00 24.16 344 TYR C N 1
ATOM 2784 C CA . TYR A 1 344 ? 37.517 -119.128 -119.085 1.00 21.37 344 TYR C CA 1
ATOM 2785 C C . TYR A 1 344 ? 38.257 -119.144 -117.753 1.00 24.04 344 TYR C C 1
ATOM 2786 O O . TYR A 1 344 ? 39.005 -120.082 -117.458 1.00 25.50 344 TYR C O 1
ATOM 2795 N N . PHE A 1 345 ? 38.055 -118.108 -116.955 1.00 18.71 345 PHE C N 1
ATOM 2796 C CA . PHE A 1 345 ? 38.571 -118.039 -115.586 1.00 19.62 345 PHE C CA 1
ATOM 2797 C C . PHE A 1 345 ? 37.419 -118.084 -114.595 1.00 23.08 345 PHE C C 1
ATOM 2798 O O . PHE A 1 345 ? 36.529 -117.231 -114.659 1.00 21.56 345 PHE C O 1
ATOM 2806 N N . GLU A 1 346 ? 37.484 -119.004 -113.632 1.00 22.73 346 GLU C N 1
ATOM 2807 C CA . GLU A 1 346 ? 36.327 -119.364 -112.812 1.00 28.21 346 GLU C CA 1
ATOM 2808 C C . GLU A 1 346 ? 36.375 -118.705 -111.434 1.00 25.39 346 GLU C C 1
ATOM 2809 O O . GLU A 1 346 ? 37.458 -118.357 -110.932 1.00 21.62 346 GLU C O 1
ATOM 2815 N N . GLY A 1 347 ? 35.179 -118.536 -110.831 1.00 24.53 347 GLY C N 1
ATOM 2816 C CA . GLY A 1 347 ? 35.061 -118.192 -109.411 1.00 22.54 347 GLY C CA 1
ATOM 2817 C C . GLY A 1 347 ? 35.227 -116.716 -109.090 1.00 22.18 347 GLY C C 1
ATOM 2818 O O . GLY A 1 347 ? 35.517 -116.340 -107.939 1.00 23.85 347 GLY C O 1
ATOM 2819 N N . ILE A 1 348 ? 35.030 -115.846 -110.057 1.00 23.23 348 ILE C N 1
ATOM 2820 C CA . ILE A 1 348 ? 35.418 -114.445 -109.869 1.00 22.54 348 ILE C CA 1
ATOM 2821 C C . ILE A 1 348 ? 34.335 -113.687 -109.114 1.00 30.45 348 ILE C C 1
ATOM 2822 O O . ILE A 1 348 ? 33.141 -113.721 -109.475 1.00 24.41 348 ILE C O 1
ATOM 2827 N N . ASP A 1 349 ? 34.752 -113.020 -108.039 1.00 31.44 349 ASP C N 1
ATOM 2828 C CA . ASP A 1 349 ? 33.876 -112.237 -107.180 1.00 36.83 349 ASP C CA 1
ATOM 2829 C C . ASP A 1 349 ? 34.743 -111.125 -106.545 1.00 39.10 349 ASP C C 1
ATOM 2830 O O . ASP A 1 349 ? 35.980 -111.038 -106.879 1.00 36.41 349 ASP C O 1
ATOM 2835 N N . MET B 1 1 ? 72.178 -101.838 -154.254 1.00 63.10 1 MET A N 1
ATOM 2836 C CA . MET B 1 1 ? 71.616 -100.537 -153.924 1.00 61.50 1 MET A CA 1
ATOM 2837 C C . MET B 1 1 ? 72.629 -99.678 -153.193 1.00 53.43 1 MET A C 1
ATOM 2838 O O . MET B 1 1 ? 73.250 -100.170 -152.277 1.00 51.44 1 MET A O 1
ATOM 2843 N N . LYS B 1 2 ? 72.741 -98.395 -153.545 1.00 51.53 2 LYS A N 1
ATOM 2844 C CA . LYS B 1 2 ? 73.913 -97.618 -153.130 1.00 52.92 2 LYS A CA 1
ATOM 2845 C C . LYS B 1 2 ? 73.825 -97.119 -151.680 1.00 49.76 2 LYS A C 1
ATOM 2846 O O . LYS B 1 2 ? 74.794 -97.262 -150.914 1.00 47.53 2 LYS A O 1
ATOM 2852 N N . PHE B 1 3 ? 72.689 -96.520 -151.286 1.00 46.37 3 PHE A N 1
ATOM 2853 C CA . PHE B 1 3 ? 72.548 -95.835 -149.991 1.00 41.97 3 PHE A CA 1
ATOM 2854 C C . PHE B 1 3 ? 71.285 -96.247 -149.260 1.00 44.83 3 PHE A C 1
ATOM 2855 O O . PHE B 1 3 ? 70.232 -96.424 -149.874 1.00 50.36 3 PHE A O 1
ATOM 2863 N N . SER B 1 4 ? 71.363 -96.345 -147.944 1.00 39.26 4 SER A N 1
ATOM 2864 C CA . SER B 1 4 ? 70.158 -96.368 -147.131 1.00 42.77 4 SER A CA 1
ATOM 2865 C C . SER B 1 4 ? 70.209 -95.127 -146.258 1.00 41.79 4 SER A C 1
ATOM 2866 O O . SER B 1 4 ? 71.181 -94.931 -145.521 1.00 35.18 4 SER A O 1
ATOM 2869 N N . VAL B 1 5 ? 69.217 -94.253 -146.392 1.00 37.30 5 VAL A N 1
ATOM 2870 C CA . VAL B 1 5 ? 69.157 -93.070 -145.539 1.00 37.99 5 VAL A CA 1
ATOM 2871 C C . VAL B 1 5 ? 68.361 -93.465 -144.302 1.00 37.35 5 VAL A C 1
ATOM 2872 O O . VAL B 1 5 ? 67.170 -93.791 -144.406 1.00 38.68 5 VAL A O 1
ATOM 2876 N N . ILE B 1 6 ? 69.003 -93.448 -143.140 1.00 32.85 6 ILE A N 1
ATOM 2877 C CA . ILE B 1 6 ? 68.361 -93.931 -141.917 1.00 31.89 6 ILE A CA 1
ATOM 2878 C C . ILE B 1 6 ? 67.822 -92.725 -141.159 1.00 37.97 6 ILE A C 1
ATOM 2879 O O . ILE B 1 6 ? 68.568 -91.765 -140.879 1.00 32.29 6 ILE A O 1
ATOM 2884 N N . VAL B 1 7 ? 66.531 -92.765 -140.828 1.00 35.48 7 VAL A N 1
ATOM 2885 C CA . VAL B 1 7 ? 65.869 -91.616 -140.216 1.00 31.93 7 VAL A CA 1
ATOM 2886 C C . VAL B 1 7 ? 65.115 -92.066 -138.973 1.00 31.78 7 VAL A C 1
ATOM 2887 O O . VAL B 1 7 ? 64.034 -92.652 -139.090 1.00 33.35 7 VAL A O 1
ATOM 2891 N N . PRO B 1 8 ? 65.631 -91.791 -137.772 1.00 30.41 8 PRO A N 1
ATOM 2892 C CA . PRO B 1 8 ? 64.851 -92.070 -136.550 1.00 31.38 8 PRO A CA 1
ATOM 2893 C C . PRO B 1 8 ? 63.930 -90.891 -136.286 1.00 31.88 8 PRO A C 1
ATOM 2894 O O . PRO B 1 8 ? 64.366 -89.742 -136.363 1.00 37.04 8 PRO A O 1
ATOM 2898 N N . THR B 1 9 ? 62.656 -91.157 -136.001 1.00 31.74 9 THR A N 1
ATOM 2899 C CA . THR B 1 9 ? 61.700 -90.074 -135.791 1.00 35.56 9 THR A CA 1
ATOM 2900 C C . THR B 1 9 ? 61.024 -90.209 -134.432 1.00 36.49 9 THR A C 1
ATOM 2901 O O . THR B 1 9 ? 60.837 -91.317 -133.925 1.00 32.72 9 THR A O 1
ATOM 2905 N N . TYR B 1 10 ? 60.634 -89.067 -133.858 1.00 35.55 10 TYR A N 1
ATOM 2906 C CA . TYR B 1 10 ? 59.928 -89.066 -132.578 1.00 33.83 10 TYR A CA 1
ATOM 2907 C C . TYR B 1 10 ? 59.163 -87.758 -132.467 1.00 44.72 10 TYR A C 1
ATOM 2908 O O . TYR B 1 10 ? 59.780 -86.702 -132.263 1.00 42.77 10 TYR A O 1
ATOM 2917 N N . ASN B 1 11 ? 57.830 -87.835 -132.613 1.00 44.36 11 ASN A N 1
ATOM 2918 C CA . ASN B 1 11 ? 56.945 -86.671 -132.561 1.00 43.38 11 ASN A CA 1
ATOM 2919 C C . ASN B 1 11 ? 57.500 -85.537 -133.415 1.00 42.73 11 ASN A C 1
ATOM 2920 O O . ASN B 1 11 ? 57.584 -84.386 -132.990 1.00 41.80 11 ASN A O 1
ATOM 2925 N N . SER B 1 12 ? 57.883 -85.897 -134.641 1.00 43.71 12 SER A N 1
ATOM 2926 C CA . SER B 1 12 ? 58.563 -85.021 -135.578 1.00 46.95 12 SER A CA 1
ATOM 2927 C C . SER B 1 12 ? 57.615 -84.394 -136.586 1.00 49.87 12 SER A C 1
ATOM 2928 O O . SER B 1 12 ? 58.068 -83.966 -137.651 1.00 48.69 12 SER A O 1
ATOM 2931 N N . GLU B 1 13 ? 56.308 -84.335 -136.284 1.00 53.61 13 GLU A N 1
ATOM 2932 C CA . GLU B 1 13 ? 55.345 -83.980 -137.328 1.00 56.32 13 GLU A CA 1
ATOM 2933 C C . GLU B 1 13 ? 55.589 -82.582 -137.882 1.00 55.25 13 GLU A C 1
ATOM 2934 O O . GLU B 1 13 ? 55.292 -82.325 -139.053 1.00 53.39 13 GLU A O 1
ATOM 2940 N N . LYS B 1 14 ? 56.129 -81.674 -137.066 1.00 57.48 14 LYS A N 1
ATOM 2941 C CA . LYS B 1 14 ? 56.186 -80.264 -137.419 1.00 63.11 14 LYS A CA 1
ATOM 2942 C C . LYS B 1 14 ? 57.409 -79.920 -138.243 1.00 63.70 14 LYS A C 1
ATOM 2943 O O . LYS B 1 14 ? 57.523 -78.784 -138.711 1.00 66.17 14 LYS A O 1
ATOM 2949 N N . TYR B 1 15 ? 58.309 -80.874 -138.460 1.00 61.48 15 TYR A N 1
ATOM 2950 C CA . TYR B 1 15 ? 59.443 -80.610 -139.329 1.00 58.75 15 TYR A CA 1
ATOM 2951 C C . TYR B 1 15 ? 59.782 -81.735 -140.300 1.00 56.67 15 TYR A C 1
ATOM 2952 O O . TYR B 1 15 ? 60.570 -81.488 -141.218 1.00 55.87 15 TYR A O 1
ATOM 2961 N N . ILE B 1 16 ? 59.208 -82.937 -140.166 1.00 53.79 16 ILE A N 1
ATOM 2962 C CA . ILE B 1 16 ? 59.676 -84.075 -140.956 1.00 51.47 16 ILE A CA 1
ATOM 2963 C C . ILE B 1 16 ? 59.482 -83.834 -142.447 1.00 53.00 16 ILE A C 1
ATOM 2964 O O . ILE B 1 16 ? 60.202 -84.414 -143.273 1.00 52.43 16 ILE A O 1
ATOM 2969 N N . THR B 1 17 ? 58.545 -82.961 -142.813 1.00 55.53 17 THR A N 1
ATOM 2970 C CA . THR B 1 17 ? 58.287 -82.706 -144.225 1.00 56.63 17 THR A CA 1
ATOM 2971 C C . THR B 1 17 ? 59.508 -82.080 -144.892 1.00 56.84 17 THR A C 1
ATOM 2972 O O . THR B 1 17 ? 59.853 -82.442 -146.020 1.00 58.56 17 THR A O 1
ATOM 2976 N N . GLU B 1 18 ? 60.186 -81.151 -144.209 1.00 56.35 18 GLU A N 1
ATOM 2977 C CA . GLU B 1 18 ? 61.376 -80.543 -144.809 1.00 59.22 18 GLU A CA 1
ATOM 2978 C C . GLU B 1 18 ? 62.401 -81.612 -145.172 1.00 54.52 18 GLU A C 1
ATOM 2979 O O . GLU B 1 18 ? 62.925 -81.630 -146.292 1.00 54.11 18 GLU A O 1
ATOM 2985 N N . LEU B 1 19 ? 62.656 -82.552 -144.252 1.00 47.59 19 LEU A N 1
ATOM 2986 C CA . LEU B 1 19 ? 63.574 -83.644 -144.558 1.00 46.26 19 LEU A CA 1
ATOM 2987 C C . LEU B 1 19 ? 63.102 -84.453 -145.764 1.00 47.32 19 LEU A C 1
ATOM 2988 O O . LEU B 1 19 ? 63.872 -84.682 -146.703 1.00 49.20 19 LEU A O 1
ATOM 2993 N N . LEU B 1 20 ? 61.842 -84.916 -145.748 1.00 46.97 20 LEU A N 1
ATOM 2994 C CA . LEU B 1 20 ? 61.384 -85.823 -146.799 1.00 48.67 20 LEU A CA 1
ATOM 2995 C C . LEU B 1 20 ? 61.400 -85.152 -148.177 1.00 52.06 20 LEU A C 1
ATOM 2996 O O . LEU B 1 20 ? 61.742 -85.795 -149.174 1.00 49.65 20 LEU A O 1
ATOM 3001 N N . ASN B 1 21 ? 61.035 -83.863 -148.253 1.00 53.49 21 ASN A N 1
ATOM 3002 C CA . ASN B 1 21 ? 61.105 -83.137 -149.526 1.00 56.20 21 ASN A CA 1
ATOM 3003 C C . ASN B 1 21 ? 62.531 -83.080 -150.042 1.00 53.46 21 ASN A C 1
ATOM 3004 O O . ASN B 1 21 ? 62.758 -83.115 -151.260 1.00 54.03 21 ASN A O 1
ATOM 3009 N N . SER B 1 22 ? 63.505 -82.959 -149.122 1.00 48.53 22 SER A N 1
ATOM 3010 C CA . SER B 1 22 ? 64.902 -82.887 -149.536 1.00 47.92 22 SER A CA 1
ATOM 3011 C C . SER B 1 22 ? 65.380 -84.240 -150.039 1.00 48.44 22 SER A C 1
ATOM 3012 O O . SER B 1 22 ? 66.249 -84.308 -150.915 1.00 47.55 22 SER A O 1
ATOM 3015 N N . LEU B 1 23 ? 64.791 -85.319 -149.521 1.00 48.17 23 LEU A N 1
ATOM 3016 C CA . LEU B 1 23 ? 65.066 -86.657 -150.038 1.00 47.71 23 LEU A CA 1
ATOM 3017 C C . LEU B 1 23 ? 64.423 -86.856 -151.408 1.00 54.27 23 LEU A C 1
ATOM 3018 O O . LEU B 1 23 ? 65.052 -87.394 -152.324 1.00 54.50 23 LEU A O 1
ATOM 3023 N N . ALA B 1 24 ? 63.166 -86.436 -151.560 1.00 51.35 24 ALA A N 1
ATOM 3024 C CA . ALA B 1 24 ? 62.484 -86.626 -152.829 1.00 54.39 24 ALA A CA 1
ATOM 3025 C C . ALA B 1 24 ? 63.114 -85.770 -153.924 1.00 60.10 24 ALA A C 1
ATOM 3026 O O . ALA B 1 24 ? 63.105 -86.161 -155.092 1.00 62.63 24 ALA A O 1
ATOM 3028 N N . LYS B 1 25 ? 63.705 -84.634 -153.556 1.00 58.78 25 LYS A N 1
ATOM 3029 C CA . LYS B 1 25 ? 64.392 -83.740 -154.488 1.00 60.29 25 LYS A CA 1
ATOM 3030 C C . LYS B 1 25 ? 65.821 -84.172 -154.825 1.00 58.72 25 LYS A C 1
ATOM 3031 O O . LYS B 1 25 ? 66.486 -83.454 -155.587 1.00 59.77 25 LYS A O 1
ATOM 3037 N N . GLN B 1 26 ? 66.314 -85.297 -154.286 1.00 55.83 26 GLN A N 1
ATOM 3038 C CA . GLN B 1 26 ? 67.646 -85.783 -154.651 1.00 56.03 26 GLN A CA 1
ATOM 3039 C C . GLN B 1 26 ? 67.757 -85.967 -156.166 1.00 59.31 26 GLN A C 1
ATOM 3040 O O . GLN B 1 26 ? 66.895 -86.599 -156.795 1.00 56.88 26 GLN A O 1
ATOM 3046 N N . ASP B 1 27 ? 68.826 -85.390 -156.736 1.00 55.46 27 ASP A N 1
ATOM 3047 C CA . ASP B 1 27 ? 69.249 -85.622 -158.118 1.00 59.23 27 ASP A CA 1
ATOM 3048 C C . ASP B 1 27 ? 70.052 -86.923 -158.186 1.00 60.84 27 ASP A C 1
ATOM 3049 O O . ASP B 1 27 ? 71.258 -86.952 -158.464 1.00 61.68 27 ASP A O 1
ATOM 3054 N N . PHE B 1 28 ? 69.337 -88.016 -157.928 1.00 61.30 28 PHE A N 1
ATOM 3055 C CA . PHE B 1 28 ? 69.856 -89.365 -157.750 1.00 60.77 28 PHE A CA 1
ATOM 3056 C C . PHE B 1 28 ? 68.658 -90.293 -157.868 1.00 61.69 28 PHE A C 1
ATOM 3057 O O . PHE B 1 28 ? 67.548 -89.893 -157.503 1.00 57.54 28 PHE A O 1
ATOM 3065 N N . PRO B 1 29 ? 68.830 -91.508 -158.396 1.00 62.25 29 PRO A N 1
ATOM 3066 C CA . PRO B 1 29 ? 67.659 -92.353 -158.683 1.00 62.76 29 PRO A CA 1
ATOM 3067 C C . PRO B 1 29 ? 67.058 -92.939 -157.414 1.00 62.27 29 PRO A C 1
ATOM 3068 O O . PRO B 1 29 ? 67.774 -93.438 -156.542 1.00 56.01 29 PRO A O 1
ATOM 3072 N N . LYS B 1 30 ? 65.730 -92.868 -157.322 1.00 59.30 30 LYS A N 1
ATOM 3073 C CA . LYS B 1 30 ? 65.015 -93.420 -156.177 1.00 58.83 30 LYS A CA 1
ATOM 3074 C C . LYS B 1 30 ? 65.116 -94.940 -156.103 1.00 60.72 30 LYS A C 1
ATOM 3075 O O . LYS B 1 30 ? 64.850 -95.518 -155.046 1.00 56.44 30 LYS A O 1
ATOM 3081 N N . THR B 1 31 ? 65.508 -95.586 -157.196 1.00 60.24 31 THR A N 1
ATOM 3082 C CA . THR B 1 31 ?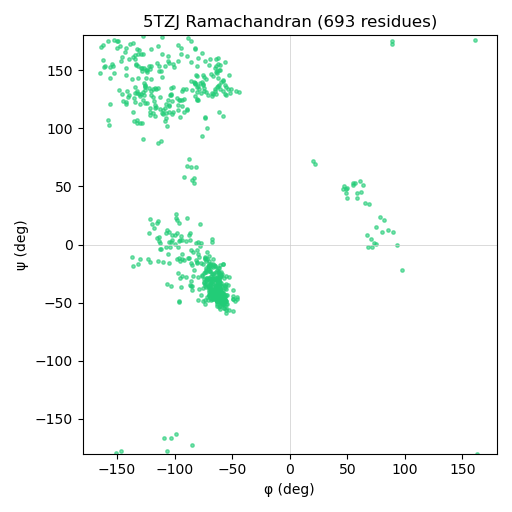 65.803 -97.011 -157.247 1.00 60.79 31 THR A CA 1
ATOM 3083 C C . THR B 1 31 ? 67.162 -97.364 -156.657 1.00 58.83 31 THR A C 1
ATOM 3084 O O . THR B 1 31 ? 67.418 -98.542 -156.386 1.00 58.49 31 THR A O 1
ATOM 3088 N N . GLU B 1 32 ? 68.043 -96.380 -156.472 1.00 57.28 32 GLU A N 1
ATOM 3089 C CA . GLU B 1 32 ? 69.385 -96.613 -155.965 1.00 57.35 32 GLU A CA 1
ATOM 3090 C C . GLU B 1 32 ? 69.553 -96.197 -154.506 1.00 53.61 32 GLU A C 1
ATOM 3091 O O . GLU B 1 32 ? 70.663 -96.306 -153.968 1.00 50.17 32 GLU A O 1
ATOM 3097 N N . PHE B 1 33 ? 68.493 -95.721 -153.857 1.00 50.97 33 PHE A N 1
ATOM 3098 C CA . PHE B 1 33 ? 68.551 -95.527 -152.413 1.00 48.12 33 PHE A CA 1
ATOM 3099 C C . PHE B 1 33 ? 67.179 -95.791 -151.816 1.00 51.89 33 PHE A C 1
ATOM 3100 O O . PHE B 1 33 ? 66.156 -95.809 -152.513 1.00 50.37 33 PHE A O 1
ATOM 3108 N N . GLU B 1 34 ? 67.197 -96.089 -150.526 1.00 46.01 34 GLU A N 1
ATOM 3109 C CA . GLU B 1 34 ? 66.006 -96.329 -149.735 1.00 49.52 34 GLU A CA 1
ATOM 3110 C C . GLU B 1 34 ? 66.062 -95.419 -148.518 1.00 48.10 34 GLU A C 1
ATOM 3111 O O . GLU B 1 34 ? 67.143 -95.013 -148.074 1.00 43.26 34 GLU A O 1
ATOM 3117 N N . VAL B 1 35 ? 64.894 -95.061 -148.008 1.00 47.48 35 VAL A N 1
ATOM 3118 C CA . VAL B 1 35 ? 64.799 -94.248 -146.806 1.00 41.68 35 VAL A CA 1
ATOM 3119 C C . VAL B 1 35 ? 64.195 -95.153 -145.753 1.00 41.05 35 VAL A C 1
ATOM 3120 O O . VAL B 1 35 ? 63.065 -95.628 -145.928 1.00 47.97 35 VAL A O 1
ATOM 3124 N N . VAL B 1 36 ? 64.950 -95.435 -144.695 1.00 38.83 36 VAL A N 1
ATOM 3125 C CA . VAL B 1 36 ? 64.526 -96.382 -143.674 1.00 41.81 36 VAL A CA 1
ATOM 3126 C C . VAL B 1 36 ? 64.136 -95.561 -142.451 1.00 41.25 36 VAL A C 1
ATOM 3127 O O . VAL B 1 36 ? 64.991 -95.059 -141.708 1.00 35.90 36 VAL A O 1
ATOM 3131 N N . VAL B 1 37 ? 62.831 -95.391 -142.269 1.00 41.68 37 VAL A N 1
ATOM 3132 C CA . VAL B 1 37 ? 62.274 -94.603 -141.179 1.00 41.10 37 VAL A CA 1
ATOM 3133 C C . VAL B 1 37 ? 61.926 -95.565 -140.053 1.00 36.77 37 VAL A C 1
ATOM 3134 O O . VAL B 1 37 ? 61.183 -96.523 -140.270 1.00 38.30 37 VAL A O 1
ATOM 3138 N N . VAL B 1 38 ? 62.460 -95.329 -138.855 1.00 37.59 38 VAL A N 1
ATOM 3139 C CA . VAL B 1 38 ? 62.032 -96.095 -137.679 1.00 36.89 38 VAL A CA 1
ATOM 3140 C C . VAL B 1 38 ? 61.509 -95.109 -136.650 1.00 38.91 38 VAL A C 1
ATOM 3141 O O . VAL B 1 38 ? 62.271 -94.302 -136.100 1.00 32.29 38 VAL A O 1
ATOM 3145 N N . ASP B 1 39 ? 60.206 -95.184 -136.371 1.00 43.98 39 ASP A N 1
ATOM 3146 C CA . ASP B 1 39 ? 59.581 -94.198 -135.522 1.00 35.71 39 ASP A CA 1
ATOM 3147 C C . ASP B 1 39 ? 59.583 -94.711 -134.081 1.00 35.56 39 ASP A C 1
ATOM 3148 O O . ASP B 1 39 ? 59.200 -95.857 -133.795 1.00 35.53 39 ASP A O 1
ATOM 3153 N N . ASP B 1 40 ? 60.000 -93.842 -133.187 1.00 33.34 40 ASP A N 1
ATOM 3154 C CA . ASP B 1 40 ? 60.246 -94.212 -131.798 1.00 33.28 40 ASP A CA 1
ATOM 3155 C C . ASP B 1 40 ? 58.964 -93.974 -131.002 1.00 34.40 40 ASP A C 1
ATOM 3156 O O . ASP B 1 40 ? 58.915 -93.179 -130.068 1.00 37.86 40 ASP A O 1
ATOM 3161 N N . CYS B 1 41 ? 57.899 -94.648 -131.455 1.00 37.22 41 CYS A N 1
ATOM 3162 C CA . CYS B 1 41 ? 56.590 -94.587 -130.810 1.00 38.33 41 CYS A CA 1
ATOM 3163 C C . CYS B 1 41 ? 56.107 -93.135 -130.676 1.00 42.51 41 CYS A C 1
ATOM 3164 O O . CYS B 1 41 ? 55.789 -92.666 -129.586 1.00 43.22 41 CYS A O 1
ATOM 3167 N N . SER B 1 42 ? 56.095 -92.404 -131.798 1.00 39.38 42 SER A N 1
ATOM 3168 C CA . SER B 1 42 ? 55.469 -91.084 -131.823 1.00 40.86 42 SER A CA 1
ATOM 3169 C C . SER B 1 42 ? 53.982 -91.181 -131.488 1.00 49.54 42 SER A C 1
ATOM 3170 O O . SER B 1 42 ? 53.325 -92.184 -131.775 1.00 53.04 42 SER A O 1
ATOM 3173 N N . THR B 1 43 ? 53.449 -90.118 -130.879 1.00 48.29 43 THR A N 1
ATOM 3174 C CA . THR B 1 43 ? 52.017 -90.005 -130.628 1.00 54.36 43 THR A CA 1
ATOM 3175 C C . THR B 1 43 ? 51.320 -88.990 -131.530 1.00 56.27 43 THR A C 1
ATOM 3176 O O . THR B 1 43 ? 50.1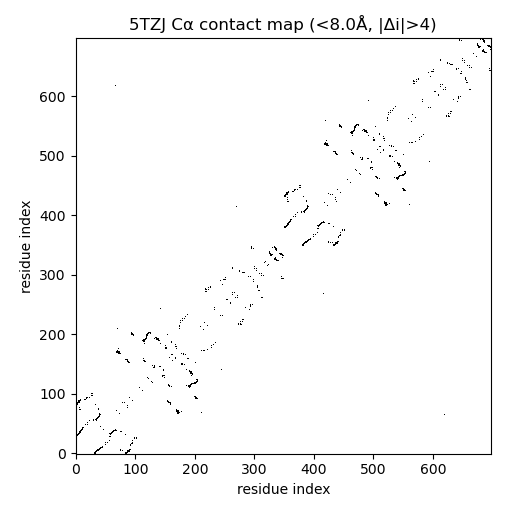01 -88.845 -131.426 1.00 58.20 43 THR A O 1
ATOM 3180 N N . ASP B 1 44 ? 52.054 -88.292 -132.406 1.00 53.69 44 ASP A N 1
ATOM 3181 C CA . ASP B 1 44 ? 51.522 -87.256 -133.285 1.00 56.22 44 ASP A CA 1
ATOM 3182 C C . ASP B 1 44 ? 51.379 -87.813 -134.706 1.00 58.08 44 ASP A C 1
ATOM 3183 O O . ASP B 1 44 ? 51.542 -89.015 -134.929 1.00 57.34 44 ASP A O 1
ATOM 3188 N N . GLN B 1 45 ? 51.163 -86.926 -135.697 1.00 62.87 45 GLN A N 1
ATOM 3189 C CA . GLN B 1 45 ? 50.884 -87.321 -137.085 1.00 68.08 45 GLN A CA 1
ATOM 3190 C C . GLN B 1 45 ? 52.124 -87.754 -137.856 1.00 64.08 45 GLN A C 1
ATOM 3191 O O . GLN B 1 45 ? 52.074 -87.757 -139.097 1.00 65.45 45 GLN A O 1
ATOM 3197 N N . THR B 1 46 ? 53.226 -88.089 -137.176 1.00 60.41 46 THR A N 1
ATOM 3198 C CA . THR B 1 46 ? 54.496 -88.302 -137.867 1.00 53.76 46 THR A CA 1
ATOM 3199 C C . THR B 1 46 ? 54.379 -89.370 -138.955 1.00 51.27 46 THR A C 1
ATOM 3200 O O . THR B 1 46 ? 54.817 -89.156 -140.087 1.00 51.47 46 THR A O 1
ATOM 3204 N N . LEU B 1 47 ? 53.782 -90.525 -138.645 1.00 49.60 47 LEU A N 1
ATOM 3205 C CA . LEU B 1 47 ? 53.803 -91.591 -139.643 1.00 51.75 47 LEU A CA 1
ATOM 3206 C C . LEU B 1 47 ? 52.840 -91.325 -140.801 1.00 55.93 47 LEU A C 1
ATOM 3207 O O . LEU B 1 47 ? 53.077 -91.829 -141.904 1.00 57.25 47 LEU A O 1
ATOM 3212 N N . GLN B 1 48 ? 51.790 -90.524 -140.597 1.00 57.50 48 GLN A N 1
ATOM 3213 C CA . GLN B 1 48 ? 50.878 -90.233 -141.703 1.00 64.39 48 GLN A CA 1
ATOM 3214 C C . GLN B 1 48 ? 51.542 -89.316 -142.723 1.00 62.91 48 GLN A C 1
ATOM 3215 O O . GLN B 1 48 ? 51.307 -89.437 -143.937 1.00 61.39 48 GLN A O 1
ATOM 3221 N N . ILE B 1 49 ? 52.369 -88.383 -142.245 1.00 60.28 49 ILE A N 1
ATOM 3222 C CA . ILE B 1 49 ? 53.124 -87.538 -143.161 1.00 60.56 49 ILE A CA 1
ATOM 3223 C C . ILE B 1 49 ? 54.134 -88.373 -143.924 1.00 60.82 49 ILE A C 1
ATOM 3224 O O . ILE B 1 49 ? 54.299 -88.209 -145.139 1.00 61.48 49 ILE A O 1
ATOM 3229 N N . VAL B 1 50 ? 54.811 -89.299 -143.228 1.00 59.24 50 VAL A N 1
ATOM 3230 C CA . VAL B 1 50 ? 55.756 -90.182 -143.903 1.00 56.80 50 VAL A CA 1
ATOM 3231 C C . VAL B 1 50 ? 55.064 -90.978 -145.010 1.00 58.21 50 VAL A C 1
ATOM 3232 O O . VAL B 1 50 ? 55.602 -91.104 -146.117 1.00 54.54 50 VAL A O 1
ATOM 3236 N N . GLU B 1 51 ? 53.848 -91.502 -144.747 1.00 60.73 51 GLU A N 1
ATOM 3237 C CA . GLU B 1 51 ? 53.152 -92.297 -145.765 1.00 64.01 51 GLU A CA 1
ATOM 3238 C C . GLU B 1 51 ? 52.868 -91.499 -147.028 1.00 64.49 51 GLU A C 1
ATOM 3239 O O . GLU B 1 51 ? 52.764 -92.083 -148.109 1.00 64.06 51 GLU A O 1
ATOM 3245 N N . LYS B 1 52 ? 52.729 -90.175 -146.919 1.00 65.84 52 LYS A N 1
ATOM 3246 C CA . LYS B 1 52 ? 52.520 -89.342 -148.102 1.00 71.05 52 LYS A CA 1
ATOM 3247 C C . LYS B 1 52 ? 53.642 -89.471 -149.140 1.00 71.45 52 LYS A C 1
ATOM 3248 O O . LYS B 1 52 ? 53.436 -89.091 -150.301 1.00 72.53 52 LYS A O 1
ATOM 3254 N N . TYR B 1 53 ? 54.812 -90.006 -148.766 1.00 66.74 53 TYR A N 1
ATOM 3255 C CA . TYR B 1 53 ? 55.939 -90.143 -149.685 1.00 67.09 53 TYR A CA 1
ATOM 3256 C C . TYR B 1 53 ? 56.183 -91.585 -150.131 1.00 68.20 53 TYR A C 1
ATOM 3257 O O . TYR B 1 53 ? 57.226 -91.867 -150.734 1.00 67.64 53 TYR A O 1
ATOM 3266 N N . ARG B 1 54 ? 55.240 -92.498 -149.867 1.00 67.92 54 ARG A N 1
ATOM 3267 C CA . ARG B 1 54 ? 55.412 -93.911 -150.214 1.00 73.20 54 ARG A CA 1
ATOM 3268 C C . ARG B 1 54 ? 55.724 -94.146 -151.689 1.00 78.05 54 ARG A C 1
ATOM 3269 O O . ARG B 1 54 ? 56.332 -95.167 -152.032 1.00 79.68 54 ARG A O 1
ATOM 3277 N N . ASN B 1 55 ? 55.300 -93.251 -152.581 1.00 80.49 55 ASN A N 1
ATOM 3278 C CA . ASN B 1 55 ? 55.612 -93.411 -153.994 1.00 84.11 55 ASN A CA 1
ATOM 3279 C C . ASN B 1 55 ? 56.576 -92.360 -154.524 1.00 82.15 55 ASN A C 1
ATOM 3280 O O . ASN B 1 55 ? 56.973 -92.440 -155.692 1.00 84.54 55 ASN A O 1
ATOM 3285 N N . LYS B 1 56 ? 56.971 -91.386 -153.703 1.00 76.62 56 LYS A N 1
ATOM 3286 C CA . LYS B 1 56 ? 58.086 -90.521 -154.074 1.00 71.55 56 LYS A CA 1
ATOM 3287 C C . LYS B 1 56 ? 59.418 -91.131 -153.678 1.00 68.21 56 LYS A C 1
ATOM 3288 O O . LYS B 1 56 ? 60.429 -90.897 -154.349 1.00 71.57 56 LYS A O 1
ATOM 3294 N N . LEU B 1 57 ? 59.445 -91.891 -152.591 1.00 60.66 57 LEU A N 1
ATOM 3295 C CA . LEU B 1 57 ? 60.666 -92.473 -152.071 1.00 56.62 57 LEU A CA 1
ATOM 3296 C C . LEU B 1 57 ? 60.546 -93.987 -152.037 1.00 55.70 57 LEU A C 1
ATOM 3297 O O . LEU B 1 57 ? 59.449 -94.538 -151.920 1.00 57.34 57 LEU A O 1
ATOM 3302 N N . ASN B 1 58 ? 61.684 -94.658 -152.124 1.00 54.41 58 ASN A N 1
ATOM 3303 C CA . ASN B 1 58 ? 61.737 -96.067 -151.761 1.00 54.19 58 ASN A CA 1
ATOM 3304 C C . ASN B 1 58 ? 61.734 -96.129 -150.231 1.00 55.13 58 ASN A C 1
ATOM 3305 O O . ASN B 1 58 ? 62.775 -96.080 -149.585 1.00 49.03 58 ASN A O 1
ATOM 3310 N N . LEU B 1 59 ? 60.545 -96.268 -149.652 1.00 55.42 59 LEU A N 1
ATOM 3311 C CA . LEU B 1 59 ? 60.307 -96.047 -148.230 1.00 52.86 59 LEU A CA 1
ATOM 3312 C C . LEU B 1 59 ? 60.159 -97.376 -147.488 1.00 51.55 59 LEU A C 1
ATOM 3313 O O . LEU B 1 59 ? 59.376 -98.224 -147.909 1.00 54.12 59 LEU A O 1
ATOM 3318 N N . LYS B 1 60 ? 60.912 -97.560 -146.388 1.00 47.09 60 LYS A N 1
ATOM 3319 C CA . LYS B 1 60 ? 60.641 -98.613 -145.400 1.00 52.25 60 LYS A CA 1
ATOM 3320 C C . LYS B 1 60 ? 60.331 -97.944 -144.068 1.00 50.46 60 LYS A C 1
ATOM 3321 O O . LYS B 1 60 ? 61.174 -97.214 -143.534 1.00 46.91 60 LYS A O 1
ATOM 3327 N N . VAL B 1 61 ? 59.162 -98.235 -143.506 1.00 49.25 61 VAL A N 1
ATOM 3328 C CA . VAL B 1 61 ? 58.661 -97.544 -142.322 1.00 50.63 61 VAL A CA 1
ATOM 3329 C C . VAL B 1 61 ? 58.316 -98.578 -141.251 1.00 52.38 61 VAL A C 1
ATOM 3330 O O . VAL B 1 61 ? 57.646 -99.574 -141.536 1.00 46.66 61 VAL A O 1
ATOM 3334 N N . SER B 1 62 ? 58.754 -98.346 -140.017 1.00 48.18 62 SER A N 1
ATOM 3335 C CA . SER B 1 62 ? 58.247 -99.187 -138.937 1.00 49.27 62 SER A CA 1
ATOM 3336 C C . SER B 1 62 ? 58.235 -98.360 -137.665 1.00 46.80 62 SER A C 1
ATOM 3337 O O . SER B 1 62 ? 58.779 -97.253 -137.622 1.00 39.46 62 SER A O 1
ATOM 3340 N N . GLN B 1 63 ? 57.596 -98.903 -136.630 1.00 41.15 63 GLN A N 1
ATOM 3341 C CA . GLN B 1 63 ? 57.400 -98.199 -135.369 1.00 47.22 63 GLN A CA 1
ATOM 3342 C C . GLN B 1 63 ? 57.730 -99.134 -134.217 1.00 45.56 63 GLN A C 1
ATOM 3343 O O . GLN B 1 63 ? 57.212 -100.257 -134.154 1.00 47.40 63 GLN A O 1
ATOM 3349 N N . LEU B 1 64 ? 58.553 -98.653 -133.295 1.00 36.68 64 LEU A N 1
ATOM 3350 C CA . LEU B 1 64 ? 58.795 -99.364 -132.043 1.00 35.70 64 LEU A CA 1
ATOM 3351 C C . LEU B 1 64 ? 57.574 -99.259 -131.155 1.00 40.27 64 LEU A C 1
ATOM 3352 O O . LEU B 1 64 ? 56.899 -98.225 -131.127 1.00 41.78 64 LEU A O 1
ATOM 3357 N N . GLU B 1 65 ? 57.268 -100.352 -130.445 1.00 40.25 65 GLU A N 1
ATOM 3358 C CA . GLU B 1 65 ? 56.071 -100.374 -129.626 1.00 42.53 65 GLU A CA 1
ATOM 3359 C C . GLU B 1 65 ? 56.169 -99.475 -128.399 1.00 41.42 65 GLU A C 1
ATOM 3360 O O . GLU B 1 65 ? 55.147 -99.234 -127.756 1.00 41.76 65 GLU A O 1
ATOM 3366 N N . THR B 1 66 ? 57.346 -98.934 -128.082 1.00 41.05 66 THR A N 1
ATOM 3367 C CA . THR B 1 66 ? 57.425 -98.006 -126.964 1.00 38.62 66 THR A CA 1
ATOM 3368 C C . THR B 1 66 ? 58.639 -97.112 -127.175 1.00 38.22 66 THR A C 1
ATOM 3369 O O . THR B 1 66 ? 59.597 -97.491 -127.862 1.00 36.66 66 THR A O 1
ATOM 3373 N N . ASN B 1 67 ? 58.587 -95.902 -126.617 1.00 36.11 67 ASN A N 1
ATOM 3374 C CA . ASN B 1 67 ? 59.674 -94.974 -126.870 1.00 32.37 67 ASN A CA 1
ATOM 3375 C C . ASN B 1 67 ? 60.951 -95.480 -126.208 1.00 33.27 67 ASN A C 1
ATOM 3376 O O . ASN B 1 67 ? 60.947 -95.844 -125.034 1.00 35.45 67 ASN A O 1
ATOM 3381 N N . SER B 1 68 ? 62.047 -95.509 -126.967 1.00 30.06 68 SER A N 1
ATOM 3382 C CA . SER B 1 68 ? 63.268 -96.165 -126.511 1.00 34.64 68 SER A CA 1
ATOM 3383 C C . SER B 1 68 ? 64.167 -95.297 -125.625 1.00 35.84 68 SER A C 1
ATOM 3384 O O . SER B 1 68 ? 65.190 -95.794 -125.156 1.00 39.03 68 SER A O 1
ATOM 3387 N N . GLY B 1 69 ? 63.871 -94.024 -125.431 1.00 38.27 69 GLY A N 1
ATOM 3388 C CA . GLY B 1 69 ? 64.758 -93.193 -124.643 1.00 40.69 69 GLY A CA 1
ATOM 3389 C C . GLY B 1 69 ? 65.917 -92.559 -125.397 1.00 43.26 69 GLY A C 1
ATOM 3390 O O . GLY B 1 69 ? 66.851 -92.056 -124.747 1.00 42.24 69 GLY A O 1
ATOM 3391 N N . GLY B 1 70 ? 65.902 -92.583 -126.742 1.00 37.10 70 GLY A N 1
ATOM 3392 C CA . GLY B 1 70 ? 66.901 -91.886 -127.525 1.00 35.83 70 GLY A CA 1
ATOM 3393 C C . GLY B 1 70 ? 66.990 -92.332 -128.975 1.00 32.48 70 GLY A C 1
ATOM 3394 O O . GLY B 1 70 ? 66.275 -93.237 -129.408 1.00 28.97 70 GLY A O 1
ATOM 3395 N N . PRO B 1 71 ? 67.906 -91.711 -129.740 1.00 31.84 71 PRO A N 1
ATOM 3396 C CA . PRO B 1 71 ? 68.067 -92.068 -131.164 1.00 32.63 71 PRO A CA 1
ATOM 3397 C C . PRO B 1 71 ? 68.642 -93.456 -131.383 1.00 28.48 71 PRO A C 1
ATOM 3398 O O . PRO B 1 71 ? 68.488 -94.009 -132.485 1.00 25.88 71 PRO A O 1
ATOM 3402 N N . GLY B 1 72 ? 69.297 -94.030 -130.375 1.00 25.71 72 GLY A N 1
ATOM 3403 C CA . GLY B 1 72 ? 70.130 -95.214 -130.608 1.00 28.03 72 GLY A CA 1
ATOM 3404 C C . GLY B 1 72 ? 69.348 -96.423 -131.093 1.00 27.34 72 GLY A C 1
ATOM 3405 O O . GLY B 1 72 ? 69.694 -97.043 -132.109 1.00 27.93 72 GLY A O 1
ATOM 3406 N N . LYS B 1 73 ? 68.263 -96.776 -130.377 1.00 25.04 73 LYS A N 1
ATOM 3407 C CA . LYS B 1 73 ? 67.561 -98.008 -130.743 1.00 25.23 73 LYS A CA 1
ATOM 3408 C C . LYS B 1 73 ? 66.900 -97.891 -132.114 1.00 26.79 73 LYS A C 1
ATOM 3409 O O . LYS B 1 73 ? 67.067 -98.814 -132.932 1.00 26.09 73 LYS A O 1
ATOM 3415 N N . PRO B 1 74 ? 66.194 -96.808 -132.464 1.00 29.69 74 PRO A N 1
ATOM 3416 C CA . PRO B 1 74 ? 65.642 -96.757 -133.839 1.00 29.28 74 PRO A CA 1
ATOM 3417 C C . PRO B 1 74 ? 66.698 -96.762 -134.925 1.00 29.75 74 PRO A C 1
ATOM 3418 O O . PRO B 1 74 ? 66.429 -97.313 -136.009 1.00 30.02 74 PRO A O 1
ATOM 3422 N N . ARG B 1 75 ? 67.894 -96.163 -134.701 1.00 27.62 75 ARG A N 1
ATOM 3423 C CA . ARG B 1 75 ? 68.909 -96.262 -135.747 1.00 27.37 75 ARG A CA 1
ATOM 3424 C C . ARG B 1 75 ? 69.417 -97.695 -135.867 1.00 28.11 75 ARG A C 1
ATOM 3425 O O . ARG B 1 75 ? 69.676 -98.160 -136.989 1.00 27.79 75 ARG A O 1
ATOM 3433 N N . ASN B 1 76 ? 69.552 -98.409 -134.722 1.00 25.36 76 ASN A N 1
ATOM 3434 C CA . ASN B 1 76 ? 69.999 -99.813 -134.753 1.00 28.68 76 ASN A CA 1
ATOM 3435 C C . ASN B 1 76 ? 69.009 -100.705 -135.482 1.00 32.23 76 ASN A C 1
ATOM 3436 O O . ASN B 1 76 ? 69.421 -101.611 -136.215 1.00 32.35 76 ASN A O 1
ATOM 3441 N N . VAL B 1 77 ? 67.700 -100.515 -135.234 1.00 30.58 77 VAL A N 1
ATOM 3442 C CA . VAL B 1 77 ? 66.670 -101.284 -135.955 1.00 31.13 77 VAL A CA 1
ATOM 3443 C C . VAL B 1 77 ? 66.744 -101.001 -137.448 1.00 35.41 77 VAL A C 1
ATOM 3444 O O . VAL B 1 77 ? 66.606 -101.905 -138.290 1.00 37.62 77 VAL A O 1
ATOM 3448 N N . ALA B 1 78 ? 66.921 -99.727 -137.799 1.00 30.62 78 ALA A N 1
ATOM 3449 C CA . ALA B 1 78 ? 67.017 -99.350 -139.200 1.00 37.15 78 ALA A CA 1
ATOM 3450 C C . ALA B 1 78 ? 68.283 -99.913 -139.831 1.00 39.81 78 ALA A C 1
ATOM 3451 O O . ALA B 1 78 ? 68.260 -100.376 -140.983 1.00 40.08 78 ALA A O 1
ATOM 3453 N N . LEU B 1 79 ? 69.405 -99.871 -139.096 1.00 38.01 79 LEU A N 1
ATOM 3454 C CA . LEU B 1 79 ? 70.664 -100.393 -139.635 1.00 36.31 79 LEU A CA 1
ATOM 3455 C C . LEU B 1 79 ? 70.564 -101.890 -139.936 1.00 38.47 79 LEU A C 1
ATOM 3456 O O . LEU B 1 79 ? 71.061 -102.347 -140.972 1.00 40.16 79 LEU A O 1
ATOM 3461 N N . LYS B 1 80 ? 69.895 -102.673 -139.070 1.00 36.71 80 LYS A N 1
ATOM 3462 C CA . LYS B 1 80 ? 69.698 -104.091 -139.405 1.00 41.01 80 LYS A CA 1
ATOM 3463 C C . LYS B 1 80 ? 68.805 -104.276 -140.635 1.00 42.91 80 LYS A C 1
ATOM 3464 O O . LYS B 1 80 ? 69.033 -105.193 -141.440 1.00 46.20 80 LYS A O 1
ATOM 3470 N N . GLN B 1 81 ? 67.792 -103.418 -140.805 1.00 41.90 81 GLN A N 1
ATOM 3471 C CA . GLN B 1 81 ? 66.917 -103.511 -141.965 1.00 43.87 81 GLN A CA 1
ATOM 3472 C C . GLN B 1 81 ? 67.611 -103.061 -143.234 1.00 45.41 81 GLN A C 1
ATOM 3473 O O . GLN B 1 81 ? 67.272 -103.536 -144.311 1.00 47.30 81 GLN A O 1
ATOM 3479 N N . ALA B 1 82 ? 68.562 -102.132 -143.134 1.00 43.43 82 ALA A N 1
ATOM 3480 C CA . ALA B 1 82 ? 69.094 -101.451 -144.304 1.00 41.68 82 ALA A CA 1
ATOM 3481 C C . ALA B 1 82 ? 69.762 -102.414 -145.285 1.00 45.62 82 ALA A C 1
ATOM 3482 O O . ALA B 1 82 ? 70.526 -103.302 -144.893 1.00 47.30 82 ALA A O 1
ATOM 3484 N N . GLU B 1 83 ? 69.500 -102.202 -146.582 1.00 45.20 83 GLU A N 1
ATOM 3485 C CA . GLU B 1 83 ? 70.112 -102.984 -147.646 1.00 48.58 83 GLU A CA 1
ATOM 3486 C C . GLU B 1 83 ? 71.078 -102.193 -148.523 1.00 49.13 83 GLU A C 1
ATOM 3487 O O . GLU B 1 83 ? 71.626 -102.760 -149.477 1.00 50.08 83 GLU A O 1
ATOM 3493 N N . GLY B 1 84 ? 71.296 -100.909 -148.253 1.00 44.63 84 GLY A N 1
ATOM 3494 C CA . GLY B 1 84 ? 72.184 -100.131 -149.091 1.00 43.08 84 GLY A CA 1
ATOM 3495 C C . GLY B 1 84 ? 73.646 -100.471 -148.870 1.00 42.62 84 GLY A C 1
ATOM 3496 O O . GLY B 1 84 ? 74.050 -100.976 -147.819 1.00 42.54 84 GLY A O 1
ATOM 3497 N N . GLU B 1 85 ? 74.462 -100.160 -149.881 1.00 44.01 85 GLU A N 1
ATOM 3498 C CA . GLU B 1 85 ? 75.899 -100.390 -149.756 1.00 49.47 85 GLU A CA 1
ATOM 3499 C C . GLU B 1 85 ? 76.518 -99.504 -148.672 1.00 45.65 85 GLU A C 1
ATOM 3500 O O . GLU B 1 85 ? 77.481 -99.911 -148.011 1.00 44.78 85 GLU A O 1
ATOM 3506 N N . PHE B 1 86 ? 75.963 -98.307 -148.483 1.00 42.07 86 PHE A N 1
ATOM 3507 C CA . PHE B 1 86 ? 76.379 -97.334 -147.492 1.00 38.91 86 PHE A CA 1
ATOM 3508 C C . PHE B 1 86 ? 75.149 -96.845 -146.753 1.00 36.81 86 PHE A C 1
ATOM 3509 O O . PHE B 1 86 ? 74.045 -96.875 -147.305 1.00 39.24 86 PHE A O 1
ATOM 3517 N N . VAL B 1 87 ? 75.334 -96.391 -145.510 1.00 34.77 87 VAL A N 1
ATOM 3518 C CA . VAL B 1 87 ? 74.258 -95.739 -144.788 1.00 36.28 87 VAL A CA 1
ATOM 3519 C C . VAL B 1 87 ? 74.605 -94.270 -144.604 1.00 36.35 87 VAL A C 1
ATOM 3520 O O . VAL B 1 87 ? 75.772 -93.878 -144.540 1.00 35.95 87 VAL A O 1
ATOM 3524 N N . LEU B 1 88 ? 73.558 -93.451 -144.570 1.00 37.66 88 LEU A N 1
ATOM 3525 C CA . LEU B 1 88 ? 73.639 -92.048 -144.197 1.00 36.41 88 LEU A CA 1
ATOM 3526 C C . LEU B 1 88 ? 72.556 -91.816 -143.156 1.00 35.64 88 LEU A C 1
ATOM 3527 O O . LEU B 1 88 ? 71.375 -92.076 -143.425 1.00 37.56 88 LEU A O 1
ATOM 3532 N N . PHE B 1 89 ? 72.953 -91.377 -141.960 1.00 34.16 89 PHE A N 1
ATOM 3533 C CA . PHE B 1 89 ? 72.005 -91.040 -140.906 1.00 32.08 89 PHE A CA 1
ATOM 3534 C C . PHE B 1 89 ? 71.660 -89.560 -140.999 1.00 34.77 89 PHE A C 1
ATOM 3535 O O . PHE B 1 89 ? 72.545 -88.698 -140.957 1.00 34.60 89 PHE A O 1
ATOM 3543 N N . VAL B 1 90 ? 70.382 -89.264 -141.087 1.00 35.68 90 VAL A N 1
ATOM 3544 C CA . VAL B 1 90 ? 69.901 -87.891 -141.061 1.00 37.32 90 VAL A CA 1
ATOM 3545 C C . VAL B 1 90 ? 68.867 -87.808 -139.956 1.00 37.21 90 VAL A C 1
ATOM 3546 O O . VAL B 1 90 ? 68.014 -88.691 -139.836 1.00 39.34 90 VAL A O 1
ATOM 3550 N N . ASP B 1 91 ? 68.915 -86.747 -139.176 1.00 32.76 91 ASP A N 1
ATOM 3551 C CA . ASP B 1 91 ? 67.891 -86.590 -138.165 1.00 36.39 91 ASP A CA 1
ATOM 3552 C C . ASP B 1 91 ? 66.668 -85.902 -138.741 1.00 38.18 91 ASP A C 1
ATOM 3553 O O . ASP B 1 91 ? 66.715 -85.230 -139.780 1.00 36.03 91 ASP A O 1
ATOM 3558 N N . SER B 1 92 ? 65.539 -86.138 -138.068 1.00 40.27 92 SER A N 1
ATOM 3559 C CA . SER B 1 92 ? 64.242 -85.843 -138.649 1.00 39.78 92 SER A CA 1
ATOM 3560 C C . SER B 1 92 ? 63.984 -84.345 -138.762 1.00 42.52 92 SER A C 1
ATOM 3561 O O . SER B 1 92 ? 63.097 -83.931 -139.522 1.00 46.35 92 SER A O 1
ATOM 3564 N N . ASP B 1 93 ? 64.726 -83.534 -138.016 1.00 41.81 93 ASP A N 1
ATOM 3565 C CA . ASP B 1 93 ? 64.645 -82.084 -138.092 1.00 44.08 93 ASP A CA 1
ATOM 3566 C C . ASP B 1 93 ? 65.693 -81.484 -139.027 1.00 43.19 93 ASP A C 1
ATOM 3567 O O . ASP B 1 93 ? 65.778 -80.252 -139.139 1.00 43.41 93 ASP A O 1
ATOM 3572 N N . ASP B 1 94 ? 66.482 -82.309 -139.704 1.00 41.74 94 ASP A N 1
ATOM 3573 C CA . ASP B 1 94 ? 67.523 -81.828 -140.615 1.00 42.03 94 ASP A CA 1
ATOM 3574 C C . ASP B 1 94 ? 67.089 -82.071 -142.059 1.00 42.18 94 ASP A C 1
ATOM 3575 O O . ASP B 1 94 ? 65.990 -82.562 -142.313 1.00 39.92 94 ASP A O 1
ATOM 3580 N N . TYR B 1 95 ? 67.963 -81.722 -143.001 1.00 39.62 95 TYR A N 1
ATOM 3581 C CA . TYR B 1 95 ? 67.753 -82.029 -144.410 1.00 42.48 95 TYR A CA 1
ATOM 3582 C C . TYR B 1 95 ? 69.086 -81.856 -145.129 1.00 44.56 95 TYR A C 1
ATOM 3583 O O . TYR B 1 95 ? 70.058 -81.338 -144.566 1.00 39.66 95 TYR A O 1
ATOM 3592 N N . ILE B 1 96 ? 69.121 -82.300 -146.389 1.00 44.80 96 ILE A N 1
ATOM 3593 C CA . ILE B 1 96 ? 70.373 -82.477 -147.109 1.00 39.54 96 ILE A CA 1
ATOM 3594 C C . ILE B 1 96 ? 70.238 -81.885 -148.504 1.00 41.94 96 ILE A C 1
ATOM 3595 O O . ILE B 1 96 ? 69.137 -81.740 -149.047 1.00 45.27 96 ILE A O 1
ATOM 3600 N N . ASN B 1 97 ? 71.394 -81.592 -149.094 1.00 42.34 97 ASN A N 1
ATOM 3601 C CA . ASN B 1 97 ? 71.494 -80.969 -150.407 1.00 44.68 97 ASN A CA 1
ATOM 3602 C C . ASN B 1 97 ? 71.030 -81.918 -151.509 1.00 46.09 97 ASN A C 1
ATOM 3603 O O . ASN B 1 97 ? 71.237 -83.134 -151.432 1.00 46.17 97 ASN A O 1
ATOM 3608 N N . LYS B 1 98 ? 70.428 -81.329 -152.568 1.00 48.53 98 LYS A N 1
ATOM 3609 C CA . LYS B 1 98 ? 69.952 -82.073 -153.741 1.00 55.96 98 LYS A CA 1
ATOM 3610 C C . LYS B 1 98 ? 71.012 -83.022 -154.291 1.00 56.49 98 LYS A C 1
ATOM 3611 O O . LYS B 1 98 ? 70.693 -84.128 -154.755 1.00 52.95 98 LYS A O 1
ATOM 3617 N N . GLU B 1 99 ? 72.273 -82.572 -154.303 1.00 49.96 99 GLU A N 1
ATOM 3618 C CA . GLU B 1 99 ? 73.379 -83.284 -154.919 1.00 50.37 99 GLU A CA 1
ATOM 3619 C C . GLU B 1 99 ? 74.100 -84.240 -153.983 1.00 48.11 99 GLU A C 1
ATOM 3620 O O . GLU B 1 99 ? 75.088 -84.852 -154.407 1.00 48.51 99 GLU A O 1
ATOM 3626 N N . THR B 1 100 ? 73.631 -84.394 -152.740 1.00 47.74 100 THR A N 1
ATOM 3627 C CA . THR B 1 100 ? 74.378 -85.149 -151.740 1.00 46.60 100 THR A CA 1
ATOM 3628 C C . THR B 1 100 ? 74.697 -86.562 -152.225 1.00 46.85 100 THR A C 1
ATOM 3629 O O . THR B 1 100 ? 75.866 -86.952 -152.317 1.00 42.06 100 THR A O 1
ATOM 3633 N N . LEU B 1 101 ? 73.673 -87.349 -152.545 1.00 45.43 101 LEU A N 1
ATOM 3634 C CA . LEU B 1 101 ? 73.941 -88.744 -152.877 1.00 43.42 101 LEU A CA 1
ATOM 3635 C C . LEU B 1 101 ? 74.704 -88.868 -154.187 1.00 49.94 101 LEU A C 1
ATOM 3636 O O . LEU B 1 101 ? 75.627 -89.685 -154.294 1.00 48.00 101 LEU A O 1
ATOM 3641 N N . LYS B 1 102 ? 74.352 -88.055 -155.184 1.00 48.67 102 LYS A N 1
ATOM 3642 C CA . LYS B 1 102 ? 75.118 -88.057 -156.423 1.00 52.71 102 LYS A CA 1
ATOM 3643 C C . LYS B 1 102 ? 76.595 -87.751 -156.157 1.00 55.53 102 LYS A C 1
ATOM 3644 O O . LYS B 1 102 ? 77.488 -88.527 -156.529 1.00 51.49 102 LYS A O 1
ATOM 3650 N N . ASP B 1 103 ? 76.862 -86.630 -155.485 1.00 52.93 103 ASP A N 1
ATOM 3651 C CA . ASP B 1 103 ? 78.239 -86.248 -155.178 1.00 52.33 103 ASP A CA 1
ATOM 3652 C C . ASP B 1 103 ? 78.953 -87.330 -154.373 1.00 51.89 103 ASP A C 1
ATOM 3653 O O . ASP B 1 103 ? 80.098 -87.698 -154.675 1.00 47.39 103 ASP A O 1
ATOM 3658 N N . ALA B 1 104 ? 78.288 -87.846 -153.332 1.00 46.29 104 ALA A N 1
ATOM 3659 C CA . ALA B 1 104 ? 78.903 -88.882 -152.508 1.00 43.46 104 ALA A CA 1
ATOM 3660 C C . ALA B 1 104 ? 79.152 -90.147 -153.310 1.00 45.29 104 ALA A C 1
ATOM 3661 O O . ALA B 1 104 ? 80.176 -90.817 -153.121 1.00 43.65 104 ALA A O 1
ATOM 3663 N N . ALA B 1 105 ? 78.229 -90.500 -154.217 1.00 47.40 105 ALA A N 1
ATOM 3664 C CA . ALA B 1 105 ? 78.391 -91.761 -154.930 1.00 52.26 105 ALA A CA 1
ATOM 3665 C C . ALA B 1 105 ? 79.582 -91.680 -155.876 1.00 50.52 105 ALA A C 1
ATOM 3666 O O . ALA B 1 105 ? 80.413 -92.593 -155.927 1.00 51.31 105 ALA A O 1
ATOM 3668 N N . ALA B 1 106 ? 79.682 -90.584 -156.626 1.00 52.29 106 ALA A N 1
ATOM 3669 C CA . ALA B 1 106 ? 80.844 -90.385 -157.497 1.00 55.15 106 ALA A CA 1
ATOM 3670 C C . ALA B 1 106 ? 82.144 -90.411 -156.695 1.00 60.84 106 ALA A C 1
ATOM 3671 O O . ALA B 1 106 ? 83.109 -91.078 -157.086 1.00 55.60 106 ALA A O 1
ATOM 3673 N N . PHE B 1 107 ? 82.169 -89.719 -155.548 1.00 53.20 107 PHE A N 1
ATOM 3674 C CA . PHE B 1 107 ? 83.390 -89.631 -154.741 1.00 55.09 107 PHE A CA 1
ATOM 3675 C C . PHE B 1 107 ? 83.801 -91.008 -154.228 1.00 54.56 107 PHE A C 1
ATOM 3676 O O . PHE B 1 107 ? 84.987 -91.374 -154.266 1.00 50.90 107 PHE A O 1
ATOM 3684 N N . ILE B 1 108 ? 82.821 -91.792 -153.768 1.00 51.30 108 ILE A N 1
ATOM 3685 C CA . ILE B 1 108 ? 83.082 -93.147 -153.277 1.00 51.02 108 ILE A CA 1
ATOM 3686 C C . ILE B 1 108 ? 83.575 -94.041 -154.405 1.00 56.01 108 ILE A C 1
ATOM 3687 O O . ILE B 1 108 ? 84.512 -94.830 -154.232 1.00 62.13 108 ILE A O 1
ATOM 3692 N N . ASP B 1 109 ? 82.909 -93.974 -155.557 1.00 53.41 109 ASP A N 1
ATOM 3693 C CA . ASP B 1 109 ? 83.312 -94.806 -156.678 1.00 59.35 109 ASP A CA 1
ATOM 3694 C C . ASP B 1 109 ? 84.774 -94.590 -157.027 1.00 60.98 109 ASP A C 1
ATOM 3695 O O . ASP B 1 109 ? 85.461 -95.539 -157.423 1.00 64.39 109 ASP A O 1
ATOM 3700 N N . GLU B 1 110 ? 85.274 -93.364 -156.858 1.00 59.82 110 GLU A N 1
ATOM 3701 C CA . GLU B 1 110 ? 86.657 -93.056 -157.205 1.00 60.38 110 GLU A CA 1
ATOM 3702 C C . GLU B 1 110 ? 87.632 -93.348 -156.064 1.00 61.54 110 GLU A C 1
ATOM 3703 O O . GLU B 1 110 ? 88.757 -93.792 -156.314 1.00 61.10 110 GLU A O 1
ATOM 3709 N N . HIS B 1 111 ? 87.228 -93.142 -154.810 1.00 59.44 111 HIS A N 1
ATOM 3710 C CA . HIS B 1 111 ? 88.181 -93.215 -153.719 1.00 59.42 111 HIS A CA 1
ATOM 3711 C C . HIS B 1 111 ? 87.944 -94.361 -152.747 1.00 56.92 111 HIS A C 1
ATOM 3712 O O . HIS B 1 111 ? 88.851 -94.658 -151.958 1.00 58.70 111 HIS A O 1
ATOM 3719 N N . HIS B 1 112 ? 86.769 -95.007 -152.784 1.00 53.27 112 HIS A N 1
ATOM 3720 C CA . HIS B 1 112 ? 86.490 -96.220 -152.006 1.00 51.30 112 HIS A CA 1
ATOM 3721 C C . HIS B 1 112 ? 86.589 -95.954 -150.496 1.00 49.26 112 HIS A C 1
ATOM 3722 O O . HIS B 1 112 ? 87.160 -96.730 -149.723 1.00 49.21 112 HIS A O 1
ATOM 3729 N N . SER B 1 113 ? 85.989 -94.845 -150.086 1.00 46.09 113 SER A N 1
ATOM 3730 C CA . SER B 1 113 ? 85.882 -94.481 -148.685 1.00 44.04 113 SER A CA 1
ATOM 3731 C C . SER B 1 113 ? 85.072 -95.516 -147.914 1.00 47.52 113 SER A C 1
ATOM 3732 O O . SER B 1 113 ? 84.104 -96.073 -148.436 1.00 51.00 113 SER A O 1
ATOM 3735 N N . ASP B 1 114 ? 85.478 -95.781 -146.662 1.00 46.85 114 ASP A N 1
ATOM 3736 C CA . ASP B 1 114 ? 84.698 -96.603 -145.733 1.00 45.01 114 ASP A CA 1
ATOM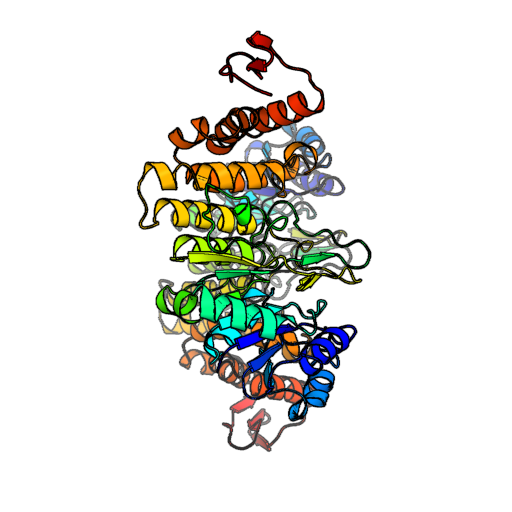 3737 C C . ASP B 1 114 ? 83.856 -95.765 -144.797 1.00 37.07 114 ASP A C 1
ATOM 3738 O O . ASP B 1 114 ? 82.833 -96.262 -144.259 1.00 34.39 114 ASP A O 1
ATOM 3743 N N . VAL B 1 115 ? 84.281 -94.519 -144.588 1.00 31.22 115 VAL A N 1
ATOM 3744 C CA . VAL B 1 115 ? 83.527 -93.516 -143.858 1.00 28.56 115 VAL A CA 1
ATOM 3745 C C . VAL B 1 115 ? 83.711 -92.217 -144.626 1.00 36.28 115 VAL A C 1
ATOM 3746 O O . VAL B 1 115 ? 84.847 -91.828 -144.928 1.00 40.47 115 VAL A O 1
ATOM 3750 N N . LEU B 1 116 ? 82.616 -91.539 -144.947 1.00 31.54 116 LEU A N 1
ATOM 3751 C CA . LEU B 1 116 ? 82.692 -90.297 -145.715 1.00 33.01 116 LEU A CA 1
ATOM 3752 C C . LEU B 1 116 ? 82.056 -89.163 -144.917 1.00 34.10 116 LEU A C 1
ATOM 3753 O O . LEU B 1 116 ? 80.836 -89.158 -144.698 1.00 33.91 116 LEU A O 1
ATOM 3758 N N . LEU B 1 117 ? 82.878 -88.216 -144.470 1.00 32.44 117 LEU A N 1
ATOM 3759 C CA . LEU B 1 117 ? 82.360 -87.016 -143.823 1.00 30.82 117 LEU A CA 1
ATOM 3760 C C . LEU B 1 117 ? 81.868 -86.048 -144.895 1.00 34.33 117 LEU A C 1
ATOM 3761 O O . LEU B 1 117 ? 82.559 -85.818 -145.884 1.00 36.97 117 LEU A O 1
ATOM 3766 N N . ILE B 1 118 ? 80.683 -85.471 -144.709 1.00 34.68 118 ILE A N 1
ATOM 3767 C CA . ILE B 1 118 ? 80.171 -84.506 -145.673 1.00 37.21 118 ILE A CA 1
ATOM 3768 C C . ILE B 1 118 ? 79.944 -83.184 -144.961 1.00 37.22 118 ILE A C 1
ATOM 3769 O O . ILE B 1 118 ? 79.547 -83.157 -143.797 1.00 35.42 118 ILE A O 1
ATOM 3774 N N . LYS B 1 119 ? 80.235 -82.093 -145.658 1.00 39.61 119 LYS A N 1
ATOM 3775 C CA . LYS B 1 119 ? 80.262 -80.780 -145.032 1.00 40.47 119 LYS A CA 1
ATOM 3776 C C . LYS B 1 119 ? 78.871 -80.416 -144.517 1.00 39.79 119 LYS A C 1
ATOM 3777 O O . LYS B 1 119 ? 77.873 -80.586 -145.212 1.00 37.60 119 LYS A O 1
ATOM 3783 N N . MET B 1 120 ? 78.831 -79.892 -143.296 1.00 40.02 120 MET A N 1
ATOM 3784 C CA . MET B 1 120 ? 77.633 -79.469 -142.602 1.00 34.69 120 MET A CA 1
ATOM 3785 C C . MET B 1 120 ? 77.454 -77.958 -142.668 1.00 37.41 120 MET A C 1
ATOM 3786 O O . MET B 1 120 ? 78.430 -77.202 -142.746 1.00 39.14 120 MET A O 1
ATOM 3791 N N . LYS B 1 121 ? 76.198 -77.519 -142.597 1.00 37.71 121 LYS A N 1
ATOM 3792 C CA . LYS B 1 121 ? 75.885 -76.108 -142.420 1.00 42.87 121 LYS A CA 1
ATOM 3793 C C . LYS B 1 121 ? 74.812 -75.980 -141.353 1.00 44.92 121 LYS A C 1
ATOM 3794 O O . LYS B 1 121 ? 73.852 -76.763 -141.334 1.00 43.60 121 LYS A O 1
ATOM 3800 N N . GLY B 1 122 ? 75.004 -75.028 -140.437 1.00 45.08 122 GLY A N 1
ATOM 3801 C CA . GLY B 1 122 ? 73.997 -74.753 -139.429 1.00 47.00 122 GLY A CA 1
ATOM 3802 C C . GLY B 1 122 ? 72.911 -73.839 -139.982 1.00 51.71 122 GLY A C 1
ATOM 3803 O O . GLY B 1 122 ? 73.184 -72.886 -140.707 1.00 52.63 122 GLY A O 1
ATOM 3804 N N . VAL B 1 123 ? 71.661 -74.145 -139.630 1.00 53.98 123 VAL A N 1
ATOM 3805 C CA . VAL B 1 123 ? 70.498 -73.353 -140.026 1.00 57.67 123 VAL A CA 1
ATOM 3806 C C . VAL B 1 123 ? 69.933 -72.677 -138.784 1.00 60.44 123 VAL A C 1
ATOM 3807 O O . VAL B 1 123 ? 69.909 -73.275 -137.700 1.00 58.70 123 VAL A O 1
ATOM 3811 N N . ASN B 1 124 ? 69.440 -71.445 -138.967 1.00 65.24 124 ASN A N 1
ATOM 3812 C CA . ASN B 1 124 ? 69.045 -70.462 -137.952 1.00 70.78 124 ASN A CA 1
ATOM 3813 C C . ASN B 1 124 ? 69.641 -70.666 -136.554 1.00 67.99 124 ASN A C 1
ATOM 3814 O O . ASN B 1 124 ? 68.934 -71.008 -135.598 1.00 66.63 124 ASN A O 1
ATOM 3819 N N . GLY B 1 125 ? 70.944 -70.403 -136.420 1.00 67.00 125 GLY A N 1
ATOM 3820 C CA . GLY B 1 125 ? 71.618 -70.390 -135.138 1.00 66.72 125 GLY A CA 1
ATOM 3821 C C . GLY B 1 125 ? 72.261 -71.697 -134.730 1.00 67.73 125 GLY A C 1
ATOM 3822 O O . GLY B 1 125 ? 72.857 -71.765 -133.647 1.00 71.80 125 GLY A O 1
ATOM 3823 N N . ARG B 1 126 ? 72.163 -72.732 -135.552 1.00 65.28 126 ARG A N 1
ATOM 3824 C CA . ARG B 1 126 ? 72.664 -74.050 -135.189 1.00 62.39 126 ARG A CA 1
ATOM 3825 C C . ARG B 1 126 ? 74.170 -74.119 -135.392 1.00 58.72 126 ARG A C 1
ATOM 3826 O O . ARG B 1 126 ? 74.665 -73.859 -136.492 1.00 58.04 126 ARG A O 1
ATOM 3834 N N . GLY B 1 127 ? 74.900 -74.475 -134.335 1.00 54.52 127 GLY A N 1
ATOM 3835 C CA . GLY B 1 127 ? 76.347 -74.595 -134.447 1.00 49.63 127 GLY A CA 1
ATOM 3836 C C . GLY B 1 127 ? 76.717 -75.924 -135.078 1.00 43.46 127 GLY A C 1
ATOM 3837 O O . GLY B 1 127 ? 76.204 -76.969 -134.680 1.00 43.95 127 GLY A O 1
ATOM 3838 N N . VAL B 1 128 ? 77.595 -75.892 -136.074 1.00 40.23 128 VAL A N 1
ATOM 3839 C CA . VAL B 1 128 ? 78.071 -77.145 -136.667 1.00 39.67 128 VAL A CA 1
ATOM 3840 C C . VAL B 1 128 ? 79.597 -77.133 -136.687 1.00 40.61 128 VAL A C 1
ATOM 3841 O O . VAL B 1 128 ? 80.206 -76.059 -136.783 1.00 43.91 128 VAL A O 1
ATOM 3845 N N . PRO B 1 129 ? 80.246 -78.294 -136.637 1.00 39.08 129 PRO A N 1
ATOM 3846 C CA . PRO B 1 129 ? 81.703 -78.321 -136.737 1.00 38.91 129 PRO A CA 1
ATOM 3847 C C . PRO B 1 129 ? 82.148 -77.867 -138.113 1.00 42.61 129 PRO A C 1
ATOM 3848 O O . PRO B 1 129 ? 81.478 -78.119 -139.118 1.00 40.39 129 PRO A O 1
ATOM 3852 N N . GLN B 1 130 ? 83.286 -77.174 -138.150 1.00 44.04 130 GLN A N 1
ATOM 3853 C CA . GLN B 1 130 ? 83.832 -76.695 -139.416 1.00 47.31 130 GLN A CA 1
ATOM 3854 C C . GLN B 1 130 ? 85.329 -76.891 -139.556 1.00 45.57 130 GLN A C 1
ATOM 3855 O O . GLN B 1 130 ? 85.818 -76.864 -140.690 1.00 46.50 130 GLN A O 1
ATOM 3861 N N . SER B 1 131 ? 86.076 -77.107 -138.468 1.00 43.09 131 SER A N 1
ATOM 3862 C CA . SER B 1 131 ? 87.530 -77.202 -138.594 1.00 45.82 131 SER A CA 1
ATOM 3863 C C . SER B 1 131 ? 87.968 -78.348 -139.501 1.00 45.82 131 SER A C 1
ATOM 3864 O O . SER B 1 131 ? 89.058 -78.266 -140.086 1.00 42.36 131 SER A O 1
ATOM 3867 N N . MET B 1 132 ? 87.148 -79.409 -139.663 1.00 41.85 132 MET A N 1
ATOM 3868 C CA . MET B 1 132 ? 87.581 -80.522 -140.506 1.00 39.03 132 MET A CA 1
ATOM 3869 C C . MET B 1 132 ? 87.036 -80.430 -141.933 1.00 40.08 132 MET A C 1
ATOM 3870 O O . MET B 1 132 ? 87.250 -81.350 -142.727 1.00 38.96 132 MET A O 1
ATOM 3875 N N . PHE B 1 133 ? 86.314 -79.367 -142.273 1.00 38.92 133 PHE A N 1
ATOM 3876 C CA . PHE B 1 133 ? 85.584 -79.320 -143.535 1.00 39.95 133 PHE A CA 1
ATOM 3877 C C . PHE B 1 133 ? 86.113 -78.267 -144.505 1.00 46.05 133 PHE A C 1
ATOM 3878 O O . PHE B 1 133 ? 85.390 -77.881 -145.436 1.00 47.72 133 PHE A O 1
ATOM 3886 N N . LYS B 1 134 ? 87.365 -77.811 -144.326 1.00 49.86 134 LYS A N 1
ATOM 3887 C CA . LYS B 1 134 ? 87.929 -76.761 -145.172 1.00 56.09 134 LYS A CA 1
ATOM 3888 C C . LYS B 1 134 ? 88.315 -77.279 -146.546 1.00 60.64 134 LYS A C 1
ATOM 3889 O O . LYS B 1 134 ? 88.179 -76.564 -147.546 1.00 65.13 134 LYS A O 1
ATOM 3895 N N . GLU B 1 135 ? 88.827 -78.497 -146.613 1.00 58.17 135 GLU A N 1
ATOM 3896 C CA . GLU B 1 135 ? 89.262 -79.078 -147.868 1.00 60.26 135 GLU A CA 1
ATOM 3897 C C . GLU B 1 135 ? 88.552 -80.402 -148.092 1.00 53.46 135 GLU A C 1
ATOM 3898 O O . GLU B 1 135 ? 88.188 -81.102 -147.142 1.00 48.04 135 GLU A O 1
ATOM 3904 N N . THR B 1 136 ? 88.317 -80.718 -149.357 1.00 52.54 136 THR A N 1
ATOM 3905 C CA . THR B 1 136 ? 87.920 -82.063 -149.721 1.00 51.71 136 THR A CA 1
ATOM 3906 C C . THR B 1 136 ? 89.173 -82.922 -149.690 1.00 52.55 136 THR A C 1
ATOM 3907 O O . THR B 1 136 ? 90.209 -82.525 -150.218 1.00 51.01 136 THR A O 1
ATOM 3911 N N . ALA B 1 137 ? 89.100 -84.066 -149.023 1.00 52.30 137 ALA A N 1
ATOM 3912 C CA . ALA B 1 137 ? 90.299 -84.862 -148.790 1.00 50.79 137 ALA A CA 1
ATOM 3913 C C . ALA B 1 137 ? 89.990 -86.328 -149.054 1.00 50.96 137 ALA A C 1
ATOM 3914 O O . ALA B 1 137 ? 89.172 -86.935 -148.349 1.00 47.91 137 ALA A O 1
ATOM 3916 N N . PRO B 1 138 ? 90.601 -86.920 -150.073 1.00 54.23 138 PRO A N 1
ATOM 3917 C CA . PRO B 1 138 ? 90.371 -88.349 -150.338 1.00 52.73 138 PRO A CA 1
ATOM 3918 C C . PRO B 1 138 ? 90.676 -89.225 -149.146 1.00 49.38 138 PRO A C 1
ATOM 3919 O O . PRO B 1 138 ? 89.935 -90.184 -148.882 1.00 48.99 138 PRO A O 1
ATOM 3923 N N . GLU B 1 139 ? 91.732 -88.908 -148.398 1.00 45.11 139 GLU A N 1
ATOM 3924 C CA . GLU B 1 139 ? 92.150 -89.751 -147.288 1.00 51.46 139 GLU A CA 1
ATOM 3925 C C . GLU B 1 139 ? 92.593 -88.903 -146.101 1.00 47.87 139 GLU A C 1
ATOM 3926 O O . GLU B 1 139 ? 93.452 -88.033 -146.246 1.00 51.24 139 GLU A O 1
ATOM 3932 N N . VAL B 1 140 ? 92.016 -89.171 -144.927 1.00 44.30 140 VAL A N 1
ATOM 3933 C CA . VAL B 1 140 ? 92.415 -88.541 -143.672 1.00 42.77 140 VAL A CA 1
ATOM 3934 C C . VAL B 1 140 ? 92.534 -89.620 -142.605 1.00 41.04 140 VAL A C 1
ATOM 3935 O O . VAL B 1 140 ? 91.993 -90.728 -142.730 1.00 39.97 140 VAL A O 1
ATOM 3939 N N . THR B 1 141 ? 93.220 -89.262 -141.525 1.00 40.40 141 THR A N 1
ATOM 3940 C CA . THR B 1 141 ? 93.421 -90.161 -140.398 1.00 42.53 141 THR A CA 1
ATOM 3941 C C . THR B 1 141 ? 93.028 -89.438 -139.115 1.00 40.82 141 THR A C 1
ATOM 3942 O O . THR B 1 141 ? 92.856 -88.213 -139.099 1.00 41.50 141 THR A O 1
ATOM 3946 N N . LEU B 1 142 ? 92.834 -90.219 -138.041 1.00 38.66 142 LEU A N 1
ATOM 3947 C CA . LEU B 1 142 ? 92.525 -89.644 -136.730 1.00 34.46 142 LEU A CA 1
ATOM 3948 C C . LEU B 1 142 ? 93.613 -88.707 -136.228 1.00 33.59 142 LEU A C 1
ATOM 3949 O O . LEU B 1 142 ? 93.357 -87.879 -135.346 1.00 35.20 142 LEU A O 1
ATOM 3954 N N . LEU B 1 143 ? 94.837 -88.869 -136.700 1.00 35.23 143 LEU A N 1
ATOM 3955 C CA . LEU B 1 143 ? 95.943 -88.074 -136.180 1.00 37.28 143 LEU A CA 1
ATOM 3956 C C . LEU B 1 143 ? 96.404 -86.956 -137.101 1.00 39.29 143 LEU A C 1
ATOM 3957 O O . LEU B 1 143 ? 97.126 -86.071 -136.640 1.00 48.37 143 LEU A O 1
ATOM 3962 N N . ASN B 1 144 ? 96.034 -86.958 -138.383 1.00 39.54 144 ASN A N 1
ATOM 3963 C CA . ASN B 1 144 ? 96.497 -85.894 -139.270 1.00 41.81 144 ASN A CA 1
ATOM 3964 C C . ASN B 1 144 ? 95.378 -84.933 -139.613 1.00 40.46 144 ASN A C 1
ATOM 3965 O O . ASN B 1 144 ? 95.535 -84.100 -140.511 1.00 42.23 144 ASN A O 1
ATOM 3970 N N . SER B 1 145 ? 94.237 -85.052 -138.927 1.00 37.65 145 SER A N 1
ATOM 3971 C CA . SER B 1 145 ? 93.081 -84.235 -139.245 1.00 36.54 145 SER A CA 1
ATOM 3972 C C . SER B 1 145 ? 92.262 -84.011 -137.977 1.00 38.35 145 SER A C 1
ATOM 3973 O O . SER B 1 145 ? 92.507 -84.619 -136.928 1.00 36.98 145 SER A O 1
ATOM 3976 N N . ARG B 1 146 ? 91.225 -83.187 -138.104 1.00 35.55 146 ARG A N 1
ATOM 3977 C CA . ARG B 1 146 ? 90.378 -82.867 -136.975 1.00 34.72 146 ARG A CA 1
ATOM 3978 C C . ARG B 1 146 ? 89.113 -83.736 -136.914 1.00 31.18 146 ARG A C 1
ATOM 3979 O O . ARG B 1 146 ? 88.152 -83.337 -136.254 1.00 33.00 146 ARG A O 1
ATOM 3987 N N . ILE B 1 147 ? 89.071 -84.885 -137.601 1.00 29.28 147 ILE A N 1
ATOM 3988 C CA . ILE B 1 147 ? 87.797 -85.627 -137.636 1.00 27.40 147 ILE A CA 1
ATOM 3989 C C . ILE B 1 147 ? 87.335 -86.022 -136.236 1.00 28.10 147 ILE A C 1
ATOM 3990 O O . ILE B 1 147 ? 86.121 -86.170 -135.985 1.00 27.57 147 ILE A O 1
ATOM 3995 N N . ILE B 1 148 ? 88.270 -86.184 -135.296 1.00 32.14 148 ILE A N 1
ATOM 3996 C CA . ILE B 1 148 ? 87.852 -86.592 -133.958 1.00 29.91 148 ILE A CA 1
ATOM 3997 C C . ILE B 1 148 ? 87.016 -85.496 -133.295 1.00 28.67 148 ILE A C 1
ATOM 3998 O O . ILE B 1 148 ? 86.279 -85.769 -132.346 1.00 26.28 148 ILE A O 1
ATOM 4003 N N . TYR B 1 149 ? 87.078 -84.261 -133.795 1.00 28.64 149 TYR A N 1
ATOM 4004 C CA . TYR B 1 149 ? 86.194 -83.226 -133.289 1.00 29.99 149 TYR A CA 1
ATOM 4005 C C . TYR B 1 149 ? 84.763 -83.292 -133.829 1.00 30.06 149 TYR A C 1
ATOM 4006 O O . TYR B 1 149 ? 83.940 -82.484 -133.389 1.00 33.40 149 TYR A O 1
ATOM 4015 N N . THR B 1 150 ? 84.411 -84.239 -134.720 1.00 29.67 150 THR A N 1
ATOM 4016 C CA . THR B 1 150 ? 83.016 -84.445 -135.118 1.00 27.66 150 THR A CA 1
ATOM 4017 C C . THR B 1 150 ? 82.673 -85.936 -135.063 1.00 27.63 150 THR A C 1
ATOM 4018 O O . THR B 1 150 ? 83.129 -86.717 -135.903 1.00 26.69 150 THR A O 1
ATOM 4022 N N . LEU B 1 151 ? 81.882 -86.325 -134.054 1.00 26.38 151 LEU A N 1
ATOM 4023 C CA . LEU B 1 151 ? 81.486 -87.710 -133.811 1.00 20.93 151 LEU A CA 1
ATOM 4024 C C . LEU B 1 151 ? 79.989 -87.924 -134.008 1.00 27.20 151 LEU A C 1
ATOM 4025 O O . LEU B 1 151 ? 79.490 -89.034 -133.777 1.00 29.76 151 LEU A O 1
ATOM 4030 N N . SER B 1 152 ? 79.251 -86.899 -134.422 1.00 23.52 152 SER A N 1
ATOM 4031 C CA . SER B 1 152 ? 77.854 -87.104 -134.794 1.00 24.99 152 SER A CA 1
ATOM 4032 C C . SER B 1 152 ? 77.764 -88.175 -135.892 1.00 25.87 152 SER A C 1
ATOM 4033 O O . SER B 1 152 ? 78.763 -88.464 -136.573 1.00 28.18 152 SER A O 1
ATOM 4036 N N . PRO B 1 153 ? 76.618 -88.827 -136.028 1.00 21.29 153 PRO A N 1
ATOM 4037 C CA . PRO B 1 153 ? 76.464 -89.892 -137.029 1.00 22.64 153 PRO A CA 1
ATOM 4038 C C . PRO B 1 153 ? 76.056 -89.389 -138.405 1.00 26.73 153 PRO A C 1
ATOM 4039 O O . PRO B 1 153 ? 75.733 -90.215 -139.280 1.00 28.12 153 PRO A O 1
ATOM 4043 N N . THR B 1 154 ? 76.076 -88.065 -138.619 1.00 27.19 154 THR A N 1
ATOM 4044 C CA . THR B 1 154 ? 75.482 -87.466 -139.819 1.00 31.25 154 THR A CA 1
ATOM 4045 C C . THR B 1 154 ? 76.484 -87.552 -140.950 1.00 30.64 154 THR A C 1
ATOM 4046 O O . THR B 1 154 ? 76.893 -86.533 -141.519 1.00 27.90 154 THR A O 1
ATOM 4050 N N . LYS B 1 155 ? 76.966 -88.770 -141.182 1.00 31.59 155 LYS A N 1
ATOM 4051 C CA . LYS B 1 155 ? 78.052 -89.067 -142.098 1.00 32.30 155 LYS A CA 1
ATOM 4052 C C . LYS B 1 155 ? 77.652 -90.295 -142.899 1.00 31.00 155 LYS A C 1
ATOM 4053 O O . LYS B 1 155 ? 76.652 -90.947 -142.605 1.00 31.71 155 LYS A O 1
ATOM 4059 N N . ILE B 1 156 ? 78.467 -90.630 -143.891 1.00 30.72 156 ILE A N 1
ATOM 4060 C CA . ILE B 1 156 ? 78.235 -91.803 -144.715 1.00 31.71 156 ILE A CA 1
ATOM 4061 C C . ILE B 1 156 ? 79.183 -92.901 -144.278 1.00 29.73 156 ILE A C 1
ATOM 4062 O O . ILE B 1 156 ? 80.406 -92.686 -144.181 1.00 30.09 156 ILE A O 1
ATOM 4067 N N . TYR B 1 157 ? 78.622 -94.079 -144.022 1.00 28.81 157 TYR A N 1
ATOM 4068 C CA . TYR B 1 157 ? 79.359 -95.227 -143.524 1.00 27.07 157 TYR A CA 1
ATOM 4069 C C . TYR B 1 157 ? 79.131 -96.430 -144.424 1.00 35.44 157 TYR A C 1
ATOM 4070 O O . TYR B 1 157 ? 77.981 -96.718 -144.786 1.00 39.14 157 TYR A O 1
ATOM 4079 N N . ARG B 1 158 ? 80.206 -97.160 -144.762 1.00 34.49 158 ARG A N 1
ATOM 4080 C CA . ARG B 1 158 ? 80.007 -98.404 -145.517 1.00 38.95 158 ARG A CA 1
ATOM 4081 C C . ARG B 1 158 ? 79.209 -99.362 -144.640 1.00 38.31 158 ARG A C 1
ATOM 4082 O O . ARG B 1 158 ? 79.510 -99.529 -143.449 1.00 36.17 158 ARG A O 1
ATOM 4090 N N . THR B 1 159 ? 78.138 -99.923 -145.198 1.00 37.44 159 THR A N 1
ATOM 4091 C CA . THR B 1 159 ? 77.270 -100.748 -144.370 1.00 36.39 159 THR A CA 1
ATOM 4092 C C . THR B 1 159 ? 78.042 -101.941 -143.809 1.00 34.65 159 THR A C 1
ATOM 4093 O O . THR B 1 159 ? 77.935 -102.241 -142.622 1.00 34.17 159 THR A O 1
ATOM 4097 N N . ALA B 1 160 ? 78.911 -102.559 -144.619 1.00 39.38 160 ALA A N 1
ATOM 4098 C CA . ALA B 1 160 ? 79.684 -103.724 -144.172 1.00 39.97 160 ALA A CA 1
ATOM 4099 C C . ALA B 1 160 ? 80.704 -103.383 -143.080 1.00 40.98 160 ALA A C 1
ATOM 4100 O O . ALA B 1 160 ? 81.012 -104.236 -142.240 1.00 42.20 160 ALA A O 1
ATOM 4102 N N . LEU B 1 161 ? 81.259 -102.172 -143.069 1.00 39.37 161 LEU A N 1
ATOM 4103 C CA . LEU B 1 161 ? 82.138 -101.810 -141.954 1.00 37.72 161 LEU A CA 1
ATOM 4104 C C . LEU B 1 161 ? 81.388 -101.866 -140.626 1.00 37.71 161 LEU A C 1
ATOM 4105 O O . LEU B 1 161 ? 81.909 -102.368 -139.620 1.00 37.59 161 LEU A O 1
ATOM 4110 N N . LEU B 1 162 ? 80.161 -101.351 -140.600 1.00 35.36 162 LEU A N 1
ATOM 4111 C CA . LEU B 1 162 ? 79.391 -101.379 -139.366 1.00 32.72 162 LEU A CA 1
ATOM 4112 C C . LEU B 1 162 ? 79.017 -102.804 -139.004 1.00 32.37 162 LEU A C 1
ATOM 4113 O O . LEU B 1 162 ? 79.201 -103.241 -137.859 1.00 33.08 162 LEU A O 1
ATOM 4118 N N . LYS B 1 163 ? 78.520 -103.557 -139.971 1.00 35.11 163 LYS A N 1
ATOM 4119 C CA . LYS B 1 163 ? 77.942 -104.847 -139.629 1.00 38.34 163 LYS A CA 1
ATOM 4120 C C . LYS B 1 163 ? 79.023 -105.882 -139.374 1.00 41.34 163 LYS A C 1
ATOM 4121 O O . LYS B 1 163 ? 78.936 -106.624 -138.396 1.00 40.78 163 LYS A O 1
ATOM 4127 N N . ASP B 1 164 ? 80.067 -105.928 -140.216 1.00 46.20 164 ASP A N 1
ATOM 4128 C CA . ASP B 1 164 ? 81.127 -106.916 -140.002 1.00 47.94 164 ASP A CA 1
ATOM 4129 C C . ASP B 1 164 ? 81.819 -106.704 -138.656 1.00 44.26 164 ASP A C 1
ATOM 4130 O O . ASP B 1 164 ? 82.314 -107.661 -138.056 1.00 44.92 164 ASP A O 1
ATOM 4135 N N . ASN B 1 165 ? 81.856 -105.468 -138.162 1.00 40.07 165 ASN A N 1
ATOM 4136 C CA . ASN B 1 165 ? 82.530 -105.167 -136.907 1.00 39.61 165 ASN A CA 1
ATOM 4137 C C . ASN B 1 165 ? 81.570 -104.985 -135.741 1.00 36.76 165 ASN A C 1
ATOM 4138 O O . ASN B 1 165 ? 82.004 -104.614 -134.647 1.00 32.23 165 ASN A O 1
ATOM 4143 N N . ASP B 1 166 ? 80.290 -105.279 -135.946 1.00 40.71 166 ASP A N 1
ATOM 4144 C CA . ASP B 1 166 ? 79.279 -105.203 -134.905 1.00 42.15 166 ASP A CA 1
ATOM 4145 C C . ASP B 1 166 ? 79.261 -103.820 -134.268 1.00 36.44 166 ASP A C 1
ATOM 4146 O O . ASP B 1 166 ? 79.344 -103.669 -133.045 1.00 34.19 166 ASP A O 1
ATOM 4151 N N . ILE B 1 167 ? 79.187 -102.789 -135.106 1.00 33.20 167 ILE A N 1
ATOM 4152 C CA . ILE B 1 167 ? 79.172 -101.417 -134.606 1.00 31.47 167 ILE A CA 1
ATOM 4153 C C . ILE B 1 167 ? 77.721 -100.970 -134.552 1.00 31.19 167 ILE A C 1
ATOM 4154 O O . ILE B 1 167 ? 77.048 -100.934 -135.585 1.00 26.04 167 ILE A O 1
ATOM 4159 N N . TYR B 1 168 ? 77.242 -100.622 -133.360 1.00 28.17 168 TYR A N 1
ATOM 4160 C CA . TYR B 1 168 ? 75.861 -100.192 -133.176 1.00 34.92 168 TYR A CA 1
ATOM 4161 C C . TYR B 1 168 ? 75.869 -99.066 -132.150 1.00 30.99 168 TYR A C 1
ATOM 4162 O O . TYR B 1 168 ? 76.891 -98.776 -131.550 1.00 31.04 168 TYR A O 1
ATOM 4171 N N . PHE B 1 169 ? 74.739 -98.381 -132.009 1.00 28.48 169 PHE A N 1
ATOM 4172 C CA . PHE B 1 169 ? 74.529 -97.304 -131.054 1.00 27.32 169 PHE A CA 1
ATOM 4173 C C . PHE B 1 169 ? 74.173 -97.864 -129.680 1.00 27.39 169 PHE A C 1
ATOM 4174 O O . PHE B 1 169 ? 73.382 -98.819 -129.579 1.00 33.60 169 PHE A O 1
ATOM 4182 N N . PRO B 1 170 ? 74.728 -97.302 -128.608 1.00 27.62 170 PRO A N 1
ATOM 4183 C CA . PRO B 1 170 ? 74.144 -97.562 -127.281 1.00 31.53 170 PRO A CA 1
ATOM 4184 C C . PRO B 1 170 ? 72.650 -97.236 -127.290 1.00 31.84 170 PRO A C 1
ATOM 4185 O O . PRO B 1 170 ? 72.240 -96.178 -127.769 1.00 33.63 170 PRO A O 1
ATOM 4189 N N . GLU B 1 171 ? 71.834 -98.136 -126.741 1.00 31.27 171 GLU A N 1
ATOM 4190 C CA . GLU B 1 171 ? 70.400 -97.922 -126.619 1.00 35.61 171 GLU A CA 1
ATOM 4191 C C . GLU B 1 171 ? 70.045 -97.403 -125.222 1.00 42.46 171 GLU A C 1
ATOM 4192 O O . GLU B 1 171 ? 70.818 -97.560 -124.279 1.00 44.89 171 GLU A O 1
ATOM 4198 N N . GLU B 1 172 ? 68.869 -96.747 -125.119 1.00 43.24 172 GLU A N 1
ATOM 4199 C CA . GLU B 1 172 ? 68.343 -96.182 -123.860 1.00 47.60 172 GLU A CA 1
ATOM 4200 C C . GLU B 1 172 ? 69.236 -95.056 -123.302 1.00 48.30 172 GLU A C 1
ATOM 4201 O O . GLU B 1 172 ? 69.626 -95.056 -122.132 1.00 48.18 172 GLU A O 1
ATOM 4207 N N . LEU B 1 173 ? 69.554 -94.074 -124.147 1.00 47.41 173 LEU A N 1
ATOM 4208 C CA . LEU B 1 173 ? 70.578 -93.081 -123.808 1.00 43.24 173 LEU A CA 1
ATOM 4209 C C . LEU B 1 173 ? 70.313 -91.828 -124.625 1.00 43.86 173 LEU A C 1
ATOM 4210 O O . LEU B 1 173 ? 70.300 -91.894 -125.865 1.00 42.02 173 LEU A O 1
ATOM 4215 N N . LYS B 1 174 ? 70.096 -90.695 -123.944 1.00 48.27 174 LYS A N 1
ATOM 4216 C CA . LYS B 1 174 ? 69.539 -89.517 -124.621 1.00 51.63 174 LYS A CA 1
ATOM 4217 C C . LYS B 1 174 ? 70.537 -88.901 -125.598 1.00 50.29 174 LYS A C 1
ATOM 4218 O O . LYS B 1 174 ? 70.152 -88.451 -126.689 1.00 50.10 174 LYS A O 1
ATOM 4224 N N . SER B 1 175 ? 71.814 -88.865 -125.219 1.00 47.39 175 SER A N 1
ATOM 4225 C CA . SER B 1 175 ? 72.873 -88.302 -126.053 1.00 45.25 175 SER A CA 1
ATOM 4226 C C . SER B 1 175 ? 74.205 -88.905 -125.609 1.00 44.01 175 SER A C 1
ATOM 4227 O O . SER B 1 175 ? 74.285 -89.630 -124.604 1.00 43.96 175 SER A O 1
ATOM 4230 N N . ALA B 1 176 ? 75.254 -88.550 -126.358 1.00 37.72 176 ALA A N 1
ATOM 4231 C CA . ALA B 1 176 ? 76.586 -89.133 -126.340 1.00 37.56 176 ALA A CA 1
ATOM 4232 C C . ALA B 1 176 ? 76.611 -90.530 -126.960 1.00 33.62 176 ALA A C 1
ATOM 4233 O O . ALA B 1 176 ? 77.687 -91.119 -127.085 1.00 34.43 176 ALA A O 1
ATOM 4235 N N . GLU B 1 177 ? 75.461 -91.058 -127.385 1.00 33.16 177 GLU A N 1
ATOM 4236 C CA . GLU B 1 177 ? 75.402 -92.374 -128.017 1.00 35.79 177 GLU A CA 1
ATOM 4237 C C . GLU B 1 177 ? 76.207 -92.381 -129.309 1.00 33.26 177 GLU A C 1
ATOM 4238 O O . GLU B 1 177 ? 76.824 -93.397 -129.675 1.00 33.93 177 GLU A O 1
ATOM 4244 N N . ASP B 1 178 ? 76.283 -91.241 -129.972 1.00 26.54 178 ASP A N 1
ATOM 4245 C CA . ASP B 1 178 ? 76.965 -91.221 -131.257 1.00 23.22 178 ASP A CA 1
ATOM 4246 C C . ASP B 1 178 ? 78.483 -91.304 -131.094 1.00 22.83 178 ASP A C 1
ATOM 4247 O O . ASP B 1 178 ? 79.165 -91.823 -131.966 1.00 23.27 178 ASP A O 1
ATOM 4252 N N . GLN B 1 179 ? 79.040 -90.791 -129.991 1.00 25.60 179 GLN A N 1
ATOM 4253 C CA . GLN B 1 179 ? 80.493 -90.702 -129.925 1.00 21.63 179 GLN A CA 1
ATOM 4254 C C . GLN B 1 179 ? 81.132 -92.085 -130.003 1.00 20.92 179 GLN A C 1
ATOM 4255 O O . GLN B 1 179 ? 82.101 -92.277 -130.748 1.00 23.59 179 GLN A O 1
ATOM 4261 N N . LEU B 1 180 ? 80.561 -93.085 -129.305 1.00 20.28 180 LEU A N 1
ATOM 4262 C CA . LEU B 1 180 ? 81.168 -94.430 -129.339 1.00 21.64 180 LEU A CA 1
ATOM 4263 C C . LEU B 1 180 ? 80.983 -95.059 -130.717 1.00 22.69 180 LEU A C 1
ATOM 4264 O O . LEU B 1 180 ? 81.881 -95.714 -131.253 1.00 25.62 180 LEU A O 1
ATOM 4269 N N . PHE B 1 181 ? 79.805 -94.880 -131.291 1.00 23.37 181 PHE A N 1
ATOM 4270 C CA . PHE B 1 181 ? 79.513 -95.395 -132.630 1.00 22.91 181 PHE A CA 1
ATOM 4271 C C . PHE B 1 181 ? 80.510 -94.838 -133.643 1.00 23.01 181 PHE A C 1
ATOM 4272 O O . PHE B 1 181 ? 81.168 -95.586 -134.374 1.00 25.57 181 PHE A O 1
ATOM 4280 N N . THR B 1 182 ? 80.686 -93.524 -133.661 1.00 24.00 182 THR A N 1
ATOM 4281 C CA . THR B 1 182 ? 81.541 -92.974 -134.707 1.00 26.02 182 THR A CA 1
ATOM 4282 C C . THR B 1 182 ? 83.018 -93.250 -134.425 1.00 28.16 182 THR A C 1
ATOM 4283 O O . THR B 1 182 ? 83.783 -93.496 -135.364 1.00 25.51 182 THR A O 1
ATOM 4287 N N . MET B 1 183 ? 83.429 -93.278 -133.150 1.00 26.09 183 MET A N 1
ATOM 4288 C CA . MET B 1 183 ? 84.814 -93.642 -132.851 1.00 23.40 183 MET A CA 1
ATOM 4289 C C . MET B 1 183 ? 85.096 -95.069 -133.294 1.00 24.28 183 MET A C 1
ATOM 4290 O O . MET B 1 183 ? 86.172 -95.349 -133.835 1.00 22.15 183 MET A O 1
ATOM 4295 N N . LYS B 1 184 ? 84.162 -96.001 -133.020 1.00 22.66 184 LYS A N 1
ATOM 4296 C CA . LYS B 1 184 ? 84.309 -97.378 -133.512 1.00 23.31 184 LYS A CA 1
ATOM 4297 C C . LYS B 1 184 ? 84.417 -97.412 -135.027 1.00 25.67 184 LYS A C 1
ATOM 4298 O O . LYS B 1 184 ? 85.233 -98.164 -135.586 1.00 27.59 184 LYS A O 1
ATOM 4304 N N . ALA B 1 185 ? 83.606 -96.615 -135.710 1.00 23.42 185 ALA A N 1
ATOM 4305 C CA . ALA B 1 185 ? 83.687 -96.633 -137.173 1.00 24.55 185 ALA A CA 1
ATOM 4306 C C . ALA B 1 185 ? 85.026 -96.067 -137.649 1.00 23.76 185 ALA A C 1
ATOM 4307 O O . ALA B 1 185 ? 85.677 -96.657 -138.514 1.00 25.34 185 ALA A O 1
ATOM 4309 N N . TYR B 1 186 ? 85.514 -94.981 -137.032 1.00 25.49 186 TYR A N 1
ATOM 4310 C CA . TYR B 1 186 ? 86.828 -94.448 -137.423 1.00 26.37 186 TYR A CA 1
ATOM 4311 C C . TYR B 1 186 ? 87.931 -95.471 -137.175 1.00 28.24 186 TYR A C 1
ATOM 4312 O O . TYR B 1 186 ? 88.820 -95.662 -138.012 1.00 31.31 186 TYR A O 1
ATOM 4321 N N . LEU B 1 187 ? 87.912 -96.110 -135.997 1.00 26.93 187 LEU A N 1
ATOM 4322 C CA . LEU B 1 187 ? 88.938 -97.069 -135.614 1.00 28.22 187 LEU A CA 1
ATOM 4323 C C . LEU B 1 187 ? 89.029 -98.265 -136.557 1.00 32.34 187 LEU A C 1
ATOM 4324 O O . LEU B 1 187 ? 90.127 -98.780 -136.793 1.00 32.84 187 LEU A O 1
ATOM 4329 N N . ASN B 1 188 ? 87.904 -98.723 -137.106 1.00 30.72 188 ASN A N 1
ATOM 4330 C CA . ASN B 1 188 ? 87.908 -99.880 -137.989 1.00 33.93 188 ASN A CA 1
ATOM 4331 C C . ASN B 1 188 ? 88.022 -99.526 -139.472 1.00 37.93 188 ASN A C 1
ATOM 4332 O O . ASN B 1 188 ? 88.174 -100.425 -140.303 1.00 42.91 188 ASN A O 1
ATOM 4337 N N . ALA B 1 189 ? 87.943 -98.255 -139.843 1.00 39.99 189 ALA A N 1
ATOM 4338 C CA . ALA B 1 189 ? 87.881 -97.902 -141.255 1.00 40.00 189 ALA A CA 1
ATOM 4339 C C . ALA B 1 189 ? 89.257 -98.021 -141.895 1.00 44.95 189 ALA A C 1
ATOM 4340 O O . ALA B 1 189 ? 90.269 -97.675 -141.289 1.00 45.30 189 ALA A O 1
ATOM 4342 N N . ASN B 1 190 ? 89.292 -98.533 -143.127 1.00 44.46 190 ASN A N 1
ATOM 4343 C CA . ASN B 1 190 ? 90.552 -98.543 -143.845 1.00 47.75 190 ASN A CA 1
ATOM 4344 C C . ASN B 1 190 ? 90.790 -97.218 -144.539 1.00 44.89 190 ASN A C 1
ATOM 4345 O O . ASN B 1 190 ? 91.935 -96.828 -144.730 1.00 47.62 190 ASN A O 1
ATOM 4350 N N . ARG B 1 191 ? 89.734 -96.499 -144.891 1.00 41.58 191 ARG A N 1
ATOM 4351 C CA . ARG B 1 191 ? 89.918 -95.186 -145.483 1.00 43.19 191 ARG A CA 1
ATOM 4352 C C . ARG B 1 191 ? 88.789 -94.289 -145.022 1.00 42.96 191 ARG A C 1
ATOM 4353 O O . ARG B 1 191 ? 87.598 -94.649 -145.114 1.00 39.44 191 ARG A O 1
ATOM 4361 N N . ILE B 1 192 ? 89.182 -93.128 -144.522 1.00 39.13 192 ILE A N 1
ATOM 4362 C CA . ILE B 1 192 ? 88.266 -92.094 -144.083 1.00 34.94 192 ILE A CA 1
ATOM 4363 C C . ILE B 1 192 ? 88.465 -90.910 -145.015 1.00 38.66 192 ILE A C 1
ATOM 4364 O O . ILE B 1 192 ? 89.605 -90.520 -145.292 1.00 42.83 192 ILE A O 1
ATOM 4369 N N . SER B 1 193 ? 87.373 -90.328 -145.486 1.00 38.04 193 SER A N 1
ATOM 4370 C CA . SER B 1 193 ? 87.452 -89.244 -146.460 1.00 37.97 193 SER A CA 1
ATOM 4371 C C . SER B 1 193 ? 86.560 -88.100 -146.016 1.00 38.12 193 SER A C 1
ATOM 4372 O O . SER B 1 193 ? 85.643 -88.280 -145.202 1.00 33.01 193 SER A O 1
ATOM 4375 N N . VAL B 1 194 ? 86.796 -86.934 -146.619 1.00 37.44 194 VAL A N 1
ATOM 4376 C CA . VAL B 1 194 ? 86.015 -85.726 -146.368 1.00 38.14 194 VAL A CA 1
ATOM 4377 C C . VAL B 1 194 ? 85.598 -85.101 -147.698 1.00 39.19 194 VAL A C 1
ATOM 4378 O O . VAL B 1 194 ? 86.447 -84.857 -148.561 1.00 39.68 194 VAL A O 1
ATOM 4382 N N . LEU B 1 195 ? 84.295 -84.806 -147.845 1.00 38.33 195 LEU A N 1
ATOM 4383 C CA . LEU B 1 195 ? 83.755 -84.175 -149.051 1.00 43.78 195 LEU A CA 1
ATOM 4384 C C . LEU B 1 195 ? 83.184 -82.814 -148.662 1.00 44.54 195 LEU A C 1
ATOM 4385 O O . LEU B 1 195 ? 82.162 -82.740 -147.963 1.00 40.84 195 LEU A O 1
ATOM 4390 N N . SER B 1 196 ? 83.851 -81.738 -149.121 1.00 46.73 196 SER A N 1
ATOM 4391 C CA . SER B 1 196 ? 83.514 -80.369 -148.738 1.00 49.02 196 SER A CA 1
ATOM 4392 C C . SER B 1 196 ? 83.125 -79.486 -149.928 1.00 50.36 196 SER A C 1
ATOM 4393 O O . SER B 1 196 ? 83.118 -78.258 -149.796 1.00 51.24 196 SER A O 1
ATOM 4396 N N . ASP B 1 197 ? 82.773 -80.081 -151.074 1.00 49.19 197 ASP A N 1
ATOM 4397 C CA . ASP B 1 197 ? 82.538 -79.291 -152.283 1.00 55.74 197 ASP A CA 1
ATOM 4398 C C . ASP B 1 197 ? 81.373 -78.321 -152.123 1.00 58.94 197 ASP A C 1
ATOM 4399 O O . ASP B 1 197 ? 81.383 -77.242 -152.731 1.00 61.13 197 ASP A O 1
ATOM 4404 N N . LYS B 1 198 ? 80.366 -78.678 -151.313 1.00 55.38 198 LYS A N 1
ATOM 4405 C CA . LYS B 1 198 ? 79.289 -77.753 -150.981 1.00 56.46 198 LYS A CA 1
ATOM 4406 C C . LYS B 1 198 ? 78.748 -78.087 -149.600 1.00 51.53 198 LYS A C 1
ATOM 4407 O O . LYS B 1 198 ? 79.247 -78.989 -148.914 1.00 48.48 198 LYS A O 1
ATOM 4413 N N . ALA B 1 199 ? 77.748 -77.314 -149.174 1.00 51.11 199 ALA A N 1
ATOM 4414 C CA . ALA B 1 199 ? 77.008 -77.635 -147.955 1.00 50.50 199 ALA A CA 1
ATOM 4415 C C . ALA B 1 199 ? 76.107 -78.826 -148.237 1.00 47.99 199 ALA A C 1
ATOM 4416 O O . ALA B 1 199 ? 75.127 -78.700 -148.974 1.00 50.29 199 ALA A O 1
ATOM 4418 N N . TYR B 1 200 ? 76.424 -79.989 -147.667 1.00 45.93 200 TYR A N 1
ATOM 4419 C CA . TYR B 1 200 ? 75.578 -81.168 -147.883 1.00 40.17 200 TYR A CA 1
ATOM 4420 C C . TYR B 1 200 ? 74.571 -81.375 -146.763 1.00 38.73 200 TYR A C 1
ATOM 4421 O O . TYR B 1 200 ? 73.381 -81.599 -147.030 1.00 42.44 200 TYR A O 1
ATOM 4430 N N . TYR B 1 201 ? 75.024 -81.328 -145.518 1.00 35.65 201 TYR A N 1
ATOM 4431 C CA . TYR B 1 201 ? 74.187 -81.668 -144.379 1.00 38.95 201 TYR A CA 1
ATOM 4432 C C . TYR B 1 201 ? 73.767 -80.385 -143.660 1.00 41.65 201 TYR A C 1
ATOM 4433 O O . TYR B 1 201 ? 74.600 -79.692 -143.057 1.00 40.67 201 TYR A O 1
ATOM 4442 N N . TYR B 1 202 ? 72.464 -80.092 -143.688 1.00 37.11 202 TYR A N 1
ATOM 4443 C CA . TYR B 1 202 ? 71.920 -78.925 -143.001 1.00 38.76 202 TYR A CA 1
ATOM 4444 C C . TYR B 1 202 ? 71.355 -79.329 -141.644 1.00 41.99 202 TYR A C 1
ATOM 4445 O O . TYR B 1 202 ? 70.367 -80.074 -141.559 1.00 37.59 202 TYR A O 1
ATOM 4454 N N . ALA B 1 203 ? 71.961 -78.815 -140.593 1.00 42.87 203 ALA A N 1
ATOM 4455 C CA . ALA B 1 203 ? 71.515 -79.069 -139.232 1.00 43.28 203 ALA A CA 1
ATOM 4456 C C . ALA B 1 203 ? 70.759 -77.838 -138.742 1.00 47.48 203 ALA A C 1
ATOM 4457 O O . ALA B 1 203 ? 71.293 -76.724 -138.772 1.00 49.51 203 ALA A O 1
ATOM 4459 N N . THR B 1 204 ? 69.515 -78.038 -138.317 1.00 47.72 204 THR A N 1
ATOM 4460 C CA . THR B 1 204 ? 68.638 -76.959 -137.892 1.00 49.29 204 THR A CA 1
ATOM 4461 C C . THR B 1 204 ? 68.650 -76.793 -136.374 1.00 50.49 204 THR A C 1
ATOM 4462 O O . THR B 1 204 ? 69.196 -77.606 -135.627 1.00 47.46 204 THR A O 1
ATOM 4466 N N . LYS B 1 205 ? 68.000 -75.718 -135.927 1.00 56.92 205 LYS A N 1
ATOM 4467 C CA . LYS B 1 205 ? 67.770 -75.437 -134.510 1.00 60.91 205 LYS A CA 1
ATOM 4468 C C . LYS B 1 205 ? 66.294 -75.057 -134.367 1.00 68.96 205 LYS A C 1
ATOM 4469 O O . LYS B 1 205 ? 65.898 -73.946 -134.733 1.00 70.45 205 LYS A O 1
ATOM 4475 N N . ARG B 1 206 ? 65.484 -75.981 -133.842 1.00 72.25 206 ARG A N 1
ATOM 4476 C CA . ARG B 1 206 ? 64.041 -75.826 -133.699 1.00 77.79 206 ARG A CA 1
ATOM 4477 C C . ARG B 1 206 ? 63.670 -75.659 -132.220 1.00 83.25 206 ARG A C 1
ATOM 4478 O O . ARG B 1 206 ? 64.533 -75.444 -131.358 1.00 83.57 206 ARG A O 1
ATOM 4486 N N . GLU B 1 207 ? 62.377 -75.782 -131.923 1.00 87.51 207 GLU A N 1
ATOM 4487 C CA . GLU B 1 207 ? 61.855 -75.707 -130.565 1.00 91.85 207 GLU A CA 1
ATOM 4488 C C . GLU B 1 207 ? 61.356 -77.077 -130.117 1.00 90.00 207 GLU A C 1
ATOM 4489 O O . GLU B 1 207 ? 61.133 -77.982 -130.929 1.00 89.04 207 GLU A O 1
ATOM 4495 N N . GLY B 1 208 ? 61.163 -77.214 -128.806 1.00 90.44 208 GLY A N 1
ATOM 4496 C CA . GLY B 1 208 ? 61.100 -78.515 -128.173 1.00 86.67 208 GLY A CA 1
ATOM 4497 C C . GLY B 1 208 ? 62.484 -78.991 -127.759 1.00 81.51 208 GLY A C 1
ATOM 4498 O O . GLY B 1 208 ? 63.512 -78.381 -128.072 1.00 77.87 208 GLY A O 1
ATOM 4499 N N . GLU B 1 209 ? 62.517 -80.109 -127.035 1.00 79.99 209 GLU A N 1
ATOM 4500 C CA . GLU B 1 209 ? 63.797 -80.594 -126.528 1.00 78.85 209 GLU A CA 1
ATOM 4501 C C . GLU B 1 209 ? 64.641 -81.177 -127.659 1.00 71.56 209 GLU A C 1
ATOM 4502 O O . GLU B 1 209 ? 64.151 -81.964 -128.474 1.00 70.18 209 GLU A O 1
ATOM 4508 N N . HIS B 1 210 ? 65.905 -80.759 -127.725 1.00 66.72 210 HIS A N 1
ATOM 4509 C CA . HIS B 1 210 ? 66.912 -81.461 -128.511 1.00 60.32 210 HIS A CA 1
ATOM 4510 C C . HIS B 1 210 ? 67.580 -82.503 -127.618 1.00 57.53 210 HIS A C 1
ATOM 4511 O O . HIS B 1 210 ? 67.949 -82.196 -126.481 1.00 61.91 210 HIS A O 1
ATOM 4518 N N . MET B 1 211 ? 67.730 -83.728 -128.131 1.00 52.13 211 MET A N 1
ATOM 4519 C CA . MET B 1 211 ? 68.335 -84.814 -127.349 1.00 52.96 211 MET A CA 1
ATOM 4520 C C . MET B 1 211 ? 69.627 -84.385 -126.659 1.00 57.01 211 MET A C 1
ATOM 4521 O O . MET B 1 211 ? 69.813 -84.633 -125.463 1.00 57.87 211 MET A O 1
ATOM 4526 N N . SER B 1 212 ? 70.541 -83.748 -127.402 1.00 56.12 212 SER A N 1
ATOM 4527 C CA . SER B 1 212 ? 71.827 -83.389 -126.816 1.00 58.48 212 SER A CA 1
ATOM 4528 C C . SER B 1 212 ? 71.716 -82.315 -125.728 1.00 62.66 212 SER A C 1
ATOM 4529 O O . SER B 1 212 ? 72.752 -81.884 -125.213 1.00 64.53 212 SER A O 1
ATOM 4532 N N . SER B 1 213 ? 70.506 -81.883 -125.351 1.00 62.86 213 SER A N 1
ATOM 4533 C CA . SER B 1 213 ? 70.318 -81.044 -124.172 1.00 65.10 213 SER A CA 1
ATOM 4534 C C . SER B 1 213 ? 69.349 -81.672 -123.161 1.00 66.33 213 SER A C 1
ATOM 4535 O O . SER B 1 213 ? 68.957 -81.007 -122.188 1.00 69.66 213 SER A O 1
ATOM 4538 N N . ALA B 1 214 ? 68.969 -82.940 -123.352 1.00 62.28 214 ALA A N 1
ATOM 4539 C CA . ALA B 1 214 ? 68.220 -83.709 -122.364 1.00 62.54 214 ALA A CA 1
ATOM 4540 C C . ALA B 1 214 ? 69.138 -84.161 -121.224 1.00 58.63 214 ALA A C 1
ATOM 4541 O O . ALA B 1 214 ? 70.362 -84.141 -121.339 1.00 57.27 214 ALA A O 1
ATOM 4543 N N . TYR B 1 215 ? 68.541 -84.592 -120.113 1.00 58.89 215 TYR A N 1
ATOM 4544 C CA . TYR B 1 215 ? 69.350 -84.967 -118.952 1.00 58.65 215 TYR A CA 1
ATOM 4545 C C . TYR B 1 215 ? 69.907 -86.384 -119.125 1.00 57.10 215 TYR A C 1
ATOM 4546 O O . TYR B 1 215 ? 69.149 -87.327 -119.386 1.00 56.40 215 TYR A O 1
ATOM 4555 N N . VAL B 1 216 ? 71.236 -86.519 -119.016 1.00 55.72 216 VAL A N 1
ATOM 4556 C CA . VAL B 1 216 ? 71.949 -87.794 -118.873 1.00 48.13 216 VAL A CA 1
ATOM 4557 C C . VAL B 1 216 ? 72.723 -87.731 -117.554 1.00 45.83 216 VAL A C 1
ATOM 4558 O O . VAL B 1 216 ? 73.430 -86.750 -117.303 1.00 44.69 216 VAL A O 1
ATOM 4562 N N . SER B 1 217 ? 72.575 -88.745 -116.702 1.00 43.86 217 SER A N 1
ATOM 4563 C CA . SER B 1 217 ? 73.310 -88.731 -115.440 1.00 46.06 217 SER A CA 1
ATOM 4564 C C . SER B 1 217 ? 74.807 -88.824 -115.724 1.00 42.34 217 SER A C 1
ATOM 4565 O O . SER B 1 217 ? 75.211 -89.383 -116.744 1.00 36.36 217 SER A O 1
ATOM 4568 N N . PRO B 1 218 ? 75.660 -88.281 -114.849 1.00 25.74 218 PRO A N 1
ATOM 4569 C CA . PRO B 1 218 ? 77.109 -88.375 -115.146 1.00 25.43 218 PRO A CA 1
ATOM 4570 C C . PRO B 1 218 ? 77.543 -89.809 -115.201 1.00 22.54 218 PRO A C 1
ATOM 4571 O O . PRO B 1 218 ? 78.449 -90.150 -115.955 1.00 26.76 218 PRO A O 1
ATOM 4575 N N . GLU B 1 219 ? 76.864 -90.692 -114.476 1.00 23.47 219 GLU A N 1
ATOM 4576 C CA . GLU B 1 219 ? 77.212 -92.106 -114.537 1.00 28.62 219 GLU A CA 1
ATOM 4577 C C . GLU B 1 219 ? 76.985 -92.674 -115.944 1.00 26.42 219 GLU A C 1
ATOM 4578 O O . GLU B 1 219 ? 77.831 -93.396 -116.479 1.00 27.39 219 GLU A O 1
ATOM 4584 N N . ASP B 1 220 ? 75.844 -92.386 -116.548 1.00 22.74 220 ASP A N 1
ATOM 4585 C CA . ASP B 1 220 ? 75.601 -92.906 -117.903 1.00 23.42 220 ASP A CA 1
ATOM 4586 C C . ASP B 1 220 ? 76.511 -92.212 -118.905 1.00 24.04 220 ASP A C 1
ATOM 4587 O O . ASP B 1 220 ? 77.086 -92.849 -119.793 1.00 21.51 220 ASP A O 1
ATOM 4592 N N . PHE B 1 221 ? 76.656 -90.892 -118.771 1.00 24.74 221 PHE A N 1
ATOM 4593 C CA . PHE B 1 221 ? 77.475 -90.141 -119.708 1.00 22.61 221 PHE A CA 1
ATOM 4594 C C . PHE B 1 221 ? 78.908 -90.640 -119.697 1.00 23.19 221 PHE A C 1
ATOM 4595 O O . PHE B 1 221 ? 79.486 -90.901 -120.764 1.00 18.61 221 PHE A O 1
ATOM 4603 N N . TYR B 1 222 ? 79.502 -90.781 -118.485 1.00 17.86 222 TYR A N 1
ATOM 4604 C CA . TYR B 1 222 ? 80.926 -91.080 -118.386 1.00 17.13 222 TYR A CA 1
ATOM 4605 C C . TYR B 1 222 ? 81.172 -92.551 -118.588 1.00 20.13 222 TYR A C 1
ATOM 4606 O O . TYR B 1 222 ? 82.301 -92.921 -118.858 1.00 16.75 222 TYR A O 1
ATOM 4615 N N . GLU B 1 223 ? 80.105 -93.388 -118.542 1.00 20.71 223 GLU A N 1
ATOM 4616 C CA . GLU B 1 223 ? 80.256 -94.774 -118.964 1.00 19.92 223 GLU A CA 1
ATOM 4617 C C . GLU B 1 223 ? 80.551 -94.844 -120.461 1.00 18.66 223 GLU A C 1
ATOM 4618 O O . GLU B 1 223 ? 81.374 -95.654 -120.907 1.00 18.55 223 GLU A O 1
ATOM 4624 N N . VAL B 1 224 ? 79.890 -94.004 -121.258 1.00 16.26 224 VAL A N 1
ATOM 4625 C CA . VAL B 1 224 ? 80.199 -93.986 -122.695 1.00 18.07 224 VAL A CA 1
ATOM 4626 C C . VAL B 1 224 ? 81.648 -93.513 -122.919 1.00 20.36 224 VAL A C 1
ATOM 4627 O O . VAL B 1 224 ? 82.355 -94.027 -123.788 1.00 21.92 224 VAL A O 1
ATOM 4631 N N . MET B 1 225 ? 82.113 -92.549 -122.121 1.00 16.36 225 MET A N 1
ATOM 4632 C CA . MET B 1 225 ? 83.495 -92.070 -122.281 1.00 14.65 225 MET A CA 1
ATOM 4633 C C . MET B 1 225 ? 84.485 -93.191 -121.990 1.00 14.73 225 MET A C 1
ATOM 4634 O O . MET B 1 225 ? 85.407 -93.426 -122.772 1.00 20.13 225 MET A O 1
ATOM 4639 N N . ARG B 1 226 ? 84.260 -93.927 -120.900 1.00 19.25 226 ARG A N 1
ATOM 4640 C CA . ARG B 1 226 ? 85.093 -95.073 -120.556 1.00 22.04 226 ARG A CA 1
ATOM 4641 C C . ARG B 1 226 ? 85.112 -96.092 -121.693 1.00 20.50 226 ARG A C 1
ATOM 4642 O O . ARG B 1 226 ? 86.160 -96.670 -122.017 1.00 19.92 226 ARG A O 1
ATOM 4650 N N . LEU B 1 227 ? 83.925 -96.428 -122.216 1.00 22.03 227 LEU A N 1
ATOM 4651 C CA . LEU B 1 227 ? 83.848 -97.388 -123.321 1.00 21.74 227 LEU A CA 1
ATOM 4652 C C . LEU B 1 227 ? 84.689 -96.936 -124.509 1.00 20.90 227 LEU A C 1
ATOM 4653 O O . LEU B 1 227 ? 85.298 -97.758 -125.188 1.00 22.35 227 LEU A O 1
ATOM 4658 N N . ILE B 1 228 ? 84.741 -95.627 -124.762 1.00 17.95 228 ILE A N 1
ATOM 4659 C CA . ILE B 1 228 ? 85.562 -95.112 -125.867 1.00 18.27 228 ILE A CA 1
ATOM 4660 C C . ILE B 1 228 ? 87.038 -95.311 -125.572 1.00 17.18 228 ILE A C 1
ATOM 4661 O O . ILE B 1 228 ? 87.798 -95.710 -126.443 1.00 19.21 228 ILE A O 1
ATOM 4666 N N . ALA B 1 229 ? 87.473 -95.034 -124.326 1.00 21.65 229 ALA A N 1
ATOM 4667 C CA . ALA B 1 229 ? 88.871 -95.262 -123.973 1.00 21.25 229 ALA A CA 1
ATOM 4668 C C . ALA B 1 229 ? 89.236 -96.740 -124.095 1.00 21.76 229 ALA A C 1
ATOM 4669 O O . ALA B 1 229 ? 90.317 -97.073 -124.575 1.00 22.48 229 ALA A O 1
ATOM 4671 N N . VAL B 1 230 ? 88.343 -97.641 -123.655 1.00 20.78 230 VAL A N 1
ATOM 4672 C CA . VAL B 1 230 ? 88.561 -99.084 -123.837 1.00 21.88 230 VAL A CA 1
ATOM 4673 C C . VAL B 1 230 ? 88.663 -99.432 -125.321 1.00 22.21 230 VAL A C 1
ATOM 4674 O O . VAL B 1 230 ? 89.567 -100.162 -125.761 1.00 21.62 230 VAL A O 1
ATOM 4678 N N . GLU B 1 231 ? 87.727 -98.903 -126.112 1.00 20.88 231 GLU A N 1
ATOM 4679 C CA . GLU B 1 231 ? 87.713 -99.197 -127.540 1.00 22.80 231 GLU A CA 1
ATOM 4680 C C . GLU B 1 231 ? 88.991 -98.730 -128.205 1.00 23.71 231 GLU A C 1
ATOM 4681 O O . GLU B 1 231 ? 89.556 -99.449 -129.044 1.00 22.34 231 GLU A O 1
ATOM 4687 N N . ILE B 1 232 ? 89.476 -97.528 -127.845 1.00 21.57 232 ILE A N 1
ATOM 4688 C CA . ILE B 1 232 ? 90.720 -97.048 -128.476 1.00 21.95 232 ILE A CA 1
ATOM 4689 C C . ILE B 1 232 ? 91.890 -97.958 -128.123 1.00 22.84 232 ILE A C 1
ATOM 4690 O O . ILE B 1 232 ? 92.654 -98.375 -128.997 1.00 24.76 232 ILE A O 1
ATOM 4695 N N . LEU B 1 233 ? 92.047 -98.282 -126.833 1.00 22.79 233 LEU A N 1
ATOM 4696 C CA . LEU B 1 233 ? 93.183 -99.089 -126.387 1.00 25.93 233 LEU A CA 1
ATOM 4697 C C . LEU B 1 233 ? 93.099 -100.540 -126.863 1.00 28.54 233 LEU A C 1
ATOM 4698 O O . LEU B 1 233 ? 94.121 -101.243 -126.901 1.00 29.25 233 LEU A O 1
ATOM 4703 N N . ASN B 1 234 ? 91.932 -101.003 -127.277 1.00 24.19 234 ASN A N 1
ATOM 4704 C CA . ASN B 1 234 ? 91.842 -102.336 -127.833 1.00 27.42 234 ASN A CA 1
ATOM 4705 C C . ASN B 1 234 ? 91.827 -102.339 -129.354 1.00 32.07 234 ASN A C 1
ATOM 4706 O O . ASN B 1 234 ? 91.687 -103.401 -129.950 1.00 33.34 234 ASN A O 1
ATOM 4711 N N . ALA B 1 235 ? 92.058 -101.202 -130.004 1.00 31.08 235 ALA A N 1
ATOM 4712 C CA . ALA B 1 235 ? 92.089 -101.249 -131.464 1.00 34.29 235 ALA A CA 1
ATOM 4713 C C . ALA B 1 235 ? 93.319 -102.018 -131.980 1.00 38.15 235 ALA A C 1
ATOM 4714 O O . ALA B 1 235 ? 94.333 -102.183 -131.290 1.00 37.32 235 ALA A O 1
ATOM 4716 N N . ASP B 1 236 ? 93.213 -102.466 -133.236 1.00 38.89 236 ASP A N 1
ATOM 4717 C CA . ASP B 1 236 ? 94.281 -103.183 -133.933 1.00 39.22 236 ASP A CA 1
ATOM 4718 C C . ASP B 1 236 ? 95.236 -102.177 -134.579 1.00 40.22 236 ASP A C 1
ATOM 4719 O O . ASP B 1 236 ? 95.381 -102.075 -135.797 1.00 37.77 236 ASP A O 1
ATOM 4724 N N . LEU B 1 237 ? 95.929 -101.443 -133.714 1.00 39.04 237 LEU A N 1
ATOM 4725 C CA . LEU B 1 237 ? 96.814 -100.370 -134.134 1.00 39.09 237 LEU A CA 1
ATOM 4726 C C . LEU B 1 237 ? 98.060 -100.422 -133.269 1.00 41.12 237 LEU A C 1
ATOM 4727 O O . LEU B 1 237 ? 98.046 -100.978 -132.170 1.00 40.31 237 LEU A O 1
ATOM 4732 N N . GLU B 1 238 ? 99.138 -99.809 -133.750 1.00 38.27 238 GLU A N 1
ATOM 4733 C CA . GLU B 1 238 ? 100.348 -99.784 -132.944 1.00 36.80 238 GLU A CA 1
ATOM 4734 C C . GLU B 1 238 ? 100.103 -99.047 -131.625 1.00 32.43 238 GLU A C 1
ATOM 4735 O O . GLU B 1 238 ? 99.243 -98.159 -131.519 1.00 31.15 238 GLU A O 1
ATOM 4741 N N . GLU B 1 239 ? 100.841 -99.470 -130.599 1.00 28.97 239 GLU A N 1
ATOM 4742 C CA . GLU B 1 239 ? 100.617 -98.955 -129.256 1.00 30.65 239 GLU A CA 1
ATOM 4743 C C . GLU B 1 239 ? 100.779 -97.428 -129.207 1.00 28.27 239 GLU A C 1
ATOM 4744 O O . GLU B 1 239 ? 99.925 -96.706 -128.659 1.00 23.10 239 GLU A O 1
ATOM 4750 N N . ALA B 1 240 ? 101.857 -96.897 -129.796 1.00 27.94 240 ALA A N 1
ATOM 4751 C CA . ALA B 1 240 ? 102.023 -95.439 -129.726 1.00 30.58 240 ALA A CA 1
ATOM 4752 C C . ALA B 1 240 ? 100.864 -94.701 -130.394 1.00 28.97 240 ALA A C 1
ATOM 4753 O O . ALA B 1 240 ? 100.460 -93.621 -129.939 1.00 24.93 240 ALA A O 1
ATOM 4755 N N . HIS B 1 241 ? 100.360 -95.234 -131.521 1.00 30.02 241 HIS A N 1
ATOM 4756 C CA . HIS B 1 241 ? 99.243 -94.585 -132.203 1.00 33.99 241 HIS A CA 1
ATOM 4757 C C . HIS B 1 241 ? 97.967 -94.608 -131.356 1.00 28.70 241 HIS A C 1
ATOM 4758 O O . HIS B 1 241 ? 97.209 -93.630 -131.346 1.00 27.72 241 HIS A O 1
ATOM 4765 N N . LYS B 1 242 ? 97.708 -95.715 -130.640 1.00 22.52 242 LYS A N 1
ATOM 4766 C CA . LYS B 1 242 ? 96.519 -95.780 -129.791 1.00 22.93 242 LYS A CA 1
ATOM 4767 C C . LYS B 1 242 ? 96.592 -94.754 -128.680 1.00 24.00 242 LYS A C 1
ATOM 4768 O O . LYS B 1 242 ? 95.609 -94.054 -128.407 1.00 20.75 242 LYS A O 1
ATOM 4774 N N . ASP B 1 243 ? 97.783 -94.601 -128.071 1.00 27.73 243 ASP A N 1
ATOM 4775 C CA . ASP B 1 243 ? 97.924 -93.604 -127.006 1.00 27.07 243 ASP A CA 1
ATOM 4776 C C . ASP B 1 243 ? 97.653 -92.211 -127.544 1.00 24.00 243 ASP A C 1
ATOM 4777 O O . ASP B 1 243 ? 97.031 -91.382 -126.864 1.00 23.20 243 ASP A O 1
ATOM 4782 N N . GLN B 1 244 ? 98.117 -91.940 -128.774 1.00 21.93 244 GLN A N 1
ATOM 4783 C CA A GLN B 1 244 ? 97.978 -90.622 -129.379 0.51 22.23 244 GLN A CA 1
ATOM 4784 C CA B GLN B 1 244 ? 97.961 -90.590 -129.286 0.49 22.04 244 GLN A CA 1
ATOM 4785 C C . GLN B 1 244 ? 96.520 -90.326 -129.705 1.00 21.36 244 GLN A C 1
ATOM 4786 O O . GLN B 1 244 ? 96.049 -89.204 -129.525 1.00 20.26 244 GLN A O 1
ATOM 4797 N N . ILE B 1 245 ? 95.790 -91.344 -130.195 1.00 22.60 245 ILE A N 1
ATOM 4798 C CA . ILE B 1 245 ? 94.353 -91.168 -130.450 1.00 22.40 245 ILE A CA 1
ATOM 4799 C C . ILE B 1 245 ? 93.607 -90.884 -129.145 1.00 20.84 245 ILE A C 1
ATOM 4800 O O . ILE B 1 245 ? 92.811 -89.931 -129.050 1.00 20.98 245 ILE A O 1
ATOM 4805 N N . LEU B 1 246 ? 93.851 -91.699 -128.115 1.00 18.58 246 LEU A N 1
ATOM 4806 C CA . LEU B 1 246 ? 93.249 -91.418 -126.801 1.00 16.50 246 LEU A CA 1
ATOM 4807 C C . LEU B 1 246 ? 93.578 -90.008 -126.327 1.00 24.74 246 LEU A C 1
ATOM 4808 O O . LEU B 1 246 ? 92.690 -89.274 -125.869 1.00 21.99 246 LEU A O 1
ATOM 4813 N N . ALA B 1 247 ? 94.850 -89.574 -126.496 1.00 23.01 247 ALA A N 1
ATOM 4814 C CA . ALA B 1 247 ? 95.200 -88.214 -126.080 1.00 21.59 247 ALA A CA 1
ATOM 4815 C C . ALA B 1 247 ? 94.359 -87.169 -126.808 1.00 15.89 247 ALA A C 1
ATOM 4816 O O . ALA B 1 247 ? 93.855 -86.227 -126.190 1.00 18.93 247 ALA A O 1
ATOM 4818 N N . GLU B 1 248 ? 94.211 -87.300 -128.140 1.00 22.29 248 GLU A N 1
ATOM 4819 C CA . GLU B 1 248 ? 93.431 -86.310 -128.881 1.00 21.32 248 GLU A CA 1
ATOM 4820 C C . GLU B 1 248 ? 91.957 -86.388 -128.502 1.00 20.46 248 GLU A C 1
ATOM 4821 O O . GLU B 1 248 ? 91.267 -85.353 -128.506 1.00 21.22 248 GLU A O 1
ATOM 4827 N N . PHE B 1 249 ? 91.465 -87.593 -128.202 1.00 18.46 249 PHE A N 1
ATOM 4828 C CA . PHE B 1 249 ? 90.096 -87.694 -127.706 1.00 18.33 249 PHE A CA 1
ATOM 4829 C C . PHE B 1 249 ? 89.971 -86.981 -126.365 1.00 18.92 249 PHE A C 1
ATOM 4830 O O . PHE B 1 249 ? 89.018 -86.211 -126.138 1.00 15.81 249 PHE A O 1
ATOM 4838 N N . LEU B 1 250 ? 90.976 -87.140 -125.501 1.00 19.68 250 LEU A N 1
ATOM 4839 C CA . LEU B 1 250 ? 90.920 -86.400 -124.227 1.00 20.99 250 LEU A CA 1
ATOM 4840 C C . LEU B 1 250 ? 91.001 -84.874 -124.425 1.00 21.51 250 LEU A C 1
ATOM 4841 O O . LEU B 1 250 ? 90.271 -84.123 -123.755 1.00 20.65 250 LEU A O 1
ATOM 4846 N N . ASN B 1 251 ? 91.823 -84.400 -125.385 1.00 22.10 251 ASN A N 1
ATOM 4847 C CA . ASN B 1 251 ? 91.865 -82.959 -125.672 1.00 20.66 251 ASN A CA 1
ATOM 4848 C C . ASN B 1 251 ? 90.483 -82.445 -126.090 1.00 22.11 251 ASN A C 1
ATOM 4849 O O . ASN B 1 251 ? 90.017 -81.394 -125.621 1.00 19.42 251 ASN A O 1
ATOM 4854 N N . ARG B 1 252 ? 89.856 -83.134 -127.060 1.00 22.18 252 ARG A N 1
ATOM 4855 C CA . ARG B 1 252 ? 88.511 -82.776 -127.492 1.00 23.44 252 ARG A CA 1
ATOM 4856 C C . ARG B 1 252 ? 87.541 -82.787 -126.316 1.00 20.34 252 ARG A C 1
ATOM 4857 O O . ARG B 1 252 ? 86.748 -81.849 -126.148 1.00 22.98 252 ARG A O 1
ATOM 4865 N N . HIS B 1 253 ? 87.580 -83.855 -125.507 1.00 17.52 253 HIS A N 1
ATOM 4866 C CA . HIS B 1 253 ? 86.540 -84.056 -124.493 1.00 19.33 253 HIS A CA 1
ATOM 4867 C C . HIS B 1 253 ? 86.619 -82.976 -123.414 1.00 21.83 253 HIS A C 1
ATOM 4868 O O . HIS B 1 253 ? 85.597 -82.368 -123.034 1.00 20.40 253 HIS A O 1
ATOM 4875 N N . PHE B 1 254 ? 87.830 -82.715 -122.925 1.00 19.00 254 PHE A N 1
ATOM 4876 C CA . PHE B 1 254 ? 88.005 -81.760 -121.827 1.00 21.93 254 PHE A CA 1
ATOM 4877 C C . PHE B 1 254 ? 87.766 -80.347 -122.291 1.00 21.53 254 PHE A C 1
ATOM 4878 O O . PHE B 1 254 ? 87.445 -79.486 -121.455 1.00 21.93 254 PHE A O 1
ATOM 4886 N N . SER B 1 255 ? 87.876 -80.096 -123.612 1.00 20.33 255 SER A N 1
ATOM 4887 C CA . SER B 1 255 ? 87.668 -78.776 -124.158 1.00 24.12 255 SER A CA 1
ATOM 4888 C C . SER B 1 255 ? 86.214 -78.461 -124.436 1.00 28.76 255 SER A C 1
ATOM 4889 O O . SER B 1 255 ? 85.801 -77.305 -124.267 1.00 26.78 255 SER A O 1
ATOM 4892 N N . PHE B 1 256 ? 85.434 -79.441 -124.935 1.00 28.00 256 PHE A N 1
ATOM 4893 C CA . PHE B 1 256 ? 84.142 -79.109 -125.504 1.00 27.97 256 PHE A CA 1
ATOM 4894 C C . PHE B 1 256 ? 82.986 -79.833 -124.846 1.00 29.40 256 PHE A C 1
ATOM 4895 O O . PHE B 1 256 ? 81.837 -79.438 -125.049 1.00 36.72 256 PHE A O 1
ATOM 4903 N N . SER B 1 257 ? 83.241 -80.834 -124.048 1.00 24.74 257 SER A N 1
ATOM 4904 C CA . SER B 1 257 ? 82.149 -81.566 -123.432 1.00 25.61 257 SER A CA 1
ATOM 4905 C C . SER B 1 257 ? 81.715 -80.879 -122.140 1.00 26.23 257 SER A C 1
ATOM 4906 O O . SER B 1 257 ? 82.346 -79.917 -121.662 1.00 23.04 257 SER A O 1
ATOM 4909 N N . ARG B 1 258 ? 80.634 -81.412 -121.541 1.00 19.69 258 ARG A N 1
ATOM 4910 C CA . ARG B 1 258 ? 80.183 -80.968 -120.230 1.00 19.42 258 ARG A CA 1
ATOM 4911 C C . ARG B 1 258 ? 81.244 -81.112 -119.148 1.00 18.68 258 ARG A C 1
ATOM 4912 O O . ARG B 1 258 ? 81.077 -80.544 -118.066 1.00 20.85 258 ARG A O 1
ATOM 4920 N N . THR B 1 259 ? 82.305 -81.911 -119.363 1.00 24.64 259 THR A N 1
ATOM 4921 C CA . THR B 1 259 ? 83.397 -81.961 -118.388 1.00 20.22 259 THR A CA 1
ATOM 4922 C C . THR B 1 259 ? 84.025 -80.589 -118.189 1.00 19.81 259 THR A C 1
ATOM 4923 O O . THR B 1 259 ? 84.394 -80.209 -117.061 1.00 17.85 259 THR A O 1
ATOM 4927 N N . ASN B 1 260 ? 84.103 -79.800 -119.250 1.00 17.26 260 ASN A N 1
ATOM 4928 C CA . ASN B 1 260 ? 84.800 -78.504 -119.152 1.00 18.32 260 ASN A CA 1
ATOM 4929 C C . ASN B 1 260 ? 84.149 -77.554 -118.132 1.00 19.99 260 ASN A C 1
ATOM 4930 O O . ASN B 1 260 ? 83.001 -77.106 -118.309 1.00 20.21 260 ASN A O 1
ATOM 4935 N N . GLY B 1 261 ? 84.858 -77.239 -117.051 1.00 21.29 261 GLY A N 1
ATOM 4936 C CA . GLY B 1 261 ? 84.277 -76.335 -116.076 1.00 20.15 261 GLY A CA 1
ATOM 4937 C C . GLY B 1 261 ? 83.186 -76.918 -115.189 1.00 19.90 261 GLY A C 1
ATOM 4938 O O . GLY B 1 261 ? 82.489 -76.151 -114.535 1.00 21.14 261 GLY A O 1
ATOM 4939 N N . PHE B 1 262 ? 83.005 -78.247 -115.113 1.00 19.20 262 PHE A N 1
ATOM 4940 C CA . PHE B 1 262 ? 81.842 -78.741 -114.342 1.00 18.08 262 PHE A CA 1
ATOM 4941 C C . PHE B 1 262 ? 81.954 -78.387 -112.852 1.00 20.68 262 PHE A C 1
ATOM 4942 O O . PHE B 1 262 ? 80.932 -78.141 -112.185 1.00 20.53 262 PHE A O 1
ATOM 4950 N N . SER B 1 263 ? 83.175 -78.300 -112.325 1.00 16.96 263 SER A N 1
ATOM 4951 C CA . SER B 1 263 ? 83.366 -77.968 -110.905 1.00 19.56 263 SER A CA 1
ATOM 4952 C C . SER B 1 263 ? 83.089 -76.493 -110.627 1.00 16.59 263 SER A C 1
ATOM 4953 O O . SER B 1 263 ? 82.977 -76.091 -109.449 1.00 19.01 263 SER A O 1
ATOM 4956 N N . LEU B 1 264 ? 82.941 -75.684 -111.664 1.00 16.90 264 LEU A N 1
ATOM 4957 C CA . LEU B 1 264 ? 82.522 -74.292 -111.488 1.00 18.10 264 LEU A CA 1
ATOM 4958 C C . LEU B 1 264 ? 81.017 -74.117 -111.615 1.00 18.72 264 LEU A C 1
ATOM 4959 O O . LEU B 1 264 ? 80.463 -73.145 -111.077 1.00 19.87 264 LEU A O 1
ATOM 4964 N N . LYS B 1 265 ? 80.361 -75.004 -112.371 1.00 22.50 265 LYS A N 1
ATOM 4965 C CA . LYS B 1 265 ? 78.947 -74.841 -112.729 1.00 25.35 265 LYS A CA 1
ATOM 4966 C C . LYS B 1 265 ? 77.997 -75.786 -111.982 1.00 23.46 265 LYS A C 1
ATOM 4967 O O . LYS B 1 265 ? 76.864 -75.416 -111.722 1.00 22.47 265 LYS A O 1
ATOM 4973 N N . VAL B 1 266 ? 78.421 -76.995 -111.672 1.00 21.18 266 VAL A N 1
ATOM 4974 C CA . VAL B 1 266 ? 77.583 -77.979 -111.002 1.00 23.11 266 VAL A CA 1
ATOM 4975 C C . VAL B 1 266 ? 77.448 -77.629 -109.522 1.00 23.72 266 VAL A C 1
ATOM 4976 O O . VAL B 1 266 ? 78.420 -77.206 -108.867 1.00 21.68 266 VAL A O 1
ATOM 4980 N N . LYS B 1 267 ? 76.217 -77.760 -109.000 1.00 23.45 267 LYS A N 1
ATOM 4981 C CA . LYS B 1 267 ? 75.953 -77.617 -107.565 1.00 26.23 267 LYS A CA 1
ATOM 4982 C C . LYS B 1 267 ? 77.010 -78.351 -106.765 1.00 21.23 267 LYS A C 1
ATOM 4983 O O . LYS B 1 267 ? 77.315 -79.502 -107.057 1.00 18.67 267 LYS A O 1
ATOM 4989 N N . LEU B 1 268 ? 77.583 -77.674 -105.755 1.00 25.69 268 LEU A N 1
ATOM 4990 C CA . LEU B 1 268 ? 78.611 -78.298 -104.915 1.00 29.82 268 LEU A CA 1
ATOM 4991 C C . LEU B 1 268 ? 78.198 -79.712 -104.497 1.00 26.22 268 LEU A C 1
ATOM 4992 O O . LEU B 1 268 ? 78.983 -80.660 -104.578 1.00 23.78 268 LEU A O 1
ATOM 4997 N N . GLU B 1 269 ? 76.961 -79.851 -104.043 1.00 24.69 269 GLU A N 1
ATOM 4998 C CA . GLU B 1 269 ? 76.505 -81.102 -103.436 1.00 29.56 269 GLU A CA 1
ATOM 4999 C C . GLU B 1 269 ? 76.362 -82.230 -104.445 1.00 29.52 269 GLU A C 1
ATOM 5000 O O . GLU B 1 269 ? 76.180 -83.374 -104.024 1.00 30.14 269 GLU A O 1
ATOM 5006 N N . GLU B 1 270 ? 76.370 -81.930 -105.749 1.00 24.64 270 GLU A N 1
ATOM 5007 C CA . GLU B 1 270 ? 76.350 -82.945 -106.786 1.00 20.36 270 GLU A CA 1
ATOM 5008 C C . GLU B 1 270 ? 77.747 -83.281 -107.296 1.00 21.67 270 GLU A C 1
ATOM 5009 O O . GLU B 1 270 ? 77.902 -84.319 -107.970 1.00 22.84 270 GLU A O 1
ATOM 5015 N N . GLN B 1 271 ? 78.767 -82.467 -106.984 1.00 17.93 271 GLN A N 1
ATOM 5016 C CA . GLN B 1 271 ? 80.069 -82.715 -107.590 1.00 19.13 271 GLN A CA 1
ATOM 5017 C C . GLN B 1 271 ? 80.699 -84.040 -107.213 1.00 21.96 271 GLN A C 1
ATOM 5018 O O . GLN B 1 271 ? 81.446 -84.567 -108.057 1.00 22.41 271 GLN A O 1
ATOM 5024 N N . PRO B 1 272 ? 80.480 -84.636 -106.031 1.00 24.80 272 PRO A N 1
ATOM 5025 C CA . PRO B 1 272 ? 81.081 -85.961 -105.820 1.00 25.37 272 PRO A CA 1
ATOM 5026 C C . PRO B 1 272 ? 80.587 -86.995 -106.817 1.00 20.42 272 PRO A C 1
ATOM 5027 O O . PRO B 1 272 ? 81.363 -87.878 -107.183 1.00 21.68 272 PRO A O 1
ATOM 5031 N N . GLN B 1 273 ? 79.322 -86.949 -107.204 1.00 20.00 273 GLN A N 1
ATOM 5032 C CA . GLN B 1 273 ? 78.805 -87.857 -108.230 1.00 24.63 273 GLN A CA 1
ATOM 5033 C C . GLN B 1 273 ? 79.526 -87.645 -109.536 1.00 23.69 273 GLN A C 1
ATOM 5034 O O . GLN B 1 273 ? 79.772 -88.600 -110.284 1.00 22.57 273 GLN A O 1
ATOM 5040 N N . TRP B 1 274 ? 79.849 -86.390 -109.841 1.00 22.84 274 TRP A N 1
ATOM 5041 C CA . TRP B 1 274 ? 80.543 -86.135 -111.098 1.00 18.84 274 TRP A CA 1
ATOM 5042 C C . TRP B 1 274 ? 81.970 -86.664 -111.046 1.00 20.89 274 TRP A C 1
ATOM 5043 O O . TRP B 1 274 ? 82.411 -87.281 -112.010 1.00 18.01 274 TRP A O 1
ATOM 5054 N N . ILE B 1 275 ? 82.714 -86.431 -109.928 1.00 19.00 275 ILE A N 1
ATOM 5055 C CA . ILE B 1 275 ? 84.140 -86.814 -109.895 1.00 17.85 275 ILE A CA 1
ATOM 5056 C C . ILE B 1 275 ? 84.268 -88.327 -109.811 1.00 18.52 275 ILE A C 1
ATOM 5057 O O . ILE B 1 275 ? 85.213 -88.905 -110.345 1.00 19.75 275 ILE A O 1
ATOM 5062 N N . ASN B 1 276 ? 83.305 -89.008 -109.185 1.00 21.71 276 ASN A N 1
ATOM 5063 C CA . ASN B 1 276 ? 83.352 -90.460 -109.200 1.00 23.85 276 ASN A CA 1
ATOM 5064 C C . ASN B 1 276 ? 83.134 -91.009 -110.621 1.00 20.65 276 ASN A C 1
ATOM 5065 O O . ASN B 1 276 ? 83.849 -91.923 -111.069 1.00 21.93 276 ASN A O 1
ATOM 5070 N N . ALA B 1 277 ? 82.147 -90.489 -111.332 1.00 20.10 277 ALA A N 1
ATOM 5071 C CA . ALA B 1 277 ? 81.883 -90.983 -112.699 1.00 19.01 277 ALA A CA 1
ATOM 5072 C C . ALA B 1 277 ? 83.020 -90.579 -113.654 1.00 19.69 277 ALA A C 1
ATOM 5073 O O . ALA B 1 277 ? 83.536 -91.407 -114.413 1.00 19.07 277 ALA A O 1
ATOM 5075 N N . LEU B 1 278 ? 83.463 -89.314 -113.584 1.00 16.29 278 LEU A N 1
ATOM 5076 C CA . LEU B 1 278 ? 84.613 -88.899 -114.391 1.00 18.39 278 LEU A CA 1
ATOM 5077 C C . LEU B 1 278 ? 85.843 -89.733 -114.061 1.00 16.52 278 LEU A C 1
ATOM 5078 O O . LEU B 1 278 ? 86.575 -90.170 -114.955 1.00 17.37 278 LEU A O 1
ATOM 5083 N N . GLY B 1 279 ? 86.100 -89.973 -112.774 1.00 17.25 279 GLY A N 1
ATOM 5084 C CA . GLY B 1 279 ? 87.262 -90.755 -112.421 1.00 19.10 279 GLY A CA 1
ATOM 5085 C C . GLY B 1 279 ? 87.187 -92.204 -112.885 1.00 21.25 279 GLY A C 1
ATOM 5086 O O . GLY B 1 279 ? 88.216 -92.821 -113.160 1.00 24.26 279 GLY A O 1
ATOM 5087 N N . ASP B 1 280 ? 85.994 -92.784 -112.978 1.00 19.23 280 ASP A N 1
ATOM 5088 C CA . ASP B 1 280 ? 85.931 -94.154 -113.516 1.00 22.82 280 ASP A CA 1
ATOM 5089 C C . ASP B 1 280 ? 86.304 -94.158 -115.005 1.00 25.27 280 ASP A C 1
ATOM 5090 O O . ASP B 1 280 ? 86.893 -95.120 -115.517 1.00 25.63 280 ASP A O 1
ATOM 5095 N N . PHE B 1 281 ? 86.021 -93.066 -115.695 1.00 19.26 281 PHE A N 1
ATOM 5096 C CA . PHE B 1 281 ? 86.443 -92.946 -117.082 1.00 17.21 281 PHE A CA 1
ATOM 5097 C C . PHE B 1 281 ? 87.964 -92.701 -117.158 1.00 17.88 281 PHE A C 1
ATOM 5098 O O . PHE B 1 281 ? 88.677 -93.398 -117.890 1.00 20.62 281 PHE A O 1
ATOM 5106 N N . ILE B 1 282 ? 88.485 -91.760 -116.367 1.00 14.56 282 ILE A N 1
ATOM 5107 C CA . ILE B 1 282 ? 89.928 -91.498 -116.454 1.00 15.35 282 ILE A CA 1
ATOM 5108 C C . ILE B 1 282 ? 90.739 -92.670 -115.909 1.00 19.01 282 ILE A C 1
ATOM 5109 O O . ILE B 1 282 ? 91.872 -92.882 -116.328 1.00 20.79 282 ILE A O 1
ATOM 5114 N N . GLN B 1 283 ? 90.154 -93.509 -115.044 1.00 18.73 283 GLN A N 1
ATOM 5115 C CA . GLN B 1 283 ? 90.906 -94.650 -114.568 1.00 22.92 283 GLN A CA 1
ATOM 5116 C C . GLN B 1 283 ? 91.135 -95.683 -115.664 1.00 21.93 283 GLN A C 1
ATOM 5117 O O . GLN B 1 283 ? 92.040 -96.515 -115.530 1.00 20.88 283 GLN A O 1
ATOM 5123 N N . ALA B 1 284 ? 90.375 -95.631 -116.745 1.00 21.14 284 ALA A N 1
ATOM 5124 C CA . ALA B 1 284 ? 90.640 -96.445 -117.935 1.00 23.22 284 ALA A CA 1
ATOM 5125 C C . ALA B 1 284 ? 91.745 -95.878 -118.833 1.00 21.44 284 ALA A C 1
ATOM 5126 O O . ALA B 1 284 ? 92.106 -96.541 -119.804 1.00 22.53 284 ALA A O 1
ATOM 5128 N N . VAL B 1 285 ? 92.223 -94.667 -118.562 1.00 17.17 285 VAL A N 1
ATOM 5129 C CA . VAL B 1 285 ? 93.285 -94.002 -119.314 1.00 18.68 285 VAL A CA 1
ATOM 5130 C C . VAL B 1 285 ? 94.607 -94.263 -118.591 1.00 19.38 285 VAL A C 1
ATOM 5131 O O . VAL B 1 285 ? 94.792 -93.785 -117.454 1.00 19.65 285 VAL A O 1
ATOM 5135 N N . PRO B 1 286 ? 95.506 -95.064 -119.149 1.00 20.94 286 PRO A N 1
ATOM 5136 C CA . PRO B 1 286 ? 96.810 -95.259 -118.501 1.00 21.09 286 PRO A CA 1
ATOM 5137 C C . PRO B 1 286 ? 97.489 -93.911 -118.288 1.00 21.67 286 PRO A C 1
ATOM 5138 O O . PRO B 1 286 ? 97.443 -93.037 -119.153 1.00 17.18 286 PRO A O 1
ATOM 5142 N N . GLU B 1 287 ? 98.046 -93.730 -117.084 1.00 17.77 287 GLU A N 1
ATOM 5143 C CA . GLU B 1 287 ? 98.706 -92.465 -116.745 1.00 23.96 287 GLU A CA 1
ATOM 5144 C C . GLU B 1 287 ? 99.774 -92.017 -117.746 1.00 22.83 287 GLU A C 1
ATOM 5145 O O . GLU B 1 287 ? 100.039 -90.817 -117.849 1.00 21.71 287 GLU A O 1
ATOM 5151 N N . ARG B 1 288 ? 100.424 -92.942 -118.452 1.00 21.09 288 ARG A N 1
ATOM 5152 C CA . ARG B 1 288 ? 101.417 -92.535 -119.457 1.00 25.79 288 ARG A CA 1
ATOM 5153 C C . ARG B 1 288 ? 100.836 -91.635 -120.542 1.00 26.79 288 ARG A C 1
ATOM 5154 O O . ARG B 1 288 ? 101.587 -90.839 -121.140 1.00 25.33 288 ARG A O 1
ATOM 5162 N N . VAL B 1 289 ? 99.520 -91.724 -120.793 1.00 19.48 289 VAL A N 1
ATOM 5163 C CA . VAL B 1 289 ? 98.883 -90.927 -121.843 1.00 20.36 289 VAL A CA 1
ATOM 5164 C C . VAL B 1 289 ? 98.827 -89.453 -121.460 1.00 21.81 289 VAL A C 1
ATOM 5165 O O . VAL B 1 289 ? 98.773 -88.606 -122.346 1.00 20.05 289 VAL A O 1
ATOM 5169 N N . ASP B 1 290 ? 98.881 -89.123 -120.157 1.00 19.31 290 ASP A N 1
ATOM 5170 C CA . ASP B 1 290 ? 98.685 -87.739 -119.722 1.00 18.07 290 ASP A CA 1
ATOM 5171 C C . ASP B 1 290 ? 99.778 -86.825 -120.297 1.00 21.56 290 ASP A C 1
ATOM 5172 O O . ASP B 1 290 ? 99.557 -85.628 -120.524 1.00 24.25 290 ASP A O 1
ATOM 5177 N N . ALA B 1 291 ? 100.937 -87.387 -120.565 1.00 20.74 291 ALA A N 1
ATOM 5178 C CA . ALA B 1 291 ? 102.072 -86.642 -121.097 1.00 27.14 291 ALA A CA 1
ATOM 5179 C C . ALA B 1 291 ? 101.828 -86.220 -122.531 1.00 26.41 291 ALA A C 1
ATOM 5180 O O . ALA B 1 291 ? 102.448 -85.248 -123.000 1.00 19.00 291 ALA A O 1
ATOM 5182 N N . LEU B 1 292 ? 100.888 -86.878 -123.214 1.00 20.37 292 LEU A N 1
ATOM 5183 C CA . LEU B 1 292 ? 100.585 -86.504 -124.594 1.00 21.89 292 LEU A CA 1
ATOM 5184 C C . LEU B 1 292 ? 99.429 -85.508 -124.739 1.00 20.80 292 LEU A C 1
ATOM 5185 O O . LEU B 1 292 ? 99.218 -85.025 -125.848 1.00 24.42 292 LEU A O 1
ATOM 5190 N N . VAL B 1 293 ? 98.640 -85.248 -123.698 1.00 18.84 293 VAL A N 1
ATOM 5191 C CA . VAL B 1 293 ? 97.503 -84.321 -123.802 1.00 18.89 293 VAL A CA 1
ATOM 5192 C C . VAL B 1 293 ? 98.013 -82.885 -123.648 1.00 20.00 293 VAL A C 1
ATOM 5193 O O . VAL B 1 293 ? 99.158 -82.688 -123.269 1.00 19.08 293 VAL A O 1
ATOM 5197 N N . MET B 1 294 ? 97.166 -81.891 -123.947 1.00 22.37 294 MET A N 1
ATOM 5198 C CA . MET B 1 294 ? 97.460 -80.495 -123.644 1.00 23.21 294 MET A CA 1
ATOM 5199 C C . MET B 1 294 ? 97.880 -80.316 -122.181 1.00 23.42 294 MET A C 1
ATOM 5200 O O . MET B 1 294 ? 97.244 -80.839 -121.259 1.00 18.08 294 MET A O 1
ATOM 5205 N N . SER B 1 295 ? 98.968 -79.550 -121.977 1.00 20.62 295 SER A N 1
ATOM 5206 C CA . SER B 1 295 ? 99.554 -79.503 -120.647 1.00 23.43 295 SER A CA 1
ATOM 5207 C C . SER B 1 295 ? 98.558 -78.992 -119.608 1.00 19.05 295 SER A C 1
ATOM 5208 O O . SER B 1 295 ? 98.599 -79.413 -118.452 1.00 18.46 295 SER A O 1
ATOM 5211 N N . LYS B 1 296 ? 97.665 -78.087 -119.981 1.00 19.88 296 LYS A N 1
ATOM 5212 C CA . LYS B 1 296 ? 96.688 -77.582 -119.024 1.00 25.64 296 LYS A CA 1
ATOM 5213 C C . LYS B 1 296 ? 95.750 -78.663 -118.505 1.00 23.37 296 LYS A C 1
ATOM 5214 O O . LYS B 1 296 ? 95.180 -78.498 -117.408 1.00 19.29 296 LYS A O 1
ATOM 5220 N N . LEU B 1 297 ? 95.606 -79.767 -119.248 1.00 21.35 297 LEU A N 1
ATOM 5221 C CA . LEU B 1 297 ? 94.720 -80.856 -118.818 1.00 21.17 297 LEU A CA 1
ATOM 5222 C C . LEU B 1 297 ? 95.373 -81.851 -117.862 1.00 21.89 297 LEU A C 1
ATOM 5223 O O . LEU B 1 297 ? 94.635 -82.618 -117.209 1.00 19.74 297 LEU A O 1
ATOM 5228 N N . ARG B 1 298 ? 96.734 -81.883 -117.776 1.00 18.29 298 ARG A N 1
ATOM 5229 C CA . ARG B 1 298 ? 97.403 -82.893 -116.957 1.00 15.86 298 ARG A CA 1
ATOM 5230 C C . ARG B 1 298 ? 97.014 -82.839 -115.481 1.00 18.22 298 ARG A C 1
ATOM 5231 O O . ARG B 1 298 ? 96.855 -83.917 -114.872 1.00 16.62 298 ARG A O 1
ATOM 5239 N N . PRO B 1 299 ? 96.857 -81.675 -114.846 1.00 18.68 299 PRO A N 1
ATOM 5240 C CA . PRO B 1 299 ? 96.376 -81.711 -113.447 1.00 22.12 299 PRO A CA 1
ATOM 5241 C C . PRO B 1 299 ? 94.914 -82.142 -113.341 1.00 20.34 299 PRO A C 1
ATOM 5242 O O . PRO B 1 299 ? 94.535 -82.708 -112.311 1.00 19.07 299 PRO A O 1
ATOM 5246 N N . LEU B 1 300 ? 94.081 -81.879 -114.349 1.00 20.34 300 LEU A N 1
ATOM 5247 C CA . LEU B 1 300 ? 92.681 -82.345 -114.254 1.00 20.14 300 LEU A CA 1
ATOM 5248 C C . LEU B 1 300 ? 92.624 -83.869 -114.340 1.00 21.55 300 LEU A C 1
ATOM 5249 O O . LEU B 1 300 ? 91.894 -84.508 -113.566 1.00 20.61 300 LEU A O 1
ATOM 5254 N N . LEU B 1 301 ? 93.459 -84.469 -115.209 1.00 20.48 301 LEU A N 1
ATOM 5255 C CA . LEU B 1 301 ? 93.544 -85.928 -115.282 1.00 18.34 301 LEU A CA 1
ATOM 5256 C C . LEU B 1 301 ? 94.046 -86.504 -113.973 1.00 19.77 301 LEU A C 1
ATOM 5257 O O . LEU B 1 301 ? 93.533 -87.523 -113.496 1.00 18.78 301 LEU A O 1
ATOM 5262 N N . HIS B 1 302 ? 95.131 -85.932 -113.446 1.00 20.56 302 HIS A N 1
ATOM 5263 C CA . HIS B 1 302 ? 95.668 -86.343 -112.147 1.00 21.11 302 HIS A CA 1
ATOM 5264 C C . HIS B 1 302 ? 94.589 -86.397 -111.065 1.00 22.57 302 HIS A C 1
ATOM 5265 O O . HIS B 1 302 ? 94.387 -87.438 -110.434 1.00 27.24 302 HIS A O 1
ATOM 5272 N N . TYR B 1 303 ? 93.896 -85.276 -110.824 1.00 17.92 303 TYR A N 1
ATOM 5273 C CA . TYR B 1 303 ? 92.900 -85.198 -109.758 1.00 19.56 303 TYR A CA 1
ATOM 5274 C C . TYR B 1 303 ? 91.616 -85.986 -110.092 1.00 18.80 303 TYR A C 1
ATOM 5275 O O . TYR B 1 303 ? 90.970 -86.476 -109.181 1.00 20.30 303 TYR A O 1
ATOM 5284 N N . ALA B 1 304 ? 91.258 -86.134 -111.378 1.00 17.37 304 ALA A N 1
ATOM 5285 C CA . ALA B 1 304 ? 90.137 -86.986 -111.743 1.00 19.75 304 ALA A CA 1
ATOM 5286 C C . ALA B 1 304 ? 90.460 -88.441 -111.440 1.00 21.35 304 ALA A C 1
ATOM 5287 O O . ALA B 1 304 ? 89.645 -89.155 -110.837 1.00 18.47 304 ALA A O 1
ATOM 5289 N N . ARG B 1 305 ? 91.679 -88.882 -111.805 1.00 20.27 305 ARG A N 1
ATOM 5290 C CA . ARG B 1 305 ? 92.060 -90.265 -111.554 1.00 21.24 305 ARG A CA 1
ATOM 5291 C C . ARG B 1 305 ? 92.063 -90.564 -110.040 1.00 29.23 305 ARG A C 1
ATOM 5292 O O . ARG B 1 305 ? 91.611 -91.641 -109.607 1.00 28.40 305 ARG A O 1
ATOM 5300 N N . ALA B 1 306 ? 92.530 -89.603 -109.215 1.00 26.83 306 ALA A N 1
ATOM 5301 C CA . ALA B 1 306 ? 92.440 -89.706 -107.747 1.00 28.48 306 ALA A CA 1
ATOM 5302 C C . ALA B 1 306 ? 91.020 -89.533 -107.183 1.00 24.07 306 ALA A C 1
ATOM 5303 O O . ALA B 1 306 ? 90.858 -89.576 -105.954 1.00 24.20 306 ALA A O 1
ATOM 5305 N N . LYS B 1 307 ? 90.042 -89.189 -108.008 1.00 16.96 307 LYS A N 1
ATOM 5306 C CA . LYS B 1 307 ? 88.689 -88.825 -107.520 1.00 22.23 307 LYS A CA 1
ATOM 5307 C C . LYS B 1 307 ? 88.759 -87.805 -106.381 1.00 23.87 307 LYS A C 1
ATOM 5308 O O . LYS B 1 307 ? 88.161 -87.972 -105.317 1.00 21.47 307 LYS A O 1
ATOM 5314 N N . ASP B 1 308 ? 89.559 -86.747 -106.599 1.00 26.41 308 ASP A N 1
ATOM 5315 C CA . ASP B 1 308 ? 89.844 -85.717 -105.608 1.00 24.93 308 ASP A CA 1
ATOM 5316 C C . ASP B 1 308 ? 89.187 -84.427 -106.113 1.00 23.78 308 ASP A C 1
ATOM 5317 O O . ASP B 1 308 ? 89.817 -83.605 -106.791 1.00 24.51 308 ASP A O 1
ATOM 5322 N N . ILE B 1 309 ? 87.930 -84.230 -105.734 1.00 23.61 309 ILE A N 1
ATOM 5323 C CA . ILE B 1 309 ? 87.177 -83.072 -106.217 1.00 22.81 309 ILE A CA 1
ATOM 5324 C C . ILE B 1 309 ? 87.709 -81.764 -105.631 1.00 21.07 309 ILE A C 1
ATOM 5325 O O . ILE B 1 309 ? 87.625 -80.711 -106.273 1.00 19.46 309 ILE A O 1
ATOM 5330 N N . ASP B 1 310 ? 88.186 -81.765 -104.385 1.00 21.88 310 ASP A N 1
ATOM 5331 C CA . ASP B 1 310 ? 88.646 -80.491 -103.832 1.00 23.12 310 ASP A CA 1
ATOM 5332 C C . ASP B 1 310 ? 89.822 -79.925 -104.643 1.00 22.97 310 ASP A C 1
ATOM 5333 O O . ASP B 1 310 ? 89.876 -78.722 -104.941 1.00 22.39 310 ASP A O 1
ATOM 5338 N N . ASN B 1 311 ? 90.802 -80.772 -104.972 1.00 19.91 311 ASN A N 1
ATOM 5339 C CA . ASN B 1 311 ? 91.911 -80.303 -105.801 1.00 20.76 311 ASN A CA 1
ATOM 5340 C C . ASN B 1 311 ? 91.503 -80.118 -107.252 1.00 22.71 311 ASN A C 1
ATOM 5341 O O . ASN B 1 311 ? 91.994 -79.200 -107.934 1.00 21.19 311 ASN A O 1
ATOM 5346 N N . TYR B 1 312 ? 90.618 -80.975 -107.763 1.00 18.94 312 TYR A N 1
ATOM 5347 C CA . TYR B 1 312 ? 90.143 -80.728 -109.126 1.00 18.47 312 TYR A CA 1
ATOM 5348 C C . TYR B 1 312 ? 89.513 -79.340 -109.223 1.00 18.37 312 TYR A C 1
ATOM 5349 O O . TYR B 1 312 ? 89.768 -78.586 -110.163 1.00 17.37 312 TYR A O 1
ATOM 5358 N N . ARG B 1 313 ? 88.637 -79.015 -108.274 1.00 18.50 313 ARG A N 1
ATOM 5359 C CA . ARG B 1 313 ? 87.938 -77.731 -108.276 1.00 20.86 313 ARG A CA 1
ATOM 5360 C C . ARG B 1 313 ? 88.896 -76.570 -108.059 1.00 25.78 313 ARG A C 1
ATOM 5361 O O . ARG B 1 313 ? 88.722 -75.506 -108.655 1.00 22.60 313 ARG A O 1
ATOM 5369 N N . THR B 1 314 ? 89.907 -76.744 -107.195 1.00 27.23 314 THR A N 1
ATOM 5370 C CA . THR B 1 314 ? 90.928 -75.707 -107.061 1.00 25.51 314 THR A CA 1
ATOM 5371 C C . THR B 1 314 ? 91.588 -75.412 -108.411 1.00 25.82 314 THR A C 1
ATOM 5372 O O . THR B 1 314 ? 91.844 -74.248 -108.761 1.00 21.79 314 THR A O 1
ATOM 5376 N N . VAL B 1 315 ? 91.933 -76.462 -109.153 1.00 26.04 315 VAL A N 1
ATOM 5377 C CA . VAL B 1 315 ? 92.524 -76.261 -110.474 1.00 26.05 315 VAL A CA 1
ATOM 5378 C C . VAL B 1 315 ? 91.612 -75.404 -111.343 1.00 25.50 315 VAL A C 1
ATOM 5379 O O . VAL B 1 315 ? 92.044 -74.380 -111.893 1.00 22.37 315 VAL A O 1
ATOM 5383 N N . GLU B 1 316 ? 90.331 -75.819 -111.490 1.00 24.11 316 GLU A N 1
ATOM 5384 C CA . GLU B 1 316 ? 89.419 -75.117 -112.393 1.00 24.47 316 GLU A CA 1
ATOM 5385 C C . GLU B 1 316 ? 89.214 -73.683 -111.960 1.00 24.96 316 GLU A C 1
ATOM 5386 O O . GLU B 1 316 ? 89.138 -72.781 -112.812 1.00 21.16 316 GLU A O 1
ATOM 5392 N N . GLU B 1 317 ? 89.104 -73.453 -110.626 1.00 20.89 317 GLU A N 1
ATOM 5393 C CA . GLU B 1 317 ? 88.925 -72.096 -110.125 1.00 19.33 317 GLU A CA 1
ATOM 5394 C C . GLU B 1 317 ? 90.182 -71.276 -110.358 1.00 20.79 317 GLU A C 1
ATOM 5395 O O . GLU B 1 317 ? 90.112 -70.099 -110.746 1.00 23.09 317 GLU A O 1
ATOM 5401 N N . SER B 1 318 ? 91.339 -71.899 -110.145 1.00 23.10 318 SER A N 1
ATOM 5402 C CA . SER B 1 318 ? 92.623 -71.197 -110.364 1.00 20.25 318 SER A CA 1
ATOM 5403 C C . SER B 1 318 ? 92.759 -70.779 -111.811 1.00 25.01 318 SER A C 1
ATOM 5404 O O . SER B 1 318 ? 93.197 -69.664 -112.107 1.00 26.10 318 SER A O 1
ATOM 5407 N N . TYR B 1 319 ? 92.409 -71.679 -112.741 1.00 22.58 319 TYR A N 1
ATOM 5408 C CA . TYR B 1 319 ? 92.436 -71.299 -114.149 1.00 21.85 319 TYR A CA 1
ATOM 5409 C C . TYR B 1 319 ? 91.485 -70.161 -114.401 1.00 27.98 319 TYR A C 1
ATOM 5410 O O . TYR B 1 319 ? 91.835 -69.159 -115.048 1.00 32.04 319 TYR A O 1
ATOM 5419 N N . ARG B 1 320 ? 90.271 -70.268 -113.854 1.00 24.21 320 ARG A N 1
ATOM 5420 C CA . ARG B 1 320 ? 89.250 -69.292 -114.207 1.00 23.92 320 ARG A CA 1
ATOM 5421 C C . ARG B 1 320 ? 89.604 -67.904 -113.680 1.00 27.42 320 ARG A C 1
ATOM 5422 O O . ARG B 1 320 ? 89.395 -66.884 -114.355 1.00 30.35 320 ARG A O 1
ATOM 5430 N N . GLN B 1 321 ? 90.078 -67.844 -112.445 1.00 26.48 321 GLN A N 1
ATOM 5431 C CA . GLN B 1 321 ? 90.516 -66.620 -111.796 1.00 29.86 321 GLN A CA 1
ATOM 5432 C C . GLN B 1 321 ? 91.935 -66.175 -112.184 1.00 34.05 321 GLN A C 1
ATOM 5433 O O . GLN B 1 321 ? 92.304 -65.009 -111.921 1.00 30.98 321 GLN A O 1
ATOM 5439 N N . GLY B 1 322 ? 92.737 -67.057 -112.781 1.00 33.36 322 GLY A N 1
ATOM 5440 C CA . GLY B 1 322 ? 94.124 -66.698 -113.088 1.00 30.14 322 GLY A CA 1
ATOM 5441 C C . GLY B 1 322 ? 94.932 -66.467 -111.835 1.00 31.59 322 GLY A C 1
ATOM 5442 O O . GLY B 1 322 ? 95.805 -65.586 -111.801 1.00 34.34 322 GLY A O 1
ATOM 5443 N N . GLN B 1 323 ? 94.654 -67.231 -110.796 1.00 31.59 323 GLN A N 1
ATOM 5444 C CA . GLN B 1 323 ? 95.293 -67.102 -109.493 1.00 35.77 323 GLN A CA 1
ATOM 5445 C C . GLN B 1 323 ? 95.765 -68.478 -109.057 1.00 37.55 323 GLN A C 1
ATOM 5446 O O . GLN B 1 323 ? 94.966 -69.419 -109.023 1.00 33.05 323 GLN A O 1
ATOM 5452 N N . TYR B 1 324 ? 97.041 -68.589 -108.678 1.00 33.12 324 TYR A N 1
ATOM 5453 C CA . TYR B 1 324 ? 97.635 -69.885 -108.356 1.00 28.60 324 TYR A CA 1
ATOM 5454 C C . TYR B 1 324 ? 98.321 -69.847 -107.001 1.00 28.77 324 TYR A C 1
ATOM 5455 O O . TYR B 1 324 ? 98.865 -68.824 -106.592 1.00 33.40 324 TYR A O 1
ATOM 5464 N N . TYR B 1 325 ? 98.334 -70.991 -106.329 1.00 27.68 325 TYR A N 1
ATOM 5465 C CA . TYR B 1 325 ? 99.087 -71.113 -105.087 1.00 33.90 325 TYR A CA 1
ATOM 5466 C C . TYR B 1 325 ? 100.566 -70.728 -105.284 1.00 30.65 325 TYR A C 1
ATOM 5467 O O . TYR B 1 325 ? 101.077 -69.847 -104.597 1.00 30.56 325 TYR A O 1
ATOM 5476 N N . ARG B 1 326 ? 101.268 -71.384 -106.217 1.00 31.01 326 ARG A N 1
ATOM 5477 C CA . ARG B 1 326 ? 102.624 -70.984 -106.629 1.00 34.07 326 ARG A CA 1
ATOM 5478 C C . ARG B 1 326 ? 102.750 -71.208 -108.129 1.00 31.77 326 ARG A C 1
ATOM 5479 O O . ARG B 1 326 ? 102.164 -72.144 -108.677 1.00 27.91 326 ARG A O 1
ATOM 5487 N N . PHE B 1 327 ? 103.502 -70.345 -108.802 1.00 28.28 327 PHE A N 1
ATOM 5488 C CA . PHE B 1 327 ? 103.826 -70.670 -110.177 1.00 28.06 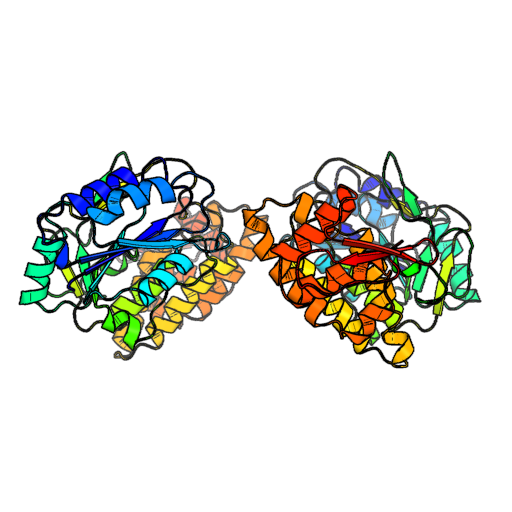327 PHE A CA 1
ATOM 5489 C C . PHE B 1 327 ? 105.125 -69.970 -110.573 1.00 26.22 327 PHE A C 1
ATOM 5490 O O . PHE B 1 327 ? 105.519 -68.969 -109.977 1.00 27.73 327 PHE A O 1
ATOM 5498 N N . ASP B 1 328 ? 105.775 -70.571 -111.558 1.00 27.98 328 ASP A N 1
ATOM 5499 C CA . ASP B 1 328 ? 106.947 -70.095 -112.258 1.00 28.97 328 ASP A CA 1
ATOM 5500 C C . ASP B 1 328 ? 106.552 -69.813 -113.703 1.00 29.08 328 ASP A C 1
ATOM 5501 O O . ASP B 1 328 ? 105.650 -70.467 -114.246 1.00 24.94 328 ASP A O 1
ATOM 5506 N N . ILE B 1 329 ? 107.279 -68.895 -114.349 1.00 29.07 329 ILE A N 1
ATOM 5507 C CA . ILE B 1 329 ? 107.144 -68.664 -115.783 1.00 30.51 329 ILE A CA 1
ATOM 5508 C C . ILE B 1 329 ? 108.419 -69.166 -116.436 1.00 29.41 329 ILE A C 1
ATOM 5509 O O . ILE B 1 329 ? 109.512 -68.621 -116.224 1.00 29.95 329 ILE A O 1
ATOM 5514 N N . VAL B 1 330 ? 108.297 -70.237 -117.206 1.00 28.20 330 VAL A N 1
ATOM 5515 C CA . VAL B 1 330 ? 109.426 -70.814 -117.901 1.00 30.70 330 VAL A CA 1
ATOM 5516 C C . VAL B 1 330 ? 109.076 -70.923 -119.377 1.00 32.34 330 VAL A C 1
ATOM 5517 O O . VAL B 1 330 ? 108.046 -71.521 -119.738 1.00 26.86 330 VAL A O 1
ATOM 5521 N N . ASP B 1 331 ? 109.964 -70.410 -120.231 1.00 31.99 331 ASP A N 1
ATOM 5522 C CA . ASP B 1 331 ? 109.741 -70.464 -121.666 1.00 36.24 331 ASP A CA 1
ATOM 5523 C C . ASP B 1 331 ? 108.337 -69.961 -122.032 1.00 34.85 331 ASP A C 1
ATOM 5524 O O . ASP B 1 331 ? 107.661 -70.518 -122.900 1.00 35.72 331 ASP A O 1
ATOM 5529 N N . GLY B 1 332 ? 107.893 -68.895 -121.360 1.00 29.36 332 GLY A N 1
ATOM 5530 C CA . GLY B 1 332 ? 106.648 -68.241 -121.666 1.00 30.65 332 GLY A CA 1
ATOM 5531 C C . GLY B 1 332 ? 105.406 -69.001 -121.243 1.00 31.61 332 GLY A C 1
ATOM 5532 O O . GLY B 1 332 ? 104.301 -68.499 -121.443 1.00 34.28 332 GLY A O 1
ATOM 5533 N N . LYS B 1 333 ? 105.556 -70.157 -120.618 1.00 27.96 333 LYS A N 1
ATOM 5534 C CA . LYS B 1 333 ? 104.459 -70.962 -120.118 1.00 31.51 333 LYS A CA 1
ATOM 5535 C C . LYS B 1 333 ? 104.524 -71.019 -118.589 1.00 31.15 333 LYS A C 1
ATOM 5536 O O . LYS B 1 333 ? 105.520 -70.611 -117.966 1.00 26.16 333 LYS A O 1
ATOM 5542 N N . LEU B 1 334 ? 103.471 -71.569 -117.981 1.00 24.26 334 LEU A N 1
ATOM 5543 C CA . LEU B 1 334 ? 103.373 -71.618 -116.525 1.00 26.66 334 LEU A CA 1
ATOM 5544 C C . LEU B 1 334 ? 103.689 -73.011 -115.990 1.00 21.33 334 LEU A C 1
ATOM 5545 O O . LEU B 1 334 ? 103.096 -74.010 -116.431 1.00 20.70 334 LEU A O 1
ATOM 5550 N N . ASN B 1 335 ? 104.493 -73.053 -114.937 1.00 21.90 335 ASN A N 1
ATOM 5551 C CA . ASN B 1 335 ? 104.710 -74.275 -114.164 1.00 25.22 335 ASN A CA 1
ATOM 5552 C C . ASN B 1 335 ? 103.966 -74.013 -112.857 1.00 24.60 335 ASN A C 1
ATOM 5553 O O . ASN B 1 335 ? 104.372 -73.138 -112.080 1.00 25.13 335 ASN A O 1
ATOM 5558 N N . ILE B 1 336 ? 102.883 -74.768 -112.602 1.00 21.37 336 ILE A N 1
ATOM 5559 C CA . ILE B 1 336 ? 101.915 -74.383 -111.582 1.00 23.87 336 ILE A CA 1
ATOM 5560 C C . ILE B 1 336 ? 101.853 -75.445 -110.495 1.00 25.02 336 ILE A C 1
ATOM 5561 O O . ILE B 1 336 ? 101.762 -76.650 -110.794 1.00 22.01 336 ILE A O 1
ATOM 5566 N N . GLN B 1 337 ? 101.884 -74.994 -109.242 1.00 24.04 337 GLN A N 1
ATOM 5567 C CA . GLN B 1 337 ? 101.528 -75.804 -108.077 1.00 22.44 337 GLN A CA 1
ATOM 5568 C C . GLN B 1 337 ? 100.186 -75.276 -107.559 1.00 24.14 337 GLN A C 1
ATOM 5569 O O . GLN B 1 337 ? 100.086 -74.111 -107.142 1.00 26.82 337 GLN A O 1
ATOM 5575 N N . PHE B 1 338 ? 99.161 -76.113 -107.578 1.00 23.37 338 PHE A N 1
ATOM 5576 C CA . PHE B 1 338 ? 97.827 -75.586 -107.285 1.00 24.81 338 PHE A CA 1
ATOM 5577 C C . PHE B 1 338 ? 97.460 -75.594 -105.808 1.00 26.04 338 PHE A C 1
ATOM 5578 O O . PHE B 1 338 ? 96.483 -74.935 -105.434 1.00 27.51 338 PHE A O 1
ATOM 5586 N N . ASN B 1 339 ? 98.233 -76.260 -104.959 1.00 27.46 339 ASN A N 1
ATOM 5587 C CA . ASN B 1 339 ? 97.931 -76.329 -103.536 1.00 29.98 339 ASN A CA 1
ATOM 5588 C C . ASN B 1 339 ? 99.177 -76.761 -102.801 1.00 29.80 339 ASN A C 1
ATOM 5589 O O . ASN B 1 339 ? 100.073 -77.393 -103.376 1.00 30.53 339 ASN A O 1
ATOM 5594 N N . GLU B 1 340 ? 99.209 -76.453 -101.512 1.00 33.77 340 GLU A N 1
ATOM 5595 C CA . GLU B 1 340 ? 100.392 -76.734 -100.706 1.00 34.45 340 GLU A CA 1
ATOM 5596 C C . GLU B 1 340 ? 100.695 -78.228 -100.692 1.00 37.31 340 GLU A C 1
ATOM 5597 O O . GLU B 1 340 ? 99.803 -79.053 -100.492 1.00 38.81 340 GLU A O 1
ATOM 5603 N N . GLY B 1 341 ? 101.964 -78.572 -100.906 1.00 38.31 341 GLY A N 1
ATOM 5604 C CA . GLY B 1 341 ? 102.405 -79.952 -100.939 1.00 39.34 341 GLY A CA 1
ATOM 5605 C C . GLY B 1 341 ? 101.951 -80.762 -102.137 1.00 37.27 341 GLY A C 1
ATOM 5606 O O . GLY B 1 341 ? 102.240 -81.957 -102.188 1.00 37.83 341 GLY A O 1
ATOM 5607 N N . GLU B 1 342 ? 101.272 -80.157 -103.119 1.00 35.28 342 GLU A N 1
ATOM 5608 C CA . GLU B 1 342 ? 100.852 -80.886 -104.324 1.00 28.99 342 GLU A CA 1
ATOM 5609 C C . GLU B 1 342 ? 101.947 -80.814 -105.385 1.00 31.00 342 GLU A C 1
ATOM 5610 O O . GLU B 1 342 ? 102.820 -79.956 -105.312 1.00 34.05 342 GLU A O 1
ATOM 5616 N N . PRO B 1 343 ? 101.921 -81.689 -106.398 1.00 33.77 343 PRO A N 1
ATOM 5617 C CA . PRO B 1 343 ? 102.942 -81.635 -107.449 1.00 33.02 343 PRO A CA 1
ATOM 5618 C C . PRO B 1 343 ? 102.867 -80.311 -108.197 1.00 29.54 343 PRO A C 1
ATOM 5619 O O . PRO B 1 343 ? 101.815 -79.670 -108.245 1.00 23.99 343 PRO A O 1
ATOM 5623 N N . TYR B 1 344 ? 104.003 -79.905 -108.800 1.00 25.27 344 TYR A N 1
ATOM 5624 C CA . TYR B 1 344 ? 103.951 -78.901 -109.857 1.00 24.28 344 TYR A CA 1
ATOM 5625 C C . TYR B 1 344 ? 103.584 -79.560 -111.180 1.00 25.20 344 TYR A C 1
ATOM 5626 O O . TYR B 1 344 ? 104.024 -80.672 -111.475 1.00 31.29 344 TYR A O 1
ATOM 5635 N N . PHE B 1 345 ? 102.847 -78.840 -112.014 1.00 22.86 345 PHE A N 1
ATOM 5636 C CA . PHE B 1 345 ? 102.524 -79.282 -113.378 1.00 20.60 345 PHE A CA 1
ATOM 5637 C C . PHE B 1 345 ? 103.090 -78.273 -114.358 1.00 24.31 345 PHE A C 1
ATOM 5638 O O . PHE B 1 345 ? 102.741 -77.085 -114.282 1.00 26.51 345 PHE A O 1
ATOM 5646 N N . GLU B 1 346 ? 103.872 -78.746 -115.319 1.00 22.28 346 GLU A N 1
ATOM 5647 C CA . GLU B 1 346 ? 104.754 -77.867 -116.103 1.00 28.46 346 GLU A CA 1
ATOM 5648 C C . GLU B 1 346 ? 104.187 -77.637 -117.495 1.00 26.95 346 GLU A C 1
ATOM 5649 O O . GLU B 1 346 ? 103.423 -78.470 -118.008 1.00 21.63 346 GLU A O 1
ATOM 5655 N N . GLY B 1 347 ? 104.595 -76.514 -118.102 1.00 25.99 347 GLY A N 1
ATOM 5656 C CA . GLY B 1 347 ? 104.276 -76.245 -119.492 1.00 26.17 347 GLY A CA 1
ATOM 5657 C C . GLY B 1 347 ? 102.865 -75.747 -119.783 1.00 24.73 347 GLY A C 1
ATOM 5658 O O . GLY B 1 347 ? 102.413 -75.841 -120.932 1.00 26.52 347 GLY A O 1
ATOM 5659 N N . ILE B 1 348 ? 102.181 -75.141 -118.821 1.00 21.04 348 ILE A N 1
ATOM 5660 C CA . ILE B 1 348 ? 100.756 -74.813 -119.005 1.00 22.57 348 ILE A CA 1
ATOM 5661 C C . ILE B 1 348 ? 100.617 -73.537 -119.814 1.00 29.79 348 ILE A C 1
ATOM 5662 O O . ILE B 1 348 ? 101.236 -72.501 -119.493 1.00 26.62 348 ILE A O 1
ATOM 5667 N N . ASP B 1 349 ? 99.871 -73.632 -120.918 1.00 30.41 349 ASP A N 1
ATOM 5668 C CA . ASP B 1 349 ? 99.678 -72.483 -121.834 1.00 37.20 349 ASP A CA 1
ATOM 5669 C C . ASP B 1 349 ? 98.276 -72.502 -122.486 1.00 40.24 349 ASP A C 1
ATOM 5670 O O . ASP B 1 349 ? 97.488 -73.423 -122.173 1.00 44.11 349 ASP A O 1
#

GO terms:
  GO:0016798 hydrolase activity, acting on glycosyl bonds (F, IMP)

Nearest PDB structures (foldseek):
  5tzj-assembly2_A  TM=1.003E+00  e=5.461E-70  Staphylococcus aureus
  5tzi-assembly1_C  TM=9.989E-01  e=1.808E-63  Staphylococcus aureus
  6hnq-assembly1_C  TM=9.467E-01  e=6.821E-28  Staphylococcus aureus subsp. aureus N315
  9gzj-assembly1_A  TM=7.553E-01  e=1.329E-22  Listeria monocytogenes
  8bz8-assembly3_E  TM=7.544E-01  e=4.368E-22  Listeria monocytogenes

Secondary structure (DSSP, 8-state):
--EEEEEEESS-TTTHHHHHHHHHT-SS-TTSEEEEEEE----STHHHHHHTTTTTS-EEEEE-SS--SSSHHHHHHHHHH--SSEEEE--TT-EE-TTHHHHHHHHHHHH--SEEEE-EEE-TT-----TT-SS-EEEE-TTTSSGGG---S-SEEEHHHHHHTT--PPSS-SSSHHHHHHHHHHHH-S-EEEE-SS--EEE---SS--GGGS---HHHHHHHHHHHHHHHHTSSS-HHHHHHHHHHHHHHHHHHSTTTTHHHHS-GGGHHHHHHHHHHHHTTS-GGGGGGS-GGGHHHHHHHHTT-HHHHHHHHHHHHHT--SEEEEETTEEEEE-STTPPEEEEE-/--EEEEEEESS-TTTHHHHHHHHHT-SS-GGGEEEEEEE---SSSHHHHHHTTTTTS-EEEEE-SS--SSSHHHHHHHHHH--SSEEEE--TT-EE-TTHHHHHHHHHHHH--SEEEE-EEE-TT-----TT-SS-EEEE-TTTSSGGG---S-SEEEHHHHHHTT----SS-SSSHHHHHHHHHHHH-S-EEEE-SS--EEE---SS--GGGS---HHHHHHHHHHHHHHHHTSSS-HHHHHHHHHHHHHHHHHHSTTTTHHHHS-GGGHHHHHHHHHHHHTTS-GGGGGGS-GGGHHHHHHHHTT-HHHHHHHHHHHHHT--SEEEEETTEEEEE-STTPPEEEEE-

Foldseek 3Di:
DAEEEEEEAAQLQVALVQALVLVLLAPDDLVQYEYEYEYQPHPDCNVVVVVVCVVSHNYHYDYDPHRFQADFVSRQVRLVVDDHQKYFYAYSNKHWHNHQVVVVVVLCVVQVWQKEAEAADEDPPDDDDDQQQPDWWSFDALQRGVCLLDQARRIMHRSCLCVVQVQGFDTNFLDPSSNQRSLSSRLRIPGYTYDRPDHTIYDYDDDDDDSVPDDDFLQVNLVSLLSSLVSLCPGPDDNVVSLLSNQSNVQSCCVDHCVPCVLVPPDPVCVLSNLVSQLVSLCSRPLVSLVNHQLLCSVLSVCSVVSNSVSNSLSNVCVVVVNAPDWDQDPNAIFGDRDPPGHTGDDHD/DAEEEEEEAALLQVALLVAVVLVLLAPDDLVQYAYEYEYQPHPDCVVVSVVVCVPSHNYHYYYDPHHFQADFPSSQVSLVVDDHQKYAYAYSNKHWHNCQVVVVVVLCVVQVWQKEAEAADEDPPDDDDDQQQPDWWSFDALPRGDCLLDQARRIMHRSCLCVVQVQGFDINALDPRRNQSSLSRRLSIPGYTYHRPDHTIYDYDDDDDRSVPDDDFLQRNLVSLLSSLVSLCPGPDDNVVSLLSNQVNVQSCCPPHCVPCVLVPPDPVCVLSNLQSQLVSLCSRPLVSLVNHQLLCSVLSVCSVVSNSVQNSLSNVCVVVVHAPDWDQDPNAIFGDRDPPGDTGDRHD

Organism: Staphylococcus aureus (strain Mu50 / ATCC 700699) (NCBI:txid158878)

Radius of gyration: 31.04 Å; Cα contacts (8 Å, |Δi|>4): 1336; chains: 2; bounding box: 83×59×89 Å

B-factor: mean 38.71, std 15.09, range [13.02, 106.0]

Sequence (698 aa):
MKFSVIVPTYNSEKYITELLNSLAKQDFPKTEFEVVVVDDCSTDQTLQIVEKYRNKLNLKVSQLETNSGGPGKPRNVALKQAEGEFVLFVDSDDYINKETLKDAAAFIDEHHSDVLLIKMKGVNGRGVPQSMFKETAPEVTLLNSRIIYTLSPTKIYRTALLKDNDIYFPEELKSAEDQLFTMKAYLNANRISVLSDKAYYYATKREGEHMSSAYVSPEDFYEVMRLIAVEILNADLEEAHKDQILAEFLNRHFSFSRTNGFSLKVKLEEQPQWINALGDFIQAVPERVDALVMSKLRPLLHYARAKDIDNYRTVEESYRQGQYYRFDIVDGKLNIQFNEGEPYFEGIDMKFSVIVPTYNSEKYITELLNSLAKQDFPKTEFEVVVVDDCSTDQTLQIVEKYRNKLNLKVSQLETNSGGPGKPRNVALKQAEGEFVLFVDSDDYINKETLKDAAAFIDEHHSDVLLIKMKGVNGRGVPQSMFKETAPEVTLLNSRIIYTLSPTKIYRTALLKDNDIYFPEELKSAEDQLFTMKAYLNANRISVLSDKAYYYATKREGEHMSSAYVSPEDFYEVMRLIAVEILNADLEEAHKDQQILAEFLNRHFSFSRTNGFSLKVKLEEQPQWINALGDFIQAVPERVDALVMSKLRPLLHYARAKDIDNYRTVEESYRQGQYYRFDIVDGKLNIQFNEGEPYFEGID